Protein AF-0000000070280621 (afdb_homodimer)

Sequence (384 aa):
MPVSTISVKSNSPPAPSPESETLEFKWGQKRGKGGKKRDIQFYQSFTLRGVDYSLFDNVYVKNDFAEPRIGKIIKIWETPTLERKIKVQWFFRPIEVSKCLTWIKIYFNELFFACGDGDGLATIHPLESIAGKCNIVCISKDSRNPQLSDKVTWSAAFVFYRYFDVGQRKIVEEVDDKSIGIEVKNIFNKLGMPVSTISVKSNSPPAPSPESETLEFKWGQKRGKGGKKRDIQFYQSFTLRGVDYSLFDNVYVKNDFAEPRIGKIIKIWETPTLERKIKVQWFFRPIEVSKCLTWIKIYFNELFFACGDGDGLATIHPLESIAGKCNIVCISKDSRNPQLSDKVTWSAAFVFYRYFDVGQRKIVEEVDDKSIGIEVKNIFNKLG

Structure (mmCIF, N/CA/C/O backbone):
data_AF-0000000070280621-model_v1
#
loop_
_entity.id
_entity.type
_entity.pdbx_description
1 polymer 'Bromo-adjacent-like (BAH) domain protein'
#
loop_
_atom_site.group_PDB
_atom_site.id
_atom_site.type_symbol
_atom_site.label_atom_id
_atom_site.label_alt_id
_atom_site.label_comp_id
_atom_site.label_asym_id
_atom_site.label_entity_id
_atom_site.label_seq_id
_atom_site.pdbx_PDB_ins_code
_atom_site.Cartn_x
_atom_site.Cartn_y
_atom_site.Cartn_z
_atom_site.occupancy
_atom_site.B_iso_or_equiv
_atom_site.auth_seq_id
_atom_site.auth_comp_id
_atom_site.auth_asym_id
_atom_site.auth_atom_id
_atom_site.pdbx_PDB_model_num
ATOM 1 N N . MET A 1 1 ? -8.523 -4.27 -30.891 1 24.41 1 MET A N 1
ATOM 2 C CA . MET A 1 1 ? -8.945 -2.965 -30.391 1 24.41 1 MET A CA 1
ATOM 3 C C . MET A 1 1 ? -7.855 -2.34 -29.516 1 24.41 1 MET A C 1
ATOM 5 O O . MET A 1 1 ? -7.141 -3.047 -28.812 1 24.41 1 MET A O 1
ATOM 9 N N . PRO A 1 2 ? -7.391 -1.077 -29.719 1 22.45 2 PRO A N 1
ATOM 10 C CA . PRO A 1 2 ? -6.203 -0.463 -29.125 1 22.45 2 PRO A CA 1
ATOM 11 C C . PRO A 1 2 ? -6.32 -0.299 -27.609 1 22.45 2 PRO A C 1
ATOM 13 O O . PRO A 1 2 ? -7.418 -0.069 -27.094 1 22.45 2 PRO A O 1
ATOM 16 N N . VAL A 1 3 ? -5.496 -1.113 -26.891 1 27.09 3 VAL A N 1
ATOM 17 C CA . VAL A 1 3 ? -5.348 -1.028 -25.438 1 27.09 3 VAL A CA 1
ATOM 18 C C . VAL A 1 3 ? -5.145 0.427 -25.031 1 27.09 3 VAL A C 1
ATOM 20 O O . VAL A 1 3 ? -4.168 1.063 -25.438 1 27.09 3 VAL A O 1
ATOM 23 N N . SER A 1 4 ? -6.227 1.131 -24.875 1 28.16 4 SER A N 1
ATOM 24 C CA . SER A 1 4 ? -6.082 2.521 -24.469 1 28.16 4 SER A CA 1
ATOM 25 C C . SER A 1 4 ? -5.227 2.633 -23.203 1 28.16 4 SER A C 1
ATOM 27 O O . SER A 1 4 ? -5.344 1.813 -22.297 1 28.16 4 SER A O 1
ATOM 29 N N . THR A 1 5 ? -4.082 3.131 -23.266 1 27.41 5 THR A N 1
ATOM 30 C CA . THR A 1 5 ? -3.018 3.475 -22.328 1 27.41 5 THR A CA 1
ATOM 31 C C . THR A 1 5 ? -3.582 4.211 -21.109 1 27.41 5 THR A C 1
ATOM 33 O O . THR A 1 5 ? -4.098 5.324 -21.234 1 27.41 5 THR A O 1
ATOM 36 N N . ILE A 1 6 ? -4.152 3.398 -20.266 1 28.38 6 ILE A N 1
ATOM 37 C CA . ILE A 1 6 ? -4.68 4.062 -19.078 1 28.38 6 ILE A CA 1
ATOM 38 C C . ILE A 1 6 ? -3.58 4.898 -18.422 1 28.38 6 ILE A C 1
ATOM 40 O O . ILE A 1 6 ? -2.541 4.367 -18.031 1 28.38 6 ILE A O 1
ATOM 44 N N . SER A 1 7 ? -3.486 6.219 -18.656 1 26.66 7 SER A N 1
ATOM 45 C CA . SER A 1 7 ? -2.578 7.211 -18.078 1 26.66 7 SER A CA 1
ATOM 46 C C . SER A 1 7 ? -2.666 7.23 -16.562 1 26.66 7 SER A C 1
ATOM 48 O O . SER A 1 7 ? -3.715 7.547 -15.992 1 26.66 7 SER A O 1
ATOM 50 N N . VAL A 1 8 ? -2.072 6.277 -15.93 1 30.38 8 VAL A N 1
ATOM 51 C CA . VAL A 1 8 ? -1.943 6.43 -14.484 1 30.38 8 VAL A CA 1
ATOM 52 C C . VAL A 1 8 ? -1.477 7.848 -14.156 1 30.38 8 VAL A C 1
ATOM 54 O O . VAL A 1 8 ? -0.398 8.266 -14.586 1 30.38 8 VAL A O 1
ATOM 57 N N . LYS A 1 9 ? -2.418 8.68 -13.836 1 32.75 9 LYS A N 1
ATOM 58 C CA . LYS A 1 9 ? -2.035 10.039 -13.461 1 32.75 9 LYS A CA 1
ATOM 59 C C . LYS A 1 9 ? -1.014 10.023 -12.328 1 32.75 9 LYS A C 1
ATOM 61 O O . LYS A 1 9 ? -1.265 9.453 -11.266 1 32.75 9 LYS A O 1
ATOM 66 N N . SER A 1 10 ? 0.264 10 -12.656 1 33.94 10 SER A N 1
ATOM 67 C CA . SER A 1 10 ? 1.342 10.188 -11.695 1 33.94 10 SER A CA 1
ATOM 68 C C . SER A 1 10 ? 1.02 11.32 -10.727 1 33.94 10 SER A C 1
ATOM 70 O O . SER A 1 10 ? 0.656 12.422 -11.141 1 33.94 10 SER A O 1
ATOM 72 N N . ASN A 1 11 ? 0.437 10.914 -9.594 1 44.84 11 ASN A N 1
ATOM 73 C CA . ASN A 1 11 ? 0.261 11.945 -8.57 1 44.84 11 ASN A CA 1
ATOM 74 C C . ASN A 1 11 ? 1.559 12.711 -8.32 1 44.84 11 ASN A C 1
ATOM 76 O O . ASN A 1 11 ? 1.905 12.984 -7.168 1 44.84 11 ASN A O 1
ATOM 80 N N . SER A 1 12 ? 2.482 12.594 -9.297 1 40.5 12 SER A N 1
ATOM 81 C CA . SER A 1 12 ? 3.707 13.359 -9.109 1 40.5 12 SER A CA 1
ATOM 82 C C . SER A 1 12 ? 3.406 14.852 -8.977 1 40.5 12 SER A C 1
ATOM 84 O O . SER A 1 12 ? 2.527 15.375 -9.656 1 40.5 12 SER A O 1
ATOM 86 N N . PRO A 1 13 ? 3.932 15.398 -7.891 1 45.06 13 PRO A N 1
ATOM 87 C CA . PRO A 1 13 ? 3.773 16.844 -7.934 1 45.06 13 PRO A CA 1
ATOM 88 C C . PRO A 1 13 ? 4.145 17.438 -9.289 1 45.06 13 PRO A C 1
ATOM 90 O O . PRO A 1 13 ? 4.953 16.859 -10.023 1 45.06 13 PRO A O 1
ATOM 93 N N . PRO A 1 14 ? 3.375 18.219 -9.953 1 43.31 14 PRO A N 1
ATOM 94 C CA . PRO A 1 14 ? 3.789 18.844 -11.211 1 43.31 14 PRO A CA 1
ATOM 95 C C . PRO A 1 14 ? 5.234 19.328 -11.18 1 43.31 14 PRO A C 1
ATOM 97 O O . PRO A 1 14 ? 5.734 19.719 -10.125 1 43.31 14 PRO A O 1
ATOM 100 N N . ALA A 1 15 ? 6.039 18.938 -12.141 1 42.84 15 ALA A N 1
ATOM 101 C CA . ALA A 1 15 ? 7.414 19.391 -12.32 1 42.84 15 ALA A CA 1
ATOM 102 C C . ALA A 1 15 ? 7.523 20.891 -12.117 1 42.84 15 ALA A C 1
ATOM 104 O O . ALA A 1 15 ? 6.676 21.656 -12.586 1 42.84 15 ALA A O 1
ATOM 105 N N . PRO A 1 16 ? 8.516 21.297 -11.289 1 39.19 16 PRO A N 1
ATOM 106 C CA . PRO A 1 16 ? 8.703 22.734 -11.148 1 39.19 16 PRO A CA 1
ATOM 107 C C . PRO A 1 16 ? 9.141 23.406 -12.453 1 39.19 16 PRO A C 1
ATOM 109 O O . PRO A 1 16 ? 9.938 22.828 -13.203 1 39.19 16 PRO A O 1
ATOM 112 N N . SER A 1 17 ? 8.391 24.109 -13.102 1 38.16 17 SER A N 1
ATOM 113 C CA . SER A 1 17 ? 8.891 24.906 -14.211 1 38.16 17 SER A CA 1
ATOM 114 C C . SER A 1 17 ? 10.086 25.766 -13.789 1 38.16 17 SER A C 1
ATOM 116 O O . SER A 1 17 ? 10.07 26.375 -12.719 1 38.16 17 SER A O 1
ATOM 118 N N . PRO A 1 18 ? 11.328 25.641 -14.406 1 37.94 18 PRO A N 1
ATOM 119 C CA . PRO A 1 18 ? 12.523 26.422 -14.078 1 37.94 18 PRO A CA 1
ATOM 120 C C . PRO A 1 18 ? 12.273 27.922 -14.125 1 37.94 18 PRO A C 1
ATOM 122 O O . PRO A 1 18 ? 13.219 28.719 -14.195 1 37.94 18 PRO A O 1
ATOM 125 N N . GLU A 1 19 ? 11.18 28.516 -14.641 1 37.75 19 GLU A N 1
ATOM 126 C CA . GLU A 1 19 ? 11.352 29.953 -14.836 1 37.75 19 GLU A CA 1
ATOM 127 C C . GLU A 1 19 ? 11.938 30.625 -13.594 1 37.75 19 GLU A C 1
ATOM 129 O O . GLU A 1 19 ? 11.578 30.266 -12.469 1 37.75 19 GLU A O 1
ATOM 134 N N . SER A 1 20 ? 13.109 31.156 -13.672 1 39.16 20 SER A N 1
ATOM 135 C CA . SER A 1 20 ? 13.773 32.125 -12.781 1 39.16 20 SER A CA 1
ATOM 136 C C . SER A 1 20 ? 12.75 32.969 -12.047 1 39.16 20 SER A C 1
ATOM 138 O O . SER A 1 20 ? 13 34.156 -11.781 1 39.16 20 SER A O 1
ATOM 140 N N . GLU A 1 21 ? 11.422 32.781 -12.188 1 42.72 21 GLU A N 1
ATOM 141 C CA . GLU A 1 21 ? 10.375 33.656 -11.719 1 42.72 21 GLU A CA 1
ATOM 142 C C . GLU A 1 21 ? 10.562 34.031 -10.25 1 42.72 21 GLU A C 1
ATOM 144 O O . GLU A 1 21 ? 10.891 33.156 -9.43 1 42.72 21 GLU A O 1
ATOM 149 N N . THR A 1 22 ? 11.055 35.281 -9.922 1 47.56 22 THR A N 1
ATOM 150 C CA . THR A 1 22 ? 10.891 35.938 -8.617 1 47.56 22 THR A CA 1
ATOM 151 C C . THR A 1 22 ? 9.773 35.25 -7.824 1 47.56 22 THR A C 1
ATOM 153 O O . THR A 1 22 ? 8.648 35.125 -8.312 1 47.56 22 THR A O 1
ATOM 156 N N . LEU A 1 23 ? 10.188 34.406 -7.086 1 61.97 23 LEU A N 1
ATOM 157 C CA . LEU A 1 23 ? 9.188 33.812 -6.203 1 61.97 23 LEU A CA 1
ATOM 158 C C . LEU A 1 23 ? 8.133 34.844 -5.805 1 61.97 23 LEU A C 1
ATOM 160 O O . LEU A 1 23 ? 8.445 35.812 -5.105 1 61.97 23 LEU A O 1
ATOM 164 N N . GLU A 1 24 ? 7.156 35.188 -6.574 1 84.19 24 GLU A N 1
ATOM 165 C CA . GLU A 1 24 ? 6.043 36.062 -6.168 1 84.19 24 GLU A CA 1
ATOM 166 C C . GLU A 1 24 ? 5.48 35.625 -4.816 1 84.19 24 GLU A C 1
ATOM 168 O O . GLU A 1 24 ? 4.98 34.5 -4.676 1 84.19 24 GLU A O 1
ATOM 173 N N . PHE A 1 25 ? 6.039 36.281 -3.799 1 95.44 25 PHE A N 1
ATOM 174 C CA . PHE A 1 25 ? 5.617 36 -2.432 1 95.44 25 PHE A CA 1
ATOM 175 C C . PHE A 1 25 ? 4.914 37.219 -1.824 1 95.44 25 PHE A C 1
ATOM 177 O O . PHE A 1 25 ? 5.328 38.344 -2.039 1 95.44 25 PHE A O 1
ATOM 184 N N . LYS A 1 26 ? 3.787 36.969 -1.09 1 96.81 26 LYS A N 1
ATOM 185 C CA . LYS A 1 26 ? 3.072 38 -0.335 1 96.81 26 LYS A CA 1
ATOM 186 C C . LYS A 1 26 ? 2.502 37.438 0.961 1 96.81 26 LYS A C 1
ATOM 188 O O . LYS A 1 26 ? 1.878 36.375 0.958 1 96.81 26 LYS A O 1
ATOM 193 N N . TRP A 1 27 ? 2.842 38.125 2.025 1 97.56 27 TRP A N 1
ATOM 194 C CA . TRP A 1 27 ? 2.182 37.75 3.271 1 97.56 27 TRP A CA 1
ATOM 195 C C . TRP A 1 27 ? 0.677 37.969 3.182 1 97.56 27 TRP A C 1
ATOM 197 O O . TRP A 1 27 ? 0.224 38.875 2.484 1 97.56 27 TRP A O 1
ATOM 207 N N . GLY A 1 28 ? -0.018 37.125 3.92 1 97.56 28 GLY A N 1
ATOM 208 C CA . GLY A 1 28 ? -1.454 37.312 4.055 1 97.56 28 GLY A CA 1
ATOM 209 C C . GLY A 1 28 ? -1.852 37.938 5.367 1 97.56 28 GLY A C 1
ATOM 210 O O . GLY A 1 28 ? -1.208 38.906 5.816 1 97.56 28 GLY A O 1
ATOM 211 N N . GLN A 1 29 ? -2.959 37.469 5.926 1 97.56 29 GLN A N 1
ATOM 212 C CA . GLN A 1 29 ? -3.514 38.031 7.152 1 97.56 29 GLN A CA 1
ATOM 213 C C . GLN A 1 29 ? -2.547 37.875 8.32 1 97.56 29 GLN A C 1
ATOM 215 O O . GLN A 1 29 ? -2.084 36.781 8.594 1 97.56 29 GLN A O 1
ATOM 220 N N . LYS A 1 30 ? -2.305 38.938 9.039 1 96.75 30 LYS A N 1
ATOM 221 C CA . LYS A 1 30 ? -1.442 38.938 10.219 1 96.75 30 LYS A CA 1
ATOM 222 C C . LYS A 1 30 ? -2.184 38.375 11.438 1 96.75 30 LYS A C 1
ATOM 224 O O . LYS A 1 30 ? -3.383 38.625 11.594 1 96.75 30 LYS A O 1
ATOM 229 N N . ARG A 1 31 ? -1.396 37.656 12.195 1 96 31 ARG A N 1
ATOM 230 C CA . ARG A 1 31 ? -1.859 37.188 13.508 1 96 31 ARG A CA 1
ATOM 231 C C . ARG A 1 31 ? -1.06 37.844 14.625 1 96 31 ARG A C 1
ATOM 233 O O . ARG A 1 31 ? -0.363 38.844 14.398 1 96 31 ARG A O 1
ATOM 240 N N . GLY A 1 32 ? -1.187 37.375 15.82 1 91.19 32 GLY A N 1
ATOM 241 C CA . GLY A 1 32 ? -0.527 38 16.953 1 91.19 32 GLY A CA 1
ATOM 242 C C . GLY A 1 32 ? 0.979 37.812 16.938 1 91.19 32 GLY A C 1
ATOM 243 O O . GLY A 1 32 ? 1.513 37.062 16.141 1 91.19 32 GLY A O 1
ATOM 244 N N . LYS A 1 33 ? 1.584 38.625 17.719 1 90.88 33 LYS A N 1
ATOM 245 C CA . LYS A 1 33 ? 3.025 38.5 17.906 1 90.88 33 LYS A CA 1
ATOM 246 C C . LYS A 1 33 ? 3.352 37.531 19.016 1 90.88 33 LYS A C 1
ATOM 248 O O . LYS A 1 33 ? 2.512 37.25 19.875 1 90.88 33 LYS A O 1
ATOM 253 N N . GLY A 1 34 ? 4.488 36.844 18.719 1 88.44 34 GLY A N 1
ATOM 254 C CA . GLY A 1 34 ? 4.898 35.875 19.75 1 88.44 34 GLY A CA 1
ATOM 255 C C . GLY A 1 34 ? 6.383 35.938 20.047 1 88.44 34 GLY A C 1
ATOM 256 O O . GLY A 1 34 ? 7.066 36.906 19.656 1 88.44 34 GLY A O 1
ATOM 257 N N . GLY A 1 35 ? 6.781 35 20.906 1 83.62 35 GLY A N 1
ATOM 258 C CA . GLY A 1 35 ? 8.164 34.938 21.344 1 83.62 35 GLY A CA 1
ATOM 259 C C . GLY A 1 35 ? 8.406 35.656 22.672 1 83.62 35 GLY A C 1
ATOM 260 O O . GLY A 1 35 ? 7.59 36.469 23.094 1 83.62 35 GLY A O 1
ATOM 261 N N . LYS A 1 36 ? 9.508 35.312 23.297 1 85.19 36 LYS A N 1
ATOM 262 C CA . LYS A 1 36 ? 9.852 35.938 24.578 1 85.19 36 LYS A CA 1
ATOM 263 C C . LYS A 1 36 ? 9.867 37.438 24.484 1 85.19 36 LYS A C 1
ATOM 265 O O . LYS A 1 36 ? 9.336 38.125 25.359 1 85.19 36 LYS A O 1
ATOM 270 N N . LYS A 1 37 ? 10.43 38.031 23.453 1 88.25 37 LYS A N 1
ATOM 271 C CA . LYS A 1 37 ? 10.562 39.469 23.25 1 88.25 37 LYS A CA 1
ATOM 272 C C . LYS A 1 37 ? 9.445 40 22.359 1 88.25 37 LYS A C 1
ATOM 274 O O . LYS A 1 37 ? 9.477 41.156 21.938 1 88.25 37 LYS A O 1
ATOM 279 N N . ARG A 1 38 ? 8.477 39.125 21.922 1 89.38 38 ARG A N 1
ATOM 280 C CA . ARG A 1 38 ? 7.359 39.5 21.062 1 89.38 38 ARG A CA 1
ATOM 281 C C . ARG A 1 38 ? 7.848 40.031 19.719 1 89.38 38 ARG A C 1
ATOM 283 O O . ARG A 1 38 ? 7.297 41 19.188 1 89.38 38 ARG A O 1
ATOM 290 N N . ASP A 1 39 ? 8.953 39.469 19.25 1 90.81 39 ASP A N 1
ATOM 291 C CA . ASP A 1 39 ? 9.578 39.938 18.016 1 90.81 39 ASP A CA 1
ATOM 292 C C . ASP A 1 39 ? 9.297 38.969 16.859 1 90.81 39 ASP A C 1
ATOM 294 O O . ASP A 1 39 ? 9.922 39.094 15.797 1 90.81 39 ASP A O 1
ATOM 298 N N . ILE A 1 40 ? 8.398 38.156 17.125 1 93.38 40 ILE A N 1
ATOM 299 C CA . ILE A 1 40 ? 8 37.188 16.094 1 93.38 40 ILE A CA 1
ATOM 300 C C . ILE A 1 40 ? 6.59 37.531 15.602 1 93.38 40 ILE A C 1
ATOM 302 O O . ILE A 1 40 ? 5.664 37.656 16.406 1 93.38 40 ILE A O 1
ATOM 306 N N . GLN A 1 41 ? 6.445 37.75 14.281 1 96 41 GLN A N 1
ATOM 307 C CA . GLN A 1 41 ? 5.133 38 13.703 1 96 41 GLN A CA 1
ATOM 308 C C . GLN A 1 41 ? 4.527 36.719 13.117 1 96 41 GLN A C 1
ATOM 310 O O . GLN A 1 41 ? 5.121 36.094 12.242 1 96 41 GLN A O 1
ATOM 315 N N . PHE A 1 42 ? 3.379 36.375 13.609 1 97.81 42 PHE A N 1
ATOM 316 C CA . PHE A 1 42 ? 2.672 35.219 13.102 1 97.81 42 PHE A CA 1
ATOM 317 C C . PHE A 1 42 ? 1.65 35.625 12.039 1 97.81 42 PHE A C 1
ATOM 319 O O . PHE A 1 42 ? 1.177 36.75 12.031 1 97.81 42 PHE A O 1
ATOM 326 N N . TYR A 1 43 ? 1.362 34.719 11.148 1 98.25 43 TYR A N 1
ATOM 327 C CA . TYR A 1 43 ? 0.433 34.969 10.062 1 98.25 43 TYR A CA 1
ATOM 328 C C . TYR A 1 43 ? -0.59 33.844 9.93 1 98.25 43 TYR A C 1
ATOM 330 O O . TYR A 1 43 ? -0.347 32.719 10.375 1 98.25 43 TYR A O 1
ATOM 338 N N . GLN A 1 44 ? -1.718 34.219 9.328 1 98.19 44 GLN A N 1
ATOM 339 C CA . GLN A 1 44 ? -2.766 33.25 9 1 98.19 44 GLN A CA 1
ATOM 340 C C . GLN A 1 44 ? -2.543 32.656 7.621 1 98.19 44 GLN A C 1
ATOM 342 O O . GLN A 1 44 ? -2.949 31.516 7.363 1 98.19 44 GLN A O 1
ATOM 347 N N . SER A 1 45 ? -1.893 33.406 6.789 1 98.5 45 SER A N 1
ATOM 348 C CA . SER A 1 45 ? -1.844 33 5.391 1 98.5 45 SER A CA 1
ATOM 349 C C . SER A 1 45 ? -0.711 33.688 4.645 1 98.5 45 SER A C 1
ATOM 351 O O . SER A 1 45 ? -0.069 34.594 5.184 1 98.5 45 SER A O 1
ATOM 353 N N . PHE A 1 46 ? -0.469 33.219 3.486 1 98.38 46 PHE A N 1
ATOM 354 C CA . PHE A 1 46 ? 0.486 33.781 2.549 1 98.38 46 PHE A CA 1
ATOM 355 C C . PHE A 1 46 ? 0.204 33.312 1.128 1 98.38 46 PHE A C 1
ATOM 357 O O . PHE A 1 46 ? -0.598 32.406 0.921 1 98.38 46 PHE A O 1
ATOM 364 N N . THR A 1 47 ? 0.796 34.031 0.195 1 98.06 47 THR A N 1
ATOM 365 C CA . THR A 1 47 ? 0.771 33.625 -1.206 1 98.06 47 THR A CA 1
ATOM 366 C C . THR A 1 47 ? 2.178 33.312 -1.699 1 98.06 47 THR A C 1
ATOM 368 O O . THR A 1 47 ? 3.125 34.031 -1.431 1 98.06 47 THR A O 1
ATOM 371 N N . LEU A 1 48 ? 2.35 32.219 -2.305 1 97.12 48 LEU A N 1
ATOM 372 C CA . LEU A 1 48 ? 3.629 31.766 -2.844 1 97.12 48 LEU A CA 1
ATOM 373 C C . LEU A 1 48 ? 3.465 31.234 -4.266 1 97.12 48 LEU A C 1
ATOM 375 O O . LEU A 1 48 ? 2.662 30.328 -4.504 1 97.12 48 LEU A O 1
ATOM 379 N N . ARG A 1 49 ? 4.148 31.844 -5.215 1 95.06 49 ARG A N 1
ATOM 380 C CA . ARG A 1 49 ? 4.094 31.438 -6.613 1 95.06 49 ARG A CA 1
ATOM 381 C C . ARG A 1 49 ? 2.656 31.406 -7.121 1 95.06 49 ARG A C 1
ATOM 383 O O . ARG A 1 49 ? 2.238 30.438 -7.758 1 95.06 49 ARG A O 1
ATOM 390 N N . GLY A 1 50 ? 1.913 32.312 -6.668 1 94.94 50 GLY A N 1
ATOM 391 C CA . GLY A 1 50 ? 0.562 32.5 -7.172 1 94.94 50 GLY A CA 1
ATOM 392 C C . GLY A 1 50 ? -0.465 31.641 -6.457 1 94.94 50 GLY A C 1
ATOM 393 O O . GLY A 1 50 ? -1.653 31.688 -6.777 1 94.94 50 GLY A O 1
ATOM 394 N N . VAL A 1 51 ? -0.019 30.891 -5.527 1 97.25 51 VAL A N 1
ATOM 395 C CA . VAL A 1 51 ? -0.93 30.016 -4.797 1 97.25 51 VAL A CA 1
ATOM 396 C C . VAL A 1 51 ? -1.121 30.531 -3.375 1 97.25 51 VAL A C 1
ATOM 398 O O . VAL A 1 51 ? -0.15 30.875 -2.697 1 97.25 51 VAL A O 1
ATOM 401 N N . ASP A 1 52 ? -2.402 30.609 -2.926 1 97.81 52 ASP A N 1
ATOM 402 C CA . ASP A 1 52 ? -2.713 31.047 -1.566 1 97.81 52 ASP A CA 1
ATOM 403 C C . ASP A 1 52 ? -2.65 29.875 -0.588 1 97.81 52 ASP A C 1
ATOM 405 O O . ASP A 1 52 ? -3.266 28.828 -0.819 1 97.81 52 ASP A O 1
ATOM 409 N N . TYR A 1 53 ? -1.92 30.109 0.437 1 98.31 53 TYR A N 1
ATOM 410 C CA . TYR A 1 53 ? -1.817 29.125 1.516 1 98.31 53 TYR A CA 1
ATOM 411 C C . TYR A 1 53 ? -2.34 29.703 2.826 1 98.31 53 TYR A C 1
ATOM 413 O O . TYR A 1 53 ? -2.24 30.906 3.062 1 98.31 53 TYR A O 1
ATOM 421 N N . SER A 1 54 ? -2.918 28.844 3.664 1 98.12 54 SER A N 1
ATOM 422 C CA . SER A 1 54 ? -3.396 29.219 4.988 1 98.12 54 SER A CA 1
ATOM 423 C C . SER A 1 54 ? -3.002 28.172 6.035 1 98.12 54 SER A C 1
ATOM 425 O O . SER A 1 54 ? -2.6 27.062 5.688 1 98.12 54 SER A O 1
ATOM 427 N N . LEU A 1 55 ? -3.09 28.594 7.27 1 97.75 55 LEU A N 1
ATOM 428 C CA . LEU A 1 55 ? -3 27.641 8.359 1 97.75 55 LEU A CA 1
ATOM 429 C C . LEU A 1 55 ? -3.93 26.453 8.125 1 97.75 55 LEU A C 1
ATOM 431 O O . LEU A 1 55 ? -5.066 26.641 7.676 1 97.75 55 LEU A O 1
ATOM 435 N N . PHE A 1 56 ? -3.344 25.25 8.289 1 97.81 56 PHE A N 1
ATOM 436 C CA . PHE A 1 56 ? -4.027 23.969 8.305 1 97.81 56 PHE A CA 1
ATOM 437 C C . PHE A 1 56 ? -4.312 23.5 6.887 1 97.81 56 PHE A C 1
ATOM 439 O O . PHE A 1 56 ? -5.078 22.547 6.684 1 97.81 56 PHE A O 1
ATOM 446 N N . ASP A 1 57 ? -3.701 24.188 5.941 1 97.88 57 ASP A N 1
ATOM 447 C CA . ASP A 1 57 ? -3.648 23.594 4.613 1 97.88 57 ASP A CA 1
ATOM 448 C C . ASP A 1 57 ? -2.721 22.375 4.598 1 97.88 57 ASP A C 1
ATOM 450 O O . ASP A 1 57 ? -1.685 22.375 5.266 1 97.88 57 ASP A O 1
ATOM 454 N N . ASN A 1 58 ? -3.104 21.359 3.846 1 98.44 58 ASN A N 1
ATOM 455 C CA . ASN A 1 58 ? -2.225 20.234 3.562 1 98.44 58 ASN A CA 1
ATOM 456 C C . ASN A 1 58 ? -1.28 20.531 2.402 1 98.44 58 ASN A C 1
ATOM 458 O O . ASN A 1 58 ? -1.702 21.062 1.376 1 98.44 58 ASN A O 1
ATOM 462 N N . VAL A 1 59 ? 0.027 20.141 2.559 1 98.62 59 VAL A N 1
ATOM 463 C CA . VAL A 1 59 ? 0.999 20.562 1.556 1 98.62 59 VAL A CA 1
ATOM 464 C C . VAL A 1 59 ? 2.016 19.438 1.318 1 98.62 59 VAL A C 1
ATOM 466 O O . VAL A 1 59 ? 2.197 18.562 2.168 1 98.62 59 VAL A O 1
ATOM 469 N N . TYR A 1 60 ? 2.613 19.5 0.127 1 98.38 60 TYR A N 1
ATOM 470 C CA . TYR A 1 60 ? 3.848 18.797 -0.182 1 98.38 60 TYR A CA 1
ATOM 471 C C . TYR A 1 60 ? 5.066 19.641 0.168 1 98.38 60 TYR A C 1
ATOM 473 O O . TYR A 1 60 ? 5.16 20.797 -0.23 1 98.38 60 TYR A O 1
ATOM 481 N N . VAL A 1 61 ? 5.906 19.047 0.9 1 97.94 61 VAL A N 1
ATOM 482 C CA . VAL A 1 61 ? 7.129 19.75 1.268 1 97.94 61 VAL A CA 1
ATOM 483 C C . VAL A 1 61 ? 8.336 19.047 0.658 1 97.94 61 VAL A C 1
ATOM 485 O O . VAL A 1 61 ? 8.531 17.844 0.861 1 97.94 61 VAL A O 1
ATOM 488 N N . LYS A 1 62 ? 9.055 19.766 0.023 1 95.75 62 LYS A N 1
ATOM 489 C CA . LYS A 1 62 ? 10.242 19.203 -0.614 1 95.75 62 LYS A CA 1
ATOM 490 C C . LYS A 1 62 ? 11.281 18.781 0.424 1 95.75 62 LYS A C 1
ATOM 492 O O . LYS A 1 62 ? 11.453 19.469 1.439 1 95.75 62 LYS A O 1
ATOM 497 N N . ASN A 1 63 ? 11.82 17.672 0.116 1 88.19 63 ASN A N 1
ATOM 498 C CA . ASN A 1 63 ? 12.945 17.188 0.911 1 88.19 63 ASN A CA 1
ATOM 499 C C . ASN A 1 63 ? 14.023 16.578 0.033 1 88.19 63 ASN A C 1
ATOM 501 O O . ASN A 1 63 ? 14.031 16.781 -1.183 1 88.19 63 ASN A O 1
ATOM 505 N N . ASP A 1 64 ? 15.016 15.922 0.655 1 83 64 ASP A N 1
ATOM 506 C CA . ASP A 1 64 ? 16.156 15.367 -0.069 1 83 64 ASP A CA 1
ATOM 507 C C . ASP A 1 64 ? 15.805 14.023 -0.705 1 83 64 ASP A C 1
ATOM 509 O O . ASP A 1 64 ? 16.625 13.445 -1.432 1 83 64 ASP A O 1
ATOM 513 N N . PHE A 1 65 ? 14.656 13.734 -0.485 1 79.19 65 PHE A N 1
ATOM 514 C CA . PHE A 1 65 ? 14.25 12.414 -0.973 1 79.19 65 PHE A CA 1
ATOM 515 C C . PHE A 1 65 ? 13.461 12.539 -2.268 1 79.19 65 PHE A C 1
ATOM 517 O O . PHE A 1 65 ? 13.086 13.641 -2.672 1 79.19 65 PHE A O 1
ATOM 524 N N . ALA A 1 66 ? 13.219 11.383 -2.912 1 77.94 66 ALA A N 1
ATOM 525 C CA . ALA A 1 66 ? 12.523 11.32 -4.195 1 77.94 66 ALA A CA 1
ATOM 526 C C . ALA A 1 66 ? 11.086 11.797 -4.062 1 77.94 66 ALA A C 1
ATOM 528 O O . ALA A 1 66 ? 10.594 12.562 -4.895 1 77.94 66 ALA A O 1
ATOM 529 N N . GLU A 1 67 ? 10.414 11.414 -2.984 1 90.69 67 GLU A N 1
ATOM 530 C CA . GLU A 1 67 ? 9.023 11.812 -2.801 1 90.69 67 GLU A CA 1
ATOM 531 C C . GLU A 1 67 ? 8.898 12.898 -1.734 1 90.69 67 GLU A C 1
ATOM 533 O O . GLU A 1 67 ? 9.5 12.797 -0.663 1 90.69 67 GLU A O 1
ATOM 538 N N . PRO A 1 68 ? 8.141 13.922 -2.027 1 96.38 68 PRO A N 1
ATOM 539 C CA . PRO A 1 68 ? 7.93 14.969 -1.021 1 96.38 68 PRO A CA 1
ATOM 540 C C . PRO A 1 68 ? 7.199 14.453 0.217 1 96.38 68 PRO A C 1
ATOM 542 O O . PRO A 1 68 ? 6.438 13.484 0.132 1 96.38 68 PRO A O 1
ATOM 545 N N . ARG A 1 69 ? 7.496 15.078 1.278 1 97 69 ARG A N 1
ATOM 546 C CA . ARG A 1 69 ? 6.727 14.781 2.48 1 97 69 ARG A CA 1
ATOM 547 C C . ARG A 1 69 ? 5.387 15.516 2.465 1 97 69 ARG A C 1
ATOM 549 O O . ARG A 1 69 ? 5.234 16.531 1.777 1 97 69 ARG A O 1
ATOM 556 N N . ILE A 1 70 ? 4.488 14.953 3.174 1 98.44 70 ILE A N 1
ATOM 557 C CA . ILE A 1 70 ? 3.146 15.516 3.238 1 98.44 70 ILE A CA 1
ATOM 558 C C . ILE A 1 70 ? 2.848 15.977 4.66 1 98.44 70 ILE A C 1
ATOM 560 O O . ILE A 1 70 ? 3.127 15.266 5.625 1 98.44 70 ILE A O 1
ATOM 564 N N . GLY A 1 71 ? 2.344 17.125 4.766 1 98.38 71 GLY A N 1
ATOM 565 C CA . GLY A 1 71 ? 2.014 17.594 6.102 1 98.38 71 GLY A CA 1
ATOM 566 C C . GLY A 1 71 ? 0.984 18.703 6.105 1 98.38 71 GLY A C 1
ATOM 567 O O . GLY A 1 71 ? 0.51 19.125 5.047 1 98.38 71 GLY A O 1
ATOM 568 N N . LYS A 1 72 ? 0.602 19.094 7.305 1 98.56 72 LYS A N 1
ATOM 569 C CA . LYS A 1 72 ? -0.329 20.188 7.57 1 98.56 72 LYS A CA 1
ATOM 570 C C . LYS A 1 72 ? 0.394 21.391 8.164 1 98.56 72 LYS A C 1
ATOM 572 O O . LYS A 1 72 ? 1.15 21.25 9.133 1 98.56 72 LYS A O 1
ATOM 577 N N . ILE A 1 73 ? 0.132 22.562 7.578 1 98.56 73 ILE A N 1
ATOM 578 C CA . ILE A 1 73 ? 0.731 23.781 8.125 1 98.56 73 ILE A CA 1
ATOM 579 C C . ILE A 1 73 ? 0.074 24.125 9.461 1 98.56 73 ILE A C 1
ATOM 581 O O . ILE A 1 73 ? -1.129 24.391 9.516 1 98.56 73 ILE A O 1
ATOM 585 N N . ILE A 1 74 ? 0.922 24.219 10.531 1 97.94 74 ILE A N 1
ATOM 586 C CA . ILE A 1 74 ? 0.282 24.453 11.82 1 97.94 74 ILE A CA 1
ATOM 587 C C . ILE A 1 74 ? 0.776 25.781 12.398 1 97.94 74 ILE A C 1
ATOM 589 O O . ILE A 1 74 ? 0.185 26.312 13.336 1 97.94 74 ILE A O 1
ATOM 593 N N . LYS A 1 75 ? 1.852 26.328 11.836 1 97.62 75 LYS A N 1
ATOM 594 C CA . LYS A 1 75 ? 2.324 27.656 12.188 1 97.62 75 LYS A CA 1
ATOM 595 C C . LYS A 1 75 ? 2.945 28.359 10.977 1 97.62 75 LYS A C 1
ATOM 597 O O . LYS A 1 75 ? 3.568 27.703 10.133 1 97.62 75 LYS A O 1
ATOM 602 N N . ILE A 1 76 ? 2.789 29.656 10.914 1 98.38 76 ILE A N 1
ATOM 603 C CA . ILE A 1 76 ? 3.373 30.531 9.898 1 98.38 76 ILE A CA 1
ATOM 604 C C . ILE A 1 76 ? 3.943 31.781 10.57 1 98.38 76 ILE A C 1
ATOM 606 O O . ILE A 1 76 ? 3.227 32.5 11.266 1 98.38 76 ILE A O 1
ATOM 610 N N . TRP A 1 77 ? 5.219 31.984 10.336 1 98 77 TRP A N 1
ATOM 611 C CA . TRP A 1 77 ? 5.727 33.188 10.984 1 98 77 TRP A CA 1
ATOM 612 C C . TRP A 1 77 ? 6.973 33.719 10.273 1 98 77 TRP A C 1
ATOM 614 O O . TRP A 1 77 ? 7.555 33 9.438 1 98 77 TRP A O 1
ATOM 624 N N . GLU A 1 78 ? 7.215 34.906 10.57 1 97 78 GLU A N 1
ATOM 625 C CA . GLU A 1 78 ? 8.453 35.562 10.164 1 97 78 GLU A CA 1
ATOM 626 C C . GLU A 1 78 ? 9.383 35.781 11.359 1 97 78 GLU A C 1
ATOM 628 O O . GLU A 1 78 ? 8.961 36.281 12.406 1 97 78 GLU A O 1
ATOM 633 N N . THR A 1 79 ? 10.602 35.406 11.141 1 94.06 79 THR A N 1
ATOM 634 C CA . THR A 1 79 ? 11.578 35.562 12.211 1 94.06 79 THR A CA 1
ATOM 635 C C . THR A 1 79 ? 12.055 37 12.281 1 94.06 79 THR A C 1
ATOM 637 O O . THR A 1 79 ? 11.836 37.781 11.352 1 94.06 79 THR A O 1
ATOM 640 N N . PRO A 1 80 ? 12.766 37.281 13.359 1 91.5 80 PRO A N 1
ATOM 641 C CA . PRO A 1 80 ? 13.336 38.625 13.445 1 91.5 80 PRO A CA 1
ATOM 642 C C . PRO A 1 80 ? 14.359 38.906 12.352 1 91.5 80 PRO A C 1
ATOM 644 O O . PRO A 1 80 ? 14.562 40.062 11.969 1 91.5 80 PRO A O 1
ATOM 647 N N . THR A 1 81 ? 15 37.938 11.812 1 93.25 81 THR A N 1
ATOM 648 C CA . THR A 1 81 ? 15.961 38.094 10.719 1 93.25 81 THR A CA 1
ATOM 649 C C . THR A 1 81 ? 15.258 38.031 9.367 1 93.25 81 THR A C 1
ATOM 651 O O . THR A 1 81 ? 15.891 37.75 8.344 1 93.25 81 THR A O 1
ATOM 654 N N . LEU A 1 82 ? 13.938 38.125 9.328 1 92.38 82 LEU A N 1
ATOM 655 C CA . LEU A 1 82 ? 13.078 38.25 8.148 1 92.38 82 LEU A CA 1
ATOM 656 C C . LEU A 1 82 ? 13.031 36.938 7.367 1 92.38 82 LEU A C 1
ATOM 658 O O . LEU A 1 82 ? 12.844 36.938 6.148 1 92.38 82 LEU A O 1
ATOM 662 N N . GLU A 1 83 ? 13.32 35.875 8.102 1 95.81 83 GLU A N 1
ATOM 663 C CA . GLU A 1 83 ? 13.109 34.562 7.488 1 95.81 83 GLU A CA 1
ATOM 664 C C . GLU A 1 83 ? 11.641 34.156 7.578 1 95.81 83 GLU A C 1
ATOM 666 O O . GLU A 1 83 ? 10.977 34.406 8.586 1 95.81 83 GLU A O 1
ATOM 671 N N . ARG A 1 84 ? 11.18 33.562 6.508 1 97.56 84 ARG A N 1
ATOM 672 C CA . ARG A 1 84 ? 9.812 33.062 6.445 1 97.56 84 ARG A CA 1
ATOM 673 C C . ARG A 1 84 ? 9.766 31.562 6.801 1 97.56 84 ARG A C 1
ATOM 675 O O . ARG A 1 84 ? 10.383 30.734 6.133 1 97.56 84 ARG A O 1
ATOM 682 N N . LYS A 1 85 ? 9.039 31.297 7.852 1 97.94 85 LYS A N 1
ATOM 683 C CA . LYS A 1 85 ? 9.062 29.938 8.383 1 97.94 85 LYS A CA 1
ATOM 684 C C . LYS A 1 85 ? 7.652 29.375 8.508 1 97.94 85 LYS A C 1
ATOM 686 O O . LYS A 1 85 ? 6.691 30.109 8.711 1 97.94 85 LYS A O 1
ATOM 691 N N . ILE A 1 86 ? 7.602 28.125 8.328 1 98.38 86 ILE A N 1
ATOM 692 C CA . ILE A 1 86 ? 6.391 27.375 8.633 1 98.38 86 ILE A CA 1
ATOM 693 C C . ILE A 1 86 ? 6.734 26.188 9.547 1 98.38 86 ILE A C 1
ATOM 695 O O . ILE A 1 86 ? 7.863 25.688 9.523 1 98.38 86 ILE A O 1
ATOM 699 N N . LYS A 1 87 ? 5.777 25.828 10.336 1 97.88 87 LYS A N 1
ATOM 700 C CA . LYS A 1 87 ? 5.793 24.547 11.039 1 97.88 87 LYS A CA 1
ATOM 701 C C . LYS A 1 87 ? 4.77 23.578 10.445 1 97.88 87 LYS A C 1
ATOM 703 O O . LYS A 1 87 ? 3.611 23.953 10.234 1 97.88 87 LYS A O 1
ATOM 708 N N . VAL A 1 88 ? 5.305 22.391 10.188 1 98.25 88 VAL A N 1
ATOM 709 C CA . VAL A 1 88 ? 4.465 21.422 9.5 1 98.25 88 VAL A CA 1
ATOM 710 C C . VAL A 1 88 ? 4.344 20.156 10.344 1 98.25 88 VAL A C 1
ATOM 712 O O . VAL A 1 88 ? 5.352 19.594 10.773 1 98.25 88 VAL A O 1
ATOM 715 N N . GLN A 1 89 ? 3.08 19.766 10.609 1 98.06 89 GLN A N 1
ATOM 716 C CA . GLN A 1 89 ? 2.812 18.484 11.234 1 98.06 89 GLN A CA 1
ATOM 717 C C . GLN A 1 89 ? 2.58 17.391 10.188 1 98.06 89 GLN A C 1
ATOM 719 O O . GLN A 1 89 ? 1.799 17.578 9.258 1 98.06 89 GLN A O 1
ATOM 724 N N . TRP A 1 90 ? 3.127 16.281 10.406 1 98 90 TRP A N 1
ATOM 725 C CA . TRP A 1 90 ? 3.361 15.383 9.281 1 98 90 TRP A CA 1
ATOM 726 C C . TRP A 1 90 ? 2.252 14.336 9.18 1 98 90 TRP A C 1
ATOM 728 O O . TRP A 1 90 ? 1.694 13.914 10.195 1 98 90 TRP A O 1
ATOM 738 N N . PHE A 1 91 ? 2.025 13.977 7.93 1 98.44 91 PHE A N 1
ATOM 739 C CA . PHE A 1 91 ? 1.376 12.711 7.602 1 98.44 91 PHE A CA 1
ATOM 740 C C . PHE A 1 91 ? 2.408 11.641 7.281 1 98.44 91 PHE A C 1
ATOM 742 O O . PHE A 1 91 ? 3.447 11.93 6.68 1 98.44 91 PHE A O 1
ATOM 749 N N . PHE A 1 92 ? 2.053 10.438 7.613 1 97.94 92 PHE A N 1
ATOM 750 C CA . PHE A 1 92 ? 2.912 9.305 7.285 1 97.94 92 PHE A CA 1
ATOM 751 C C . PHE A 1 92 ? 2.254 8.406 6.246 1 97.94 92 PHE A C 1
ATOM 753 O O . PHE A 1 92 ? 1.076 8.062 6.367 1 97.94 92 PHE A O 1
ATOM 760 N N . ARG A 1 93 ? 3.076 8.094 5.293 1 97.31 93 ARG A N 1
ATOM 761 C CA . ARG A 1 93 ? 2.654 7.062 4.348 1 97.31 93 ARG A CA 1
ATOM 762 C C . ARG A 1 93 ? 2.766 5.672 4.965 1 97.31 93 ARG A C 1
ATOM 764 O O . ARG A 1 93 ? 3.559 5.457 5.883 1 97.31 93 ARG A O 1
ATOM 771 N N . PRO A 1 94 ? 2.01 4.777 4.383 1 97.06 94 PRO A N 1
ATOM 772 C CA . PRO A 1 94 ? 2.049 3.422 4.938 1 97.06 94 PRO A CA 1
ATOM 773 C C . PRO A 1 94 ? 3.457 2.83 4.949 1 97.06 94 PRO A C 1
ATOM 775 O O . PRO A 1 94 ? 3.85 2.182 5.922 1 97.06 94 PRO A O 1
ATOM 778 N N . ILE A 1 95 ? 4.234 3.082 3.939 1 94.31 95 ILE A N 1
ATOM 779 C CA . ILE A 1 95 ? 5.574 2.504 3.85 1 94.31 95 ILE A CA 1
ATOM 780 C C . ILE A 1 95 ? 6.438 3.025 4.992 1 94.31 95 ILE A C 1
ATOM 782 O O .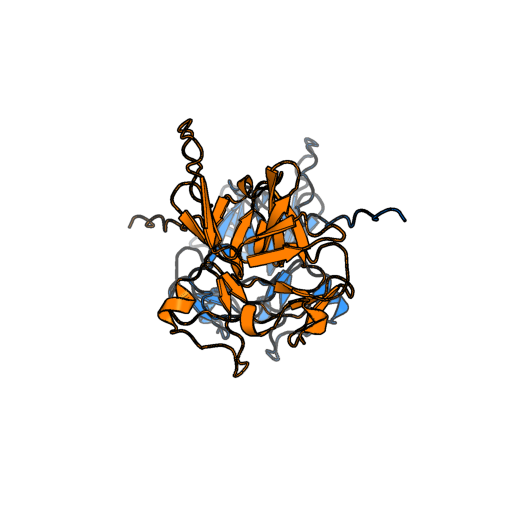 ILE A 1 95 ? 7.316 2.314 5.488 1 94.31 95 ILE A O 1
ATOM 786 N N . GLU A 1 96 ? 6.145 4.262 5.504 1 94.81 96 GLU A N 1
ATOM 787 C CA . GLU A 1 96 ? 6.934 4.891 6.559 1 94.81 96 GLU A CA 1
ATOM 788 C C . GLU A 1 96 ? 6.609 4.293 7.926 1 94.81 96 GLU A C 1
ATOM 790 O O . GLU A 1 96 ? 7.391 4.422 8.867 1 94.81 96 GLU A O 1
ATOM 795 N N . VAL A 1 97 ? 5.453 3.691 7.996 1 97 97 VAL A N 1
ATOM 796 C CA . VAL A 1 97 ? 5.02 3.162 9.281 1 97 97 VAL A CA 1
ATOM 797 C C . VAL A 1 97 ? 4.652 1.687 9.141 1 97 97 VAL A C 1
ATOM 799 O O . VAL A 1 97 ? 3.783 1.184 9.852 1 97 97 VAL A O 1
ATOM 802 N N . SER A 1 98 ? 5.25 1.009 8.25 1 94.69 98 SER A N 1
ATOM 803 C CA . SER A 1 98 ? 4.883 -0.346 7.852 1 94.69 98 SER A CA 1
ATOM 804 C C . SER A 1 98 ? 4.984 -1.316 9.023 1 94.69 98 SER A C 1
ATOM 806 O O . SER A 1 98 ? 4.172 -2.234 9.148 1 94.69 98 SER A O 1
ATOM 808 N N . LYS A 1 99 ? 5.914 -1.145 9.922 1 93.56 99 LYS A N 1
ATOM 809 C CA . LYS A 1 99 ? 6.113 -2.025 11.07 1 93.56 99 LYS A CA 1
ATOM 810 C C . LYS A 1 99 ? 4.914 -1.979 12.016 1 93.56 99 LYS A C 1
ATOM 812 O O . LYS A 1 99 ? 4.707 -2.898 12.812 1 93.56 99 LYS A O 1
ATOM 817 N N . CYS A 1 100 ? 4.148 -0.877 11.852 1 95.5 100 CYS A N 1
ATOM 818 C CA . CYS A 1 100 ? 3.016 -0.687 12.75 1 95.5 100 CYS A CA 1
ATOM 819 C C . CYS A 1 100 ? 1.705 -1.055 12.07 1 95.5 100 CYS A C 1
ATOM 821 O O . CYS A 1 100 ? 0.627 -0.837 12.625 1 95.5 100 CYS A O 1
ATOM 823 N N . LEU A 1 101 ? 1.806 -1.584 10.93 1 94.44 101 LEU A N 1
ATOM 824 C CA . LEU A 1 101 ? 0.591 -1.838 10.156 1 94.44 101 LEU A CA 1
ATOM 825 C C . LEU A 1 101 ? 0.311 -3.334 10.062 1 94.44 101 LEU A C 1
ATOM 827 O O . LEU A 1 101 ? -0.583 -3.756 9.328 1 94.44 101 LEU A O 1
ATOM 831 N N . THR A 1 102 ? 1.023 -4.129 10.836 1 88.31 102 THR A N 1
ATOM 832 C CA . THR A 1 102 ? 0.803 -5.57 10.82 1 88.31 102 THR A CA 1
ATOM 833 C C . THR A 1 102 ? -0.622 -5.906 11.25 1 88.31 102 THR A C 1
ATOM 835 O O . THR A 1 102 ? -1.095 -5.418 12.281 1 88.31 102 THR A O 1
ATOM 838 N N . TRP A 1 103 ? -1.396 -6.574 10.43 1 87.5 103 TRP A N 1
ATOM 839 C CA . TRP A 1 103 ? -2.742 -7.066 10.703 1 87.5 103 TRP A CA 1
ATOM 840 C C . TRP A 1 103 ? -3.762 -5.934 10.617 1 87.5 103 TRP A C 1
ATOM 842 O O . TRP A 1 103 ? -4.875 -6.055 11.133 1 87.5 103 TRP A O 1
ATOM 852 N N . ILE A 1 104 ? -3.371 -4.852 10.164 1 93 104 ILE A N 1
ATOM 853 C CA . ILE A 1 104 ? -4.281 -3.723 10 1 93 104 ILE A CA 1
ATOM 854 C C . ILE A 1 104 ? -4.582 -3.514 8.516 1 93 104 ILE A C 1
ATOM 856 O O . ILE A 1 104 ? -3.668 -3.496 7.688 1 93 104 ILE A O 1
ATOM 860 N N . LYS A 1 105 ? -5.816 -3.406 8.289 1 96.62 105 LYS A N 1
ATOM 861 C CA . LYS A 1 105 ? -6.199 -3.066 6.922 1 96.62 105 LYS A CA 1
ATOM 862 C C . LYS A 1 105 ? -6.219 -1.556 6.715 1 96.62 105 LYS A C 1
ATOM 864 O O . LYS A 1 105 ? -6.648 -0.809 7.598 1 96.62 105 LYS A O 1
ATOM 869 N N . ILE A 1 106 ? -5.801 -1.162 5.578 1 97.44 106 ILE A N 1
ATOM 870 C CA . ILE A 1 106 ? -5.742 0.261 5.266 1 97.44 106 ILE A CA 1
ATOM 871 C C . ILE A 1 106 ? -6.32 0.509 3.877 1 97.44 106 ILE A C 1
ATOM 873 O O . ILE A 1 106 ? -6.391 -0.407 3.053 1 97.44 106 ILE A O 1
ATOM 877 N N . TYR A 1 107 ? -6.766 1.757 3.67 1 96.44 107 TYR A N 1
ATOM 878 C CA . TYR A 1 107 ? -7.066 2.17 2.303 1 96.44 107 TYR A CA 1
ATOM 879 C C . TYR A 1 107 ? -5.789 2.371 1.5 1 96.44 107 TYR A C 1
ATOM 881 O O . TYR A 1 107 ? -4.758 2.768 2.051 1 96.44 107 TYR A O 1
ATOM 889 N N . PHE A 1 108 ? -5.871 2.102 0.227 1 93.88 108 PHE A N 1
ATOM 890 C CA . PHE A 1 108 ? -4.703 2.162 -0.642 1 93.88 108 PHE A CA 1
ATOM 891 C C . PHE A 1 108 ? -4.07 3.549 -0.6 1 93.88 108 PHE A C 1
ATOM 893 O O . PHE A 1 108 ? -2.846 3.68 -0.66 1 93.88 108 PHE A O 1
ATOM 900 N N . ASN A 1 109 ? -4.898 4.59 -0.515 1 95.38 109 ASN A N 1
ATOM 901 C CA . ASN A 1 109 ? -4.398 5.961 -0.489 1 95.38 109 ASN A CA 1
ATOM 902 C C . ASN A 1 109 ? -4.516 6.574 0.903 1 95.38 109 ASN A C 1
ATOM 904 O O . ASN A 1 109 ? -4.672 7.789 1.041 1 95.38 109 ASN A O 1
ATOM 908 N N . GLU A 1 110 ? -4.441 5.809 1.888 1 97.31 110 GLU A N 1
ATOM 909 C CA . GLU A 1 110 ? -4.559 6.289 3.26 1 97.31 110 GLU A CA 1
ATOM 910 C C . GLU A 1 110 ? -3.227 6.828 3.771 1 97.31 110 GLU A C 1
ATOM 912 O O . GLU A 1 110 ? -2.174 6.242 3.514 1 97.31 110 GLU A O 1
ATOM 917 N N . LEU A 1 111 ? -3.305 7.961 4.496 1 98.38 111 LEU A N 1
ATOM 918 C CA . LEU A 1 111 ? -2.205 8.492 5.297 1 98.38 111 LEU A CA 1
ATOM 919 C C . LEU A 1 111 ? -2.531 8.422 6.781 1 98.38 111 LEU A C 1
ATOM 921 O O . LEU A 1 111 ? -3.693 8.258 7.16 1 98.38 111 LEU A O 1
ATOM 925 N N . PHE A 1 112 ? -1.493 8.531 7.559 1 98.44 112 PHE A N 1
ATOM 926 C CA . PHE A 1 112 ? -1.636 8.547 9.008 1 98.44 112 PHE A CA 1
ATOM 927 C C . PHE A 1 112 ? -1.113 9.852 9.594 1 98.44 112 PHE A C 1
ATOM 929 O O . PHE A 1 112 ? 0.073 10.164 9.469 1 98.44 112 PHE A O 1
ATOM 936 N N . PHE A 1 113 ? -2.018 10.594 10.211 1 98.06 113 PHE A N 1
ATOM 937 C CA . PHE A 1 113 ? -1.62 11.891 10.75 1 98.06 113 PHE A CA 1
ATOM 938 C C . PHE A 1 113 ? -0.817 11.711 12.039 1 98.06 113 PHE A C 1
ATOM 940 O O . PHE A 1 113 ? -1.18 10.906 12.898 1 98.06 113 PHE A O 1
ATOM 947 N N . ALA A 1 114 ? 0.26 12.438 12.141 1 97.38 114 ALA A N 1
ATOM 948 C CA . ALA A 1 114 ? 1.152 12.312 13.289 1 97.38 114 ALA A CA 1
ATOM 949 C C . ALA A 1 114 ? 0.479 12.805 14.562 1 97.38 114 ALA A C 1
ATOM 951 O O . ALA A 1 114 ? -0.211 13.828 14.555 1 97.38 114 ALA A O 1
ATOM 952 N N . CYS A 1 115 ? 0.664 12.086 15.656 1 96.44 115 CYS A N 1
ATOM 953 C CA . CYS A 1 115 ? 0.233 12.5 16.984 1 96.44 115 CYS A CA 1
ATOM 954 C C . CYS A 1 115 ? 1.206 12.016 18.047 1 96.44 115 CYS A C 1
ATOM 956 O O . CYS A 1 115 ? 2.24 11.422 17.734 1 96.44 115 CYS A O 1
ATOM 958 N N . GLY A 1 116 ? 0.893 12.375 19.281 1 94.44 116 GLY A N 1
ATOM 959 C CA . GLY A 1 116 ? 1.746 11.969 20.391 1 94.44 116 GLY A CA 1
ATOM 960 C C . GLY A 1 116 ? 2.918 12.898 20.625 1 94.44 116 GLY A C 1
ATOM 961 O O . GLY A 1 116 ? 2.875 14.07 20.219 1 94.44 116 GLY A O 1
ATOM 962 N N . ASP A 1 117 ? 3.83 12.297 21.438 1 90.06 117 ASP A N 1
ATOM 963 C CA . ASP A 1 117 ? 5.004 13.086 21.797 1 90.06 117 ASP A CA 1
ATOM 964 C C . ASP A 1 117 ? 6.273 12.484 21.188 1 90.06 117 ASP A C 1
ATOM 966 O O . ASP A 1 117 ? 6.516 11.281 21.312 1 90.06 117 ASP A O 1
ATOM 970 N N . GLY A 1 118 ? 6.957 13.227 20.344 1 86.62 118 GLY A N 1
ATOM 971 C CA . GLY A 1 118 ? 8.203 12.719 19.797 1 86.62 118 GLY A CA 1
ATOM 972 C C . GLY A 1 118 ? 8.711 13.516 18.609 1 86.62 118 GLY A C 1
ATOM 973 O O . GLY A 1 118 ? 8 14.383 18.094 1 86.62 118 GLY A O 1
ATOM 974 N N . ASP A 1 119 ? 9.953 12.93 18.375 1 85 119 ASP A N 1
ATOM 975 C CA . ASP A 1 119 ? 10.57 13.531 17.203 1 85 119 ASP A CA 1
ATOM 976 C C . ASP A 1 119 ? 9.875 13.078 15.922 1 85 119 ASP A C 1
ATOM 978 O O . ASP A 1 119 ? 9.391 11.953 15.844 1 85 119 ASP A O 1
ATOM 982 N N . GLY A 1 120 ? 9.328 13.852 15.203 1 89 120 GLY A N 1
ATOM 983 C CA . GLY A 1 120 ? 8.734 13.461 13.93 1 89 120 GLY A CA 1
ATOM 984 C C . GLY A 1 120 ? 7.305 13.938 13.766 1 89 120 GLY A C 1
ATOM 985 O O . GLY A 1 120 ? 6.715 13.781 12.695 1 89 120 GLY A O 1
ATOM 986 N N . LEU A 1 121 ? 6.887 14.359 14.977 1 94.19 121 LEU A N 1
ATOM 987 C CA . LEU A 1 121 ? 5.531 14.891 14.93 1 94.19 121 LEU A CA 1
ATOM 988 C C . LEU A 1 121 ? 5.434 16.047 13.945 1 94.19 121 LEU A C 1
ATOM 990 O O . LEU A 1 121 ? 4.598 16.031 13.039 1 94.19 121 LEU A O 1
ATOM 994 N N . ALA A 1 122 ? 6.348 17.062 14.148 1 96.94 122 ALA A N 1
ATOM 995 C CA . ALA A 1 122 ? 6.324 18.281 13.359 1 96.94 122 ALA A CA 1
ATOM 996 C C . ALA A 1 122 ? 7.723 18.875 13.227 1 96.94 122 ALA A C 1
ATOM 998 O O . ALA A 1 122 ? 8.586 18.656 14.078 1 96.94 122 ALA A O 1
ATOM 999 N N . THR A 1 123 ? 7.961 19.531 12.156 1 96.81 123 THR A N 1
ATOM 1000 C CA . THR A 1 123 ? 9.242 20.203 11.961 1 96.81 123 THR A CA 1
ATOM 1001 C C . THR A 1 123 ? 9.039 21.578 11.344 1 96.81 123 THR A C 1
ATOM 1003 O O . THR A 1 123 ? 7.977 21.875 10.789 1 96.81 123 THR A O 1
ATOM 1006 N N . ILE A 1 124 ? 10.086 22.406 11.516 1 97.31 124 ILE A N 1
ATOM 1007 C CA . ILE A 1 124 ? 10.086 23.75 10.977 1 97.31 124 ILE A CA 1
ATOM 1008 C C . ILE A 1 124 ? 10.828 23.781 9.641 1 97.31 124 ILE A C 1
ATOM 1010 O O . ILE A 1 124 ? 11.883 23.141 9.5 1 97.31 124 ILE A O 1
ATOM 1014 N N . HIS A 1 125 ? 10.297 24.484 8.664 1 97.12 125 HIS A N 1
ATOM 1015 C CA . HIS A 1 125 ? 10.875 24.578 7.332 1 97.12 125 HIS A CA 1
ATOM 1016 C C . HIS A 1 125 ? 10.758 26 6.789 1 97.12 125 HIS A C 1
ATOM 1018 O O . HIS A 1 125 ? 9.867 26.75 7.195 1 97.12 125 HIS A O 1
ATOM 1024 N N . PRO A 1 126 ? 11.742 26.344 5.898 1 97.06 126 PRO A N 1
ATOM 1025 C CA . PRO A 1 126 ? 11.438 27.531 5.113 1 97.06 126 PRO A CA 1
ATOM 1026 C C . PRO A 1 126 ? 10.156 27.406 4.297 1 97.06 126 PRO A C 1
ATOM 1028 O O . PRO A 1 126 ? 9.875 26.328 3.76 1 97.06 126 PRO A O 1
ATOM 1031 N N . LEU A 1 127 ? 9.445 28.469 4.289 1 96.81 127 LEU A N 1
ATOM 1032 C CA . LEU A 1 127 ? 8.164 28.422 3.584 1 96.81 127 LEU A CA 1
ATOM 1033 C C . LEU A 1 127 ? 8.367 28.078 2.113 1 96.81 127 LEU A C 1
ATOM 1035 O O . LEU A 1 127 ? 7.504 27.453 1.494 1 96.81 127 LEU A O 1
ATOM 1039 N N . GLU A 1 128 ? 9.531 28.344 1.565 1 95.69 128 GLU A N 1
ATOM 1040 C CA . GLU A 1 128 ? 9.867 28.109 0.162 1 95.69 128 GLU A CA 1
ATOM 1041 C C . GLU A 1 128 ? 9.992 26.625 -0.142 1 95.69 128 GLU A C 1
ATOM 1043 O O . GLU A 1 128 ? 10.016 26.219 -1.308 1 95.69 128 GLU A O 1
ATOM 1048 N N . SER A 1 129 ? 10 25.875 0.85 1 96.75 129 SER A N 1
ATOM 1049 C CA . SER A 1 129 ? 10.141 24.438 0.661 1 96.75 129 SER A CA 1
ATOM 1050 C C . SER A 1 129 ? 8.82 23.797 0.234 1 96.75 129 SER A C 1
ATOM 1052 O O . SER A 1 129 ? 8.789 22.656 -0.207 1 96.75 129 SER A O 1
ATOM 1054 N N . ILE A 1 130 ? 7.797 24.547 0.279 1 97.88 130 ILE A N 1
ATOM 1055 C CA . ILE A 1 130 ? 6.496 24.031 -0.131 1 97.88 130 ILE A CA 1
ATOM 1056 C C . ILE A 1 130 ? 6.48 23.812 -1.643 1 97.88 130 ILE A C 1
ATOM 1058 O O . ILE A 1 130 ? 6.785 24.734 -2.41 1 97.88 130 ILE A O 1
ATOM 1062 N N . ALA A 1 131 ? 6.105 22.609 -2.008 1 97 131 ALA A N 1
ATOM 1063 C CA . ALA A 1 131 ? 6.012 22.281 -3.428 1 97 131 ALA A CA 1
ATOM 1064 C C . ALA A 1 131 ? 4.613 22.547 -3.965 1 97 131 ALA A C 1
ATOM 1066 O O . ALA A 1 131 ? 4.434 22.797 -5.164 1 97 131 ALA A O 1
ATOM 1067 N N . GLY A 1 132 ? 3.604 22.5 -3.115 1 97.56 132 GLY A N 1
ATOM 1068 C CA . GLY A 1 132 ? 2.219 22.719 -3.5 1 97.56 132 GLY A CA 1
ATOM 1069 C C . GLY A 1 132 ? 1.227 22.203 -2.471 1 97.56 132 GLY A C 1
ATOM 1070 O O . GLY A 1 132 ? 1.618 21.641 -1.448 1 97.56 132 GLY A O 1
ATOM 1071 N N . LYS A 1 133 ? -0.053 22.516 -2.771 1 98 133 LYS A N 1
ATOM 1072 C CA . LYS A 1 133 ? -1.121 22 -1.92 1 98 133 LYS A CA 1
ATOM 1073 C C . LYS A 1 133 ? -1.343 20.5 -2.156 1 98 133 LYS A C 1
ATOM 1075 O O . LYS A 1 133 ? -1.161 20.016 -3.273 1 98 133 LYS A O 1
ATOM 1080 N N . CYS A 1 134 ? -1.671 19.812 -1.18 1 98.06 134 CYS A N 1
ATOM 1081 C CA . CYS A 1 134 ? -2.021 18.406 -1.262 1 98.06 134 CYS A CA 1
ATOM 1082 C C . CYS A 1 134 ? -3.49 18.188 -0.92 1 98.06 134 CYS A C 1
ATOM 1084 O O . CYS A 1 134 ? -3.941 18.562 0.165 1 98.06 134 CYS A O 1
ATOM 1086 N N . ASN A 1 135 ? -4.234 17.531 -1.764 1 97.31 135 ASN A N 1
ATOM 1087 C CA . ASN A 1 135 ? -5.656 17.281 -1.539 1 97.31 135 ASN A CA 1
ATOM 1088 C C . ASN A 1 135 ? -5.875 16.047 -0.683 1 97.31 135 ASN A C 1
ATOM 1090 O O . ASN A 1 135 ? -5.84 14.922 -1.19 1 97.31 135 ASN A O 1
ATOM 1094 N N . ILE A 1 136 ? -6.117 16.234 0.582 1 97.88 136 ILE A N 1
ATOM 1095 C CA . ILE A 1 136 ? -6.359 15.164 1.544 1 97.88 136 ILE A CA 1
ATOM 1096 C C . ILE A 1 136 ? -7.758 15.312 2.139 1 97.88 136 ILE A C 1
ATOM 1098 O O . ILE A 1 136 ? -8.148 16.406 2.549 1 97.88 136 ILE A O 1
ATOM 1102 N N . VAL A 1 137 ? -8.492 14.25 2.18 1 97.19 137 VAL A N 1
ATOM 1103 C CA . VAL A 1 137 ? -9.828 14.281 2.766 1 97.19 137 VAL A CA 1
ATOM 1104 C C . VAL A 1 137 ? -9.844 13.453 4.051 1 97.19 137 VAL A C 1
ATOM 1106 O O . VAL A 1 137 ? -9.352 12.328 4.078 1 97.19 137 VAL A O 1
ATOM 1109 N N . CYS A 1 138 ? -10.32 14.039 5.098 1 97 138 CYS A N 1
ATOM 1110 C CA . CYS A 1 138 ? -10.555 13.305 6.34 1 97 138 CYS A CA 1
ATOM 1111 C C . CYS A 1 138 ? -11.859 12.523 6.27 1 97 138 CYS A C 1
ATOM 1113 O O . CYS A 1 138 ? -12.922 13.094 6.043 1 97 138 CYS A O 1
ATOM 1115 N N . ILE A 1 139 ? -11.797 11.227 6.527 1 96.38 139 ILE A N 1
ATOM 1116 C CA . ILE A 1 139 ? -13 10.406 6.422 1 96.38 139 ILE A CA 1
ATOM 1117 C C . ILE A 1 139 ? -13.406 9.906 7.805 1 96.38 139 ILE A C 1
ATOM 1119 O O . ILE A 1 139 ? -14.133 8.914 7.926 1 96.38 139 ILE A O 1
ATOM 1123 N N . SER A 1 140 ? -12.898 10.523 8.867 1 95.38 140 SER A N 1
ATOM 1124 C CA . SER A 1 140 ? -13.305 10.211 10.234 1 95.38 140 SER A CA 1
ATOM 1125 C C . SER A 1 140 ? -14.805 10.383 10.414 1 95.38 140 SER A C 1
ATOM 1127 O O . SER A 1 140 ? -15.398 11.328 9.906 1 95.38 140 SER A O 1
ATOM 1129 N N . LYS A 1 141 ? -15.375 9.508 11.219 1 93.19 141 LYS A N 1
ATOM 1130 C CA . LYS A 1 141 ? -16.812 9.562 11.492 1 93.19 141 LYS A CA 1
ATOM 1131 C C . LYS A 1 141 ? -17.109 10.445 12.695 1 93.19 141 LYS A C 1
ATOM 1133 O O . LYS A 1 141 ? -18.25 10.539 13.133 1 93.19 141 LYS A O 1
ATOM 1138 N N . ASP A 1 142 ? -16.094 11 13.203 1 90.69 142 ASP A N 1
ATOM 1139 C CA . ASP A 1 142 ? -16.297 11.984 14.266 1 90.69 142 ASP A CA 1
ATOM 1140 C C . ASP A 1 142 ? -17.344 13.031 13.859 1 90.69 142 ASP A C 1
ATOM 1142 O O . ASP A 1 142 ? -17.281 13.57 12.75 1 90.69 142 ASP A O 1
ATOM 1146 N N . SER A 1 143 ? -18.203 13.398 14.812 1 91.5 143 SER A N 1
ATOM 1147 C CA . SER A 1 143 ? -19.312 14.289 14.492 1 91.5 143 SER A CA 1
ATOM 1148 C C . SER A 1 143 ? -18.812 15.695 14.156 1 91.5 143 SER A C 1
ATOM 1150 O O . SER A 1 143 ? -19.5 16.453 13.484 1 91.5 143 SER A O 1
ATOM 1152 N N . ARG A 1 144 ? -17.688 16.078 14.531 1 90.88 144 ARG A N 1
ATOM 1153 C CA . ARG A 1 144 ? -17.141 17.391 14.281 1 90.88 144 ARG A CA 1
ATOM 1154 C C . ARG A 1 144 ? -16.562 17.484 12.867 1 90.88 144 ARG A C 1
ATOM 1156 O O . ARG A 1 144 ? -16.281 18.578 12.375 1 90.88 144 ARG A O 1
ATOM 1163 N N . ASN A 1 145 ? -16.328 16.297 12.234 1 94.19 145 ASN A N 1
ATOM 1164 C CA . ASN A 1 145 ? -15.758 16.25 10.891 1 94.19 145 ASN A CA 1
ATOM 1165 C C . ASN A 1 145 ? -16.844 16.344 9.82 1 94.19 145 ASN A C 1
ATOM 1167 O O . ASN A 1 145 ? -17.625 15.414 9.641 1 94.19 145 ASN A O 1
ATOM 1171 N N . PRO A 1 146 ? -16.875 17.438 9.125 1 94.44 146 PRO A N 1
ATOM 1172 C CA . PRO A 1 146 ? -17.828 17.484 8.016 1 94.44 146 PRO A CA 1
ATOM 1173 C C . PRO A 1 146 ? -17.594 16.359 6.992 1 94.44 146 PRO A C 1
ATOM 1175 O O . PRO A 1 146 ? -16.469 16.141 6.566 1 94.44 146 PRO A O 1
ATOM 1178 N N . GLN A 1 147 ? -18.703 15.688 6.691 1 93.94 147 GLN A N 1
ATOM 1179 C CA . GLN A 1 147 ? -18.594 14.609 5.707 1 93.94 147 GLN A CA 1
ATOM 1180 C C . GLN A 1 147 ? -18.734 15.148 4.289 1 93.94 147 GLN A C 1
ATOM 1182 O O . GLN A 1 147 ? -19.641 15.93 3.998 1 93.94 147 GLN A O 1
ATOM 1187 N N . LEU A 1 148 ? -17.812 14.781 3.518 1 94.38 148 LEU A N 1
ATOM 1188 C CA . LEU A 1 148 ? -17.875 15.188 2.117 1 94.38 148 LEU A CA 1
ATOM 1189 C C . LEU A 1 148 ? -18.5 14.094 1.255 1 94.38 148 LEU A C 1
ATOM 1191 O O . LEU A 1 148 ? -18.594 12.938 1.68 1 94.38 148 LEU A O 1
ATOM 1195 N N . SER A 1 149 ? -18.875 14.492 0.07 1 92.88 149 SER A N 1
ATOM 1196 C CA . SER A 1 149 ? -19.484 13.516 -0.828 1 92.88 149 SER A CA 1
ATOM 1197 C C . SER A 1 149 ? -18.469 12.461 -1.267 1 92.88 149 SER A C 1
ATOM 1199 O O . SER A 1 149 ? -17.266 12.695 -1.228 1 92.88 149 SER A O 1
ATOM 1201 N N . ASP A 1 150 ? -19 11.359 -1.695 1 90.88 150 ASP A N 1
ATOM 1202 C CA . ASP A 1 150 ? -18.156 10.281 -2.197 1 90.88 150 ASP A CA 1
ATOM 1203 C C . ASP A 1 150 ? -17.312 10.75 -3.383 1 90.88 150 ASP A C 1
ATOM 1205 O O . ASP A 1 150 ? -16.141 10.383 -3.502 1 90.88 150 ASP A O 1
ATOM 1209 N N . LYS A 1 151 ? -17.922 11.539 -4.164 1 91 151 LYS A N 1
ATOM 1210 C CA . LYS A 1 151 ? -17.219 12.047 -5.34 1 91 151 LYS A CA 1
ATOM 1211 C C . LYS A 1 151 ? -15.977 12.836 -4.938 1 91 151 LYS A C 1
ATOM 1213 O O . LYS A 1 151 ? -14.898 12.617 -5.484 1 91 151 LYS A O 1
ATOM 1218 N N . VAL A 1 152 ? -16.156 13.688 -3.951 1 90.81 152 VAL A N 1
ATOM 1219 C CA . VAL A 1 152 ? -15.047 14.508 -3.477 1 90.81 152 VAL A CA 1
ATOM 1220 C C . VAL A 1 152 ? -14 13.617 -2.812 1 90.81 152 VAL A C 1
ATOM 1222 O O . VAL A 1 152 ? -12.805 13.75 -3.072 1 90.81 152 VAL A O 1
ATOM 1225 N N . THR A 1 153 ? -14.469 12.758 -2.076 1 91.19 153 THR A N 1
ATOM 1226 C CA . THR A 1 153 ? -13.594 11.891 -1.296 1 91.19 153 THR A CA 1
ATOM 1227 C C . THR A 1 153 ? -12.719 11.039 -2.213 1 91.19 153 THR A C 1
ATOM 1229 O O . THR A 1 153 ? -11.508 10.945 -2.012 1 91.19 153 THR A O 1
ATOM 1232 N N . TRP A 1 154 ? -13.227 10.555 -3.234 1 84.69 154 TRP A N 1
ATOM 1233 C CA . TRP A 1 154 ? -12.477 9.57 -4.004 1 84.69 154 TRP A CA 1
ATOM 1234 C C . TRP A 1 154 ? -11.75 10.234 -5.172 1 84.69 154 TRP A C 1
ATOM 1236 O O . TRP A 1 154 ? -11.023 9.57 -5.914 1 84.69 154 TRP A O 1
ATOM 1246 N N . SER A 1 155 ? -11.922 11.578 -5.238 1 90.69 155 SER A N 1
ATOM 1247 C CA . SER A 1 155 ? -11.086 12.359 -6.141 1 90.69 155 SER A CA 1
ATOM 1248 C C . SER A 1 155 ? -9.859 12.914 -5.418 1 90.69 155 SER A C 1
ATOM 1250 O O . SER A 1 155 ? -8.953 13.461 -6.051 1 90.69 155 SER A O 1
ATOM 1252 N N . ALA A 1 156 ? -9.859 12.664 -4.172 1 94.94 156 ALA A N 1
ATOM 1253 C CA . ALA A 1 156 ? -8.742 13.141 -3.365 1 94.94 156 ALA A CA 1
ATOM 1254 C C . ALA A 1 156 ? -7.48 12.328 -3.645 1 94.94 156 ALA A C 1
ATOM 1256 O O . ALA A 1 156 ? -7.559 11.164 -4.043 1 94.94 156 ALA A O 1
ATOM 1257 N N . ALA A 1 157 ? -6.395 13.031 -3.42 1 95.88 157 ALA A N 1
ATOM 1258 C CA . ALA A 1 157 ? -5.129 12.312 -3.543 1 95.88 157 ALA A CA 1
ATOM 1259 C C . ALA A 1 157 ? -4.973 11.281 -2.424 1 95.88 157 ALA A C 1
ATOM 1261 O O . ALA A 1 157 ? -4.527 10.156 -2.664 1 95.88 157 ALA A O 1
ATOM 1262 N N . PHE A 1 158 ? -5.367 11.695 -1.248 1 97.38 158 PHE A N 1
ATOM 1263 C CA . PHE A 1 158 ? -5.25 10.836 -0.076 1 97.38 158 PHE A CA 1
ATOM 1264 C C . PHE A 1 158 ? -6.461 11.008 0.837 1 97.38 158 PHE A C 1
ATOM 1266 O O . PHE A 1 158 ? -7.156 12.023 0.777 1 97.38 158 PHE A O 1
ATOM 1273 N N . VAL A 1 159 ? -6.633 10.008 1.68 1 97.62 159 VAL A N 1
ATOM 1274 C CA . VAL A 1 159 ? -7.602 10.086 2.77 1 97.62 159 VAL A CA 1
ATOM 1275 C C . VAL A 1 159 ? -6.914 9.758 4.094 1 97.62 159 VAL A C 1
ATOM 1277 O O . VAL A 1 159 ? -5.812 9.203 4.109 1 97.62 159 VAL A O 1
ATOM 1280 N N . PHE A 1 160 ? -7.551 10.188 5.195 1 97.81 160 PHE A N 1
ATOM 1281 C CA . PHE A 1 160 ? -7.055 9.766 6.5 1 97.81 160 PHE A CA 1
ATOM 1282 C C . PHE A 1 160 ? -8.172 9.789 7.535 1 97.81 160 PHE A C 1
ATOM 1284 O O . PHE A 1 160 ? -9.156 10.516 7.383 1 97.81 160 PHE A O 1
ATOM 1291 N N . TYR A 1 161 ? -8.055 8.969 8.539 1 97.19 161 TYR A N 1
ATOM 1292 C CA . TYR A 1 161 ? -8.961 8.984 9.688 1 97.19 161 TYR A CA 1
ATOM 1293 C C . TYR A 1 161 ? -8.281 8.438 10.93 1 97.19 161 TYR A C 1
ATOM 1295 O O . TYR A 1 161 ? -8.844 8.469 12.023 1 97.19 161 TYR A O 1
ATOM 1303 N N . ARG A 1 162 ? -7.07 7.926 10.734 1 97.44 162 ARG A N 1
ATOM 1304 C CA . ARG A 1 162 ? -6.285 7.391 11.844 1 97.44 162 ARG A CA 1
ATOM 1305 C C . ARG A 1 162 ? -4.98 8.164 12.016 1 97.44 162 ARG A C 1
ATOM 1307 O O . ARG A 1 162 ? -4.637 9 11.172 1 97.44 162 ARG A O 1
ATOM 1314 N N . TYR A 1 163 ? -4.305 7.875 13.117 1 97.25 163 TYR A N 1
ATOM 1315 C CA . TYR A 1 163 ? -3.129 8.633 13.539 1 97.25 163 TYR A CA 1
ATOM 1316 C C . TYR A 1 163 ? -1.964 7.699 13.844 1 97.25 163 TYR A C 1
ATOM 1318 O O . TYR A 1 163 ? -2.168 6.523 14.156 1 97.25 163 TYR A O 1
ATOM 1326 N N . PHE A 1 164 ? -0.836 8.227 13.648 1 97.44 164 PHE A N 1
ATOM 1327 C CA . PHE A 1 164 ? 0.372 7.527 14.07 1 97.44 164 PHE A CA 1
ATOM 1328 C C . PHE A 1 164 ? 1.009 8.219 15.273 1 97.44 164 PHE A C 1
ATOM 1330 O O . PHE A 1 164 ? 1.48 9.352 15.164 1 97.44 164 PHE A O 1
ATOM 1337 N N . ASP A 1 165 ? 1 7.531 16.391 1 97.06 165 ASP A N 1
ATOM 1338 C CA . ASP A 1 165 ? 1.658 8.055 17.578 1 97.06 165 ASP A CA 1
ATOM 1339 C C . ASP A 1 165 ? 3.174 7.902 17.484 1 97.06 165 ASP A C 1
ATOM 1341 O O . ASP A 1 165 ? 3.703 6.797 17.625 1 97.06 165 ASP A O 1
ATOM 1345 N N . VAL A 1 166 ? 3.83 8.969 17.266 1 96.25 166 VAL A N 1
ATOM 1346 C CA . VAL A 1 166 ? 5.262 8.938 17 1 96.25 166 VAL A CA 1
ATOM 1347 C C . VAL A 1 166 ? 6.02 8.539 18.266 1 96.25 166 VAL A C 1
ATOM 1349 O O . VAL A 1 166 ? 7.137 8.016 18.188 1 96.25 166 VAL A O 1
ATOM 1352 N N . GLY A 1 167 ? 5.438 8.781 19.359 1 94.69 167 GLY A N 1
ATOM 1353 C CA . GLY A 1 167 ? 6.066 8.391 20.609 1 94.69 167 G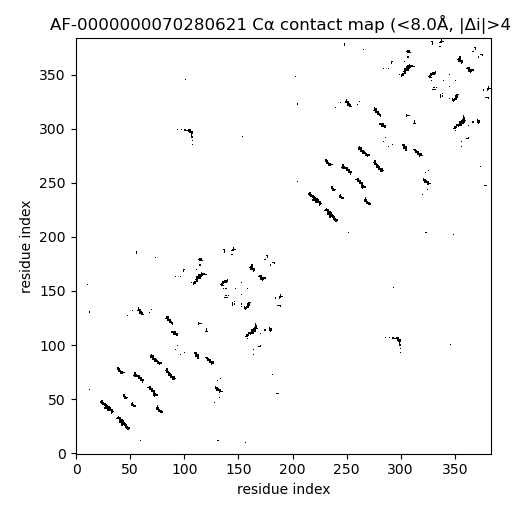LY A CA 1
ATOM 1354 C C . GLY A 1 167 ? 5.926 6.91 20.922 1 94.69 167 GLY A C 1
ATOM 1355 O O . GLY A 1 167 ? 6.922 6.223 21.141 1 94.69 167 GLY A O 1
ATOM 1356 N N . GLN A 1 168 ? 4.762 6.398 20.781 1 94.69 168 GLN A N 1
ATOM 1357 C CA . GLN A 1 168 ? 4.461 5.012 21.109 1 94.69 168 GLN A CA 1
ATOM 1358 C C . GLN A 1 168 ? 4.668 4.098 19.906 1 94.69 168 GLN A C 1
ATOM 1360 O O . GLN A 1 168 ? 4.691 2.873 20.062 1 94.69 168 GLN A O 1
ATOM 1365 N N . ARG A 1 169 ? 4.773 4.664 18.797 1 95.06 169 ARG A N 1
ATOM 1366 C CA . ARG A 1 169 ? 4.934 3.918 17.547 1 95.06 169 ARG A CA 1
ATOM 1367 C C . ARG A 1 169 ? 3.777 2.943 17.344 1 95.06 169 ARG A C 1
ATOM 1369 O O . ARG A 1 169 ? 3.994 1.742 17.172 1 95.06 169 ARG A O 1
ATOM 1376 N N . LYS A 1 170 ? 2.646 3.479 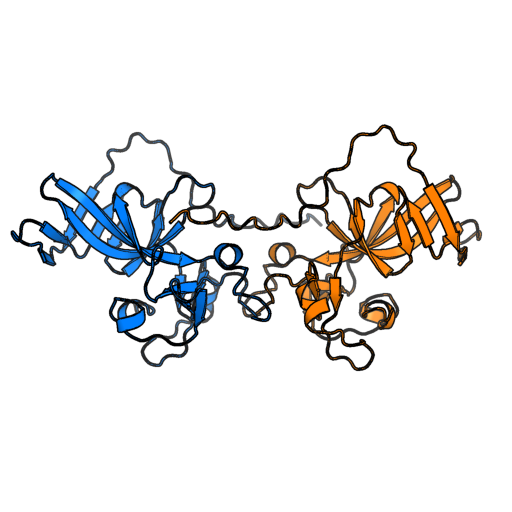17.297 1 95.94 170 LYS A N 1
ATOM 1377 C CA . LYS A 1 170 ? 1.444 2.684 17.062 1 95.94 170 LYS A CA 1
ATOM 1378 C C . LYS A 1 170 ? 0.381 3.492 16.328 1 95.94 170 LYS A C 1
ATOM 1380 O O . LYS A 1 170 ? 0.369 4.723 16.391 1 95.94 170 LYS A O 1
ATOM 1385 N N . ILE A 1 171 ? -0.483 2.807 15.664 1 97.19 171 ILE A N 1
ATOM 1386 C CA . ILE A 1 171 ? -1.623 3.43 15 1 97.19 171 ILE A CA 1
ATOM 1387 C C . ILE A 1 171 ? -2.771 3.594 15.992 1 97.19 171 ILE A C 1
ATOM 1389 O O . ILE A 1 171 ? -3.117 2.652 16.719 1 97.19 171 ILE A O 1
ATOM 1393 N N . VAL A 1 172 ? -3.314 4.785 16 1 95.62 172 VAL A N 1
ATOM 1394 C CA . VAL A 1 172 ? -4.43 5.059 16.906 1 95.62 172 VAL A CA 1
ATOM 1395 C C . VAL A 1 172 ? -5.594 5.66 16.125 1 95.62 172 VAL A C 1
ATOM 1397 O O . VAL A 1 172 ? -5.383 6.336 15.109 1 95.62 172 VAL A O 1
ATOM 1400 N N . GLU A 1 173 ? -6.801 5.379 16.578 1 92.94 173 GLU A N 1
ATOM 1401 C CA . GLU A 1 173 ? -7.984 5.836 15.867 1 92.94 173 GLU A CA 1
ATOM 1402 C C . GLU A 1 173 ? -8.602 7.059 16.531 1 92.94 173 GLU A C 1
ATOM 1404 O O . GLU A 1 173 ? -9.336 7.816 15.906 1 92.94 173 GLU A O 1
ATOM 1409 N N . GLU A 1 174 ? -8.312 7.242 17.766 1 88.31 174 GLU A N 1
ATOM 1410 C CA . GLU A 1 174 ? -8.867 8.367 18.5 1 88.31 174 GLU A CA 1
ATOM 1411 C C . GLU A 1 174 ? -7.762 9.234 19.109 1 88.31 174 GLU A C 1
ATOM 1413 O O . GLU A 1 174 ? -6.77 8.711 19.625 1 88.31 174 GLU A O 1
ATOM 1418 N N . VAL A 1 175 ? -8.031 10.461 18.875 1 85.5 175 VAL A N 1
ATOM 1419 C CA . VAL A 1 175 ? -7.055 11.398 19.422 1 85.5 175 VAL A CA 1
ATOM 1420 C C . VAL A 1 175 ? -7.773 12.562 20.094 1 85.5 175 VAL A C 1
ATOM 1422 O O . VAL A 1 175 ? -8.953 12.805 19.844 1 85.5 175 VAL A O 1
ATOM 1425 N N . ASP A 1 176 ? -7.066 13.031 21.094 1 85 176 ASP A N 1
ATOM 1426 C CA . ASP A 1 176 ? -7.523 14.266 21.719 1 85 176 ASP A CA 1
ATOM 1427 C C . ASP A 1 176 ? -6.594 15.43 21.375 1 85 176 ASP A C 1
ATOM 1429 O O . ASP A 1 176 ? -5.535 15.227 20.781 1 85 176 ASP A O 1
ATOM 1433 N N . ASP A 1 177 ? -7.016 16.625 21.797 1 84 177 ASP A N 1
ATOM 1434 C CA . ASP A 1 177 ? -6.273 17.844 21.484 1 84 177 ASP A CA 1
ATOM 1435 C C . ASP A 1 177 ? -4.84 17.75 22 1 84 177 ASP A C 1
ATOM 1437 O O . ASP A 1 177 ? -3.9 18.188 21.328 1 84 177 ASP A O 1
ATOM 1441 N N . LYS A 1 178 ? -4.707 17.234 23.078 1 83.81 178 LYS A N 1
ATOM 1442 C CA . LYS A 1 178 ? -3.391 17.156 23.703 1 83.81 178 LYS A CA 1
ATOM 1443 C C . LYS A 1 178 ? -2.457 16.25 22.906 1 83.81 178 LYS A C 1
ATOM 1445 O O . LYS A 1 178 ? -1.287 16.578 22.703 1 83.81 178 LYS A O 1
ATOM 1450 N N . SER A 1 179 ? -3 15.234 22.469 1 85.94 179 SER A N 1
ATOM 1451 C CA . SER A 1 179 ? -2.176 14.242 21.781 1 85.94 179 SER A CA 1
ATOM 1452 C C . SER A 1 179 ? -1.77 14.727 20.391 1 85.94 179 SER A C 1
ATOM 1454 O O . SER A 1 179 ? -0.724 14.328 19.875 1 85.94 179 SER A O 1
ATOM 1456 N N . ILE A 1 180 ? -2.543 15.578 19.797 1 87.44 180 ILE A N 1
ATOM 1457 C CA . ILE A 1 180 ? -2.254 16 18.438 1 87.44 180 ILE A CA 1
ATOM 1458 C C . ILE A 1 180 ? -1.467 17.312 18.453 1 87.44 180 ILE A C 1
ATOM 1460 O O . ILE A 1 180 ? -0.689 17.594 17.547 1 87.44 180 ILE A O 1
ATOM 1464 N N . GLY A 1 181 ? -1.669 18.141 19.469 1 85.44 181 GLY A N 1
ATOM 1465 C CA . GLY A 1 181 ? -0.923 19.375 19.609 1 85.44 181 GLY A CA 1
ATOM 1466 C C . GLY A 1 181 ? -1.605 20.562 18.938 1 85.44 181 GLY A C 1
ATOM 1467 O O . GLY A 1 181 ? -1.018 21.641 18.828 1 85.44 181 GLY A O 1
ATOM 1468 N N . ILE A 1 182 ? -2.707 20.344 18.359 1 89.31 182 ILE A N 1
ATOM 1469 C CA . ILE A 1 182 ? -3.535 21.406 17.797 1 89.31 182 ILE A CA 1
ATOM 1470 C C . ILE A 1 182 ? -5.008 21.125 18.094 1 89.31 182 ILE A C 1
ATOM 1472 O O . ILE A 1 182 ? -5.359 20.016 18.531 1 89.31 182 ILE A O 1
ATOM 1476 N N . GLU A 1 183 ? -5.754 22.172 17.922 1 89 183 GLU A N 1
ATOM 1477 C CA . GLU A 1 183 ? -7.184 21.922 18.062 1 89 183 GLU A CA 1
ATOM 1478 C C . GLU A 1 183 ? -7.676 20.891 17.047 1 89 183 GLU A C 1
ATOM 1480 O O . GLU A 1 183 ? -7.48 21.078 15.844 1 89 183 GLU A O 1
ATOM 1485 N N . VAL A 1 184 ? -8.383 19.891 17.516 1 87.06 184 VAL A N 1
ATOM 1486 C CA . VAL A 1 184 ? -8.797 18.734 16.719 1 87.06 184 VAL A CA 1
ATOM 1487 C C . VAL A 1 184 ? -9.664 19.219 15.547 1 87.06 184 VAL A C 1
ATOM 1489 O O . VAL A 1 184 ? -9.594 18.656 14.453 1 87.06 184 VAL A O 1
ATOM 1492 N N . LYS A 1 185 ? -10.414 20.281 15.719 1 87.94 185 LYS A N 1
ATOM 1493 C CA . LYS A 1 185 ? -11.312 20.766 14.68 1 87.94 185 LYS A CA 1
ATOM 1494 C C . LYS A 1 185 ? -10.531 21.234 13.453 1 87.94 185 LYS A C 1
ATOM 1496 O O . LYS A 1 185 ? -11.07 21.266 12.344 1 87.94 185 LYS A O 1
ATOM 1501 N N . ASN A 1 186 ? -9.273 21.562 13.68 1 92.81 186 ASN A N 1
ATOM 1502 C CA . ASN A 1 186 ? -8.453 22.094 12.594 1 92.81 186 ASN A CA 1
ATOM 1503 C C . ASN A 1 186 ? -7.879 20.984 11.727 1 92.81 186 ASN A C 1
ATOM 1505 O O . ASN A 1 186 ? -7.316 21.25 10.664 1 92.81 186 ASN A O 1
ATOM 1509 N N . ILE A 1 187 ? -8.086 19.734 12.125 1 93 187 ILE A N 1
ATOM 1510 C CA . ILE A 1 187 ? -7.566 18.609 11.352 1 93 187 ILE A CA 1
ATOM 1511 C C . ILE A 1 187 ? -8.641 18.094 10.398 1 93 187 ILE A C 1
ATOM 1513 O O . ILE A 1 187 ? -8.336 17.453 9.391 1 93 187 ILE A O 1
ATOM 1517 N N . PHE A 1 188 ? -9.859 18.453 10.695 1 94.19 188 PHE A N 1
ATOM 1518 C CA . PHE A 1 188 ? -11.008 17.953 9.953 1 94.19 188 PHE A CA 1
ATOM 1519 C C . PHE A 1 188 ? -11.195 18.719 8.656 1 94.19 188 PHE A C 1
ATOM 1521 O O . PHE A 1 188 ? -10.461 19.672 8.383 1 94.19 188 PHE A O 1
ATOM 1528 N N . ASN A 1 189 ? -12.117 18.172 7.879 1 95.88 189 ASN A N 1
ATOM 1529 C CA . ASN A 1 189 ? -12.398 18.812 6.59 1 95.88 189 ASN A CA 1
ATOM 1530 C C . ASN A 1 189 ? -12.898 20.234 6.766 1 95.88 189 ASN A C 1
ATOM 1532 O O . ASN A 1 189 ? -13.594 20.547 7.738 1 95.88 189 ASN A O 1
ATOM 1536 N N . LYS A 1 190 ? -12.484 21.062 5.762 1 86.44 190 LYS A N 1
ATOM 1537 C CA . LYS A 1 190 ? -13.016 22.422 5.742 1 86.44 190 LYS A CA 1
ATOM 1538 C C . LYS A 1 190 ? -14.219 22.531 4.812 1 86.44 190 LYS A C 1
ATOM 1540 O O . LYS A 1 190 ? -14.211 21.984 3.709 1 86.44 190 LYS A O 1
ATOM 1545 N N . LEU A 1 191 ? -15.359 22.953 5.328 1 74.88 191 LEU A N 1
ATOM 1546 C CA . LEU A 1 191 ? -16.531 23.172 4.492 1 74.88 191 LEU A CA 1
ATOM 1547 C C . LEU A 1 191 ? -16.359 24.438 3.645 1 74.88 191 LEU A C 1
ATOM 1549 O O . LEU A 1 191 ? -15.773 25.422 4.098 1 74.88 191 LEU A O 1
ATOM 1553 N N . GLY A 1 192 ? -16.172 24.312 2.32 1 57.78 192 GLY A N 1
ATOM 1554 C CA . GLY A 1 192 ? -16.156 25.516 1.504 1 57.78 192 GLY A CA 1
ATOM 1555 C C . GLY A 1 192 ? -17.078 26.594 2.035 1 57.78 192 GLY A C 1
ATOM 1556 O O . GLY A 1 192 ? -17.969 26.328 2.832 1 57.78 192 GLY A O 1
ATOM 1557 N N . MET B 1 1 ? 20.625 10.18 21.125 1 25.7 1 MET B N 1
ATOM 1558 C CA . MET B 1 1 ? 20.75 8.734 20.969 1 25.7 1 MET B CA 1
ATOM 1559 C C . MET B 1 1 ? 20.531 8.32 19.516 1 25.7 1 MET B C 1
ATOM 1561 O O . MET B 1 1 ? 19.703 8.922 18.812 1 25.7 1 MET B O 1
ATOM 1565 N N . PRO B 1 2 ? 21.453 7.605 18.859 1 25.92 2 PRO B N 1
ATOM 1566 C CA . PRO B 1 2 ? 21.484 7.398 17.406 1 25.92 2 PRO B CA 1
ATOM 1567 C C . PRO B 1 2 ? 20.25 6.66 16.875 1 25.92 2 PRO B C 1
ATOM 1569 O O . PRO B 1 2 ? 19.719 5.789 17.578 1 25.92 2 PRO B O 1
ATOM 1572 N N . VAL B 1 3 ? 19.406 7.375 16.125 1 27.66 3 VAL B N 1
ATOM 1573 C CA . VAL B 1 3 ? 18.234 6.785 15.453 1 27.66 3 VAL B CA 1
ATOM 1574 C C . VAL B 1 3 ? 18.656 5.492 14.758 1 27.66 3 VAL B C 1
ATOM 1576 O O . VAL B 1 3 ? 19.531 5.5 13.891 1 27.66 3 VAL B O 1
ATOM 1579 N N . SER B 1 4 ? 18.609 4.395 15.469 1 27.75 4 SER B N 1
ATOM 1580 C CA . SER B 1 4 ? 19 3.111 14.906 1 27.75 4 SER B CA 1
ATOM 1581 C C . SER B 1 4 ? 18.281 2.844 13.586 1 27.75 4 SER B C 1
ATOM 1583 O O . SER B 1 4 ? 17.094 3.119 13.453 1 27.75 4 SER B O 1
ATOM 1585 N N . THR B 1 5 ? 18.969 2.834 12.539 1 28.58 5 THR B N 1
ATOM 1586 C CA . THR B 1 5 ? 18.672 2.586 11.133 1 28.58 5 THR B CA 1
ATOM 1587 C C . THR B 1 5 ? 17.859 1.31 10.961 1 28.58 5 THR B C 1
ATOM 1589 O O . THR B 1 5 ? 18.344 0.212 11.234 1 28.58 5 THR B O 1
ATOM 1592 N N . ILE B 1 6 ? 16.609 1.429 11.297 1 30.14 6 ILE B N 1
ATOM 1593 C CA . ILE B 1 6 ? 15.781 0.242 11.117 1 30.14 6 ILE B CA 1
ATOM 1594 C C . ILE B 1 6 ? 15.938 -0.285 9.695 1 30.14 6 ILE B C 1
ATOM 1596 O O . ILE B 1 6 ? 15.656 0.428 8.727 1 30.14 6 ILE B O 1
ATOM 1600 N N . SER B 1 7 ? 16.75 -1.274 9.438 1 25.86 7 SER B N 1
ATOM 1601 C CA . SER B 1 7 ? 17 -1.977 8.18 1 25.86 7 SER B CA 1
ATOM 1602 C C . SER B 1 7 ? 15.719 -2.568 7.605 1 25.86 7 SER B C 1
ATOM 1604 O O . SER B 1 7 ? 15.109 -3.455 8.211 1 25.86 7 SER B O 1
ATOM 1606 N N . VAL B 1 8 ? 14.883 -1.785 7.043 1 29.97 8 VAL B N 1
ATOM 1607 C CA . VAL B 1 8 ? 13.781 -2.371 6.293 1 29.97 8 VAL B CA 1
ATOM 1608 C C . VAL B 1 8 ? 14.305 -3.486 5.391 1 29.97 8 VAL B C 1
ATOM 1610 O O . VAL B 1 8 ? 15.172 -3.256 4.547 1 29.97 8 VAL B O 1
ATOM 1613 N N . LYS B 1 9 ? 14.125 -4.734 5.82 1 33.94 9 LYS B N 1
ATOM 1614 C CA . LYS B 1 9 ? 14.523 -5.863 4.984 1 33.94 9 LYS B CA 1
ATOM 1615 C C . LYS B 1 9 ? 13.898 -5.762 3.592 1 33.94 9 LYS B C 1
ATOM 1617 O O . LYS B 1 9 ? 12.68 -5.633 3.459 1 33.94 9 LYS B O 1
ATOM 1622 N N . SER B 1 10 ? 14.609 -5.105 2.721 1 34.38 10 SER B N 1
ATOM 1623 C CA . SER B 1 10 ? 14.25 -5.117 1.309 1 34.38 10 SER B CA 1
ATOM 1624 C C . SER B 1 10 ? 13.789 -6.504 0.87 1 34.38 10 SER B C 1
ATOM 1626 O O . SER B 1 10 ? 14.477 -7.496 1.111 1 34.38 10 SER B O 1
ATOM 1628 N N . ASN B 1 11 ? 12.508 -6.707 0.945 1 44.44 11 ASN B N 1
ATOM 1629 C CA . ASN B 1 11 ? 12.023 -7.961 0.375 1 44.44 11 ASN B CA 1
ATOM 1630 C C . ASN B 1 11 ? 12.562 -8.18 -1.037 1 44.44 11 ASN B C 1
ATOM 1632 O O . ASN B 1 11 ? 11.797 -8.492 -1.953 1 44.44 11 ASN B O 1
ATOM 1636 N N . SER B 1 12 ? 13.664 -7.438 -1.343 1 41.22 12 SER B N 1
ATOM 1637 C CA . SER B 1 12 ? 14.242 -7.637 -2.668 1 41.22 12 SER B CA 1
ATOM 1638 C C . SER B 1 12 ? 14.648 -9.094 -2.881 1 41.22 12 SER B C 1
ATOM 1640 O O . SER B 1 12 ? 15.148 -9.742 -1.964 1 41.22 12 SER B O 1
ATOM 1642 N N . PRO B 1 13 ? 14.164 -9.688 -3.967 1 45.47 13 PRO B N 1
ATOM 1643 C CA . PRO B 1 13 ? 14.75 -11.008 -4.219 1 45.47 13 PRO B CA 1
ATOM 1644 C C . PRO B 1 13 ? 16.266 -11.016 -4.051 1 45.47 13 PRO B C 1
ATOM 1646 O O . PRO B 1 13 ? 16.922 -9.984 -4.227 1 45.47 13 PRO B O 1
ATOM 1649 N N . PRO B 1 14 ? 16.859 -11.898 -3.291 1 41.44 14 PRO B N 1
ATOM 1650 C CA . PRO B 1 14 ? 18.312 -11.969 -3.236 1 41.44 14 PRO B CA 1
ATOM 1651 C C . PRO B 1 14 ? 18.969 -11.852 -4.613 1 41.44 14 PRO B C 1
ATOM 1653 O O . PRO B 1 14 ? 18.375 -12.258 -5.617 1 41.44 14 PRO B O 1
ATOM 1656 N N . ALA B 1 15 ? 19.922 -10.898 -4.816 1 44.5 15 ALA B N 1
ATOM 1657 C CA . ALA B 1 15 ? 20.719 -10.664 -6.016 1 44.5 15 ALA B CA 1
ATOM 1658 C C . ALA B 1 15 ? 21.188 -11.977 -6.621 1 44.5 15 ALA B C 1
ATOM 1660 O O . ALA B 1 15 ? 21.609 -12.891 -5.898 1 44.5 15 ALA B O 1
ATOM 1661 N N . PRO B 1 16 ? 21.016 -12.148 -7.926 1 41.28 16 PRO B N 1
ATOM 1662 C CA . PRO B 1 16 ? 21.594 -13.359 -8.523 1 41.28 16 PRO B CA 1
ATOM 1663 C C . PRO B 1 16 ? 23.109 -13.398 -8.43 1 41.28 16 PRO B C 1
ATOM 1665 O O . PRO B 1 16 ? 23.766 -12.367 -8.586 1 41.28 16 PRO B O 1
ATOM 1668 N N . SER B 1 17 ? 23.719 -14.125 -7.652 1 39.25 17 SER B N 1
ATOM 1669 C CA . SER B 1 17 ? 25.156 -14.312 -7.754 1 39.25 17 SER B CA 1
ATOM 1670 C C . SER B 1 17 ? 25.562 -14.68 -9.18 1 39.25 17 SER B C 1
ATOM 1672 O O . SER B 1 17 ? 24.922 -15.508 -9.82 1 39.25 17 SER B O 1
ATOM 1674 N N . PRO B 1 18 ? 26.438 -13.898 -9.914 1 38.44 18 PRO B N 1
ATOM 1675 C CA . PRO B 1 18 ? 26.891 -14.18 -11.273 1 38.44 18 PRO B CA 1
ATOM 1676 C C . PRO B 1 18 ? 27.469 -15.578 -11.43 1 38.44 18 PRO B C 1
ATOM 1678 O O . PRO B 1 18 ? 28.188 -15.852 -12.398 1 38.44 18 PRO B O 1
ATOM 1681 N N . GLU B 1 19 ? 27.781 -16.406 -10.422 1 38.75 19 GLU B N 1
ATOM 1682 C CA . GLU B 1 19 ? 28.594 -17.531 -10.844 1 38.75 19 GLU B CA 1
ATOM 1683 C C . GLU B 1 19 ? 28.016 -18.203 -12.094 1 38.75 19 GLU B C 1
ATOM 1685 O O . GLU B 1 19 ? 26.797 -18.312 -12.234 1 38.75 19 GLU B O 1
ATOM 1690 N N . SER B 1 20 ? 28.719 -18.156 -13.195 1 39.62 20 SER B N 1
ATOM 1691 C CA . SER B 1 20 ? 28.562 -18.953 -14.406 1 39.62 20 SER B CA 1
ATOM 1692 C C . SER B 1 20 ? 27.938 -20.312 -14.102 1 39.62 20 SER B C 1
ATOM 1694 O O . SER B 1 20 ? 28.234 -21.312 -14.773 1 39.62 20 SER B O 1
ATOM 1696 N N . GLU B 1 21 ? 27.578 -20.625 -12.836 1 42.97 21 GLU B N 1
ATOM 1697 C CA . GLU B 1 21 ? 27.188 -21.953 -12.398 1 42.97 21 GLU B CA 1
ATOM 1698 C C . GLU B 1 21 ? 26.156 -22.578 -13.336 1 42.97 21 GLU B C 1
ATOM 1700 O O . GLU B 1 21 ? 25.219 -21.906 -13.766 1 42.97 21 GLU B O 1
ATOM 1705 N N . THR B 1 22 ? 26.562 -23.547 -14.258 1 47.91 22 THR B N 1
ATOM 1706 C CA . THR B 1 22 ? 25.656 -24.5 -14.883 1 47.91 22 THR B CA 1
ATOM 1707 C C . THR B 1 22 ? 24.344 -24.578 -14.117 1 47.91 22 THR B C 1
ATOM 1709 O O . THR B 1 22 ? 24.328 -24.828 -12.906 1 47.91 22 THR B O 1
ATOM 1712 N N . LEU B 1 23 ? 23.516 -23.859 -14.562 1 62.34 23 LEU B N 1
ATOM 1713 C CA . LEU B 1 23 ? 22.203 -24 -13.961 1 62.34 23 LEU B CA 1
ATOM 1714 C C . LEU B 1 23 ? 21.938 -25.438 -13.531 1 62.34 23 LEU B C 1
ATOM 1716 O O . LEU B 1 23 ? 21.828 -26.328 -14.375 1 62.34 23 LEU B O 1
ATOM 1720 N N . GLU B 1 24 ? 22.438 -25.953 -12.453 1 84.25 24 GLU B N 1
ATOM 1721 C CA . GLU B 1 24 ? 22.094 -27.281 -11.938 1 84.25 24 GLU B CA 1
ATOM 1722 C C . GLU B 1 24 ? 20.578 -27.5 -11.977 1 84.25 24 GLU B C 1
ATOM 1724 O O . GLU B 1 24 ? 19.828 -26.766 -11.328 1 84.25 24 GLU B O 1
ATOM 1729 N N . PHE B 1 25 ? 20.156 -28.078 -13.133 1 95.44 25 PHE B N 1
ATOM 1730 C CA . PHE B 1 25 ? 18.75 -28.359 -13.336 1 95.44 25 PHE B CA 1
ATOM 1731 C C . PHE B 1 25 ? 18.5 -29.875 -13.336 1 95.44 25 PHE B C 1
ATOM 1733 O O . PHE B 1 25 ? 19.297 -30.641 -13.891 1 95.44 25 PHE B O 1
ATOM 1740 N N . LYS B 1 26 ? 17.406 -30.312 -12.656 1 96.75 26 LYS B N 1
ATOM 1741 C CA . LYS B 1 26 ? 16.953 -31.703 -12.672 1 96.75 26 LYS B CA 1
ATOM 1742 C C . LYS B 1 26 ? 15.43 -31.781 -12.625 1 96.75 26 LYS B C 1
ATOM 1744 O O . LYS B 1 26 ? 14.789 -31.109 -11.812 1 96.75 26 LYS B O 1
ATOM 1749 N N . TRP B 1 27 ? 14.922 -32.531 -13.586 1 97.5 27 TRP B N 1
ATOM 1750 C CA . TRP B 1 27 ? 13.492 -32.812 -13.492 1 97.5 27 TRP B CA 1
ATOM 1751 C C . TRP B 1 27 ? 13.172 -33.625 -12.234 1 97.5 27 TRP B C 1
ATOM 1753 O O . TRP B 1 27 ? 14 -34.406 -11.773 1 97.5 27 TRP B O 1
ATOM 1763 N N . GLY B 1 28 ? 11.977 -33.375 -11.758 1 97.56 28 GLY B N 1
ATOM 1764 C CA . GLY B 1 28 ? 11.469 -34.156 -10.648 1 97.56 28 GLY B CA 1
ATOM 1765 C C . GLY B 1 28 ? 10.492 -35.25 -11.078 1 97.56 28 GLY B C 1
ATOM 1766 O O . GLY B 1 28 ? 10.719 -35.906 -12.078 1 97.56 28 GLY B O 1
ATOM 1767 N N . GLN B 1 29 ? 9.461 -35.406 -10.266 1 97.5 29 GLN B N 1
ATOM 1768 C CA . GLN B 1 29 ? 8.469 -36.469 -10.5 1 97.5 29 GLN B CA 1
ATOM 1769 C C . GLN B 1 29 ? 7.723 -36.219 -11.812 1 97.5 29 GLN B C 1
ATOM 1771 O O . GLN B 1 29 ? 7.18 -35.156 -12.031 1 97.5 29 GLN B O 1
ATOM 1776 N N . LYS B 1 30 ? 7.625 -37.25 -12.633 1 96.75 30 LYS B N 1
ATOM 1777 C CA . LYS B 1 30 ? 6.898 -37.188 -13.898 1 96.75 30 LYS B CA 1
ATOM 1778 C C . LYS B 1 30 ? 5.395 -37.344 -13.672 1 96.75 30 LYS B C 1
ATOM 1780 O O . LYS B 1 30 ? 4.965 -38.094 -12.789 1 96.75 30 LYS B O 1
ATOM 1785 N N . ARG B 1 31 ? 4.711 -36.594 -14.5 1 95.88 31 ARG B N 1
ATOM 1786 C CA . ARG B 1 31 ? 3.26 -36.719 -14.578 1 95.88 31 ARG B CA 1
ATOM 1787 C C . ARG B 1 31 ? 2.842 -37.25 -15.945 1 95.88 31 ARG B C 1
ATOM 1789 O O . ARG B 1 31 ? 3.674 -37.781 -16.703 1 95.88 31 ARG B O 1
ATOM 1796 N N . GLY B 1 32 ? 1.576 -37.219 -16.25 1 90.94 32 GLY B N 1
ATOM 1797 C CA . GLY B 1 32 ? 1.081 -37.781 -17.5 1 90.94 32 GLY B CA 1
ATOM 1798 C C . GLY B 1 32 ? 1.516 -37 -18.719 1 90.94 32 GLY B C 1
ATOM 1799 O O . GLY B 1 32 ? 2.051 -35.906 -18.609 1 90.94 32 GLY B O 1
ATOM 1800 N N . LYS B 1 33 ? 1.417 -37.656 -19.797 1 90.62 33 LYS B N 1
ATOM 1801 C CA . LYS B 1 33 ? 1.678 -37.031 -21.078 1 90.62 33 LYS B CA 1
ATOM 1802 C C . LYS B 1 33 ? 0.429 -36.312 -21.609 1 90.62 33 LYS B C 1
ATOM 1804 O O . LYS B 1 33 ? -0.691 -36.656 -21.219 1 90.62 33 LYS B O 1
ATOM 1809 N N . GLY B 1 34 ? 0.763 -35.156 -22.25 1 88.25 34 GLY B N 1
ATOM 1810 C CA . GLY B 1 34 ? -0.364 -34.438 -22.812 1 88.25 34 GLY B CA 1
ATOM 1811 C C . GLY B 1 34 ? -0.112 -33.969 -24.234 1 88.25 34 GLY B C 1
ATOM 1812 O O . GLY B 1 34 ? 0.839 -34.406 -24.875 1 88.25 34 GLY B O 1
ATOM 1813 N N . GLY B 1 35 ? -1.09 -33.188 -24.703 1 83.12 35 GLY B N 1
ATOM 1814 C CA . GLY B 1 35 ? -1.038 -32.688 -26.062 1 83.12 35 GLY B CA 1
ATOM 1815 C C . GLY B 1 35 ? -1.783 -33.562 -27.062 1 83.12 35 GLY B C 1
ATOM 1816 O O . GLY B 1 35 ? -2.07 -34.719 -26.766 1 83.12 35 GLY B O 1
ATOM 1817 N N . LYS B 1 36 ? -2.092 -33.031 -28.203 1 85 36 LYS B N 1
ATOM 1818 C CA . LYS B 1 36 ? -2.822 -33.75 -29.234 1 85 36 LYS B CA 1
ATOM 1819 C C . LYS B 1 36 ? -2.094 -35.031 -29.609 1 85 36 LYS B C 1
ATOM 1821 O O . LYS B 1 36 ? -2.715 -36.094 -29.75 1 85 36 LYS B O 1
ATOM 1826 N N . LYS B 1 37 ? -0.787 -35.031 -29.766 1 88.06 37 LYS B N 1
ATOM 1827 C CA . LYS B 1 37 ? 0.035 -36.156 -30.172 1 88.06 37 LYS B CA 1
ATOM 1828 C C . LYS B 1 37 ? 0.656 -36.844 -28.969 1 88.06 37 LYS B C 1
ATOM 1830 O O . LYS B 1 37 ? 1.503 -37.75 -29.109 1 88.06 37 LYS B O 1
ATOM 1835 N N . ARG B 1 38 ? 0.323 -36.375 -27.719 1 89.12 38 ARG B N 1
ATOM 1836 C CA . ARG B 1 38 ? 0.842 -36.938 -26.469 1 89.12 38 ARG B CA 1
ATOM 1837 C C . ARG B 1 38 ? 2.361 -36.844 -26.422 1 89.12 38 ARG B C 1
ATOM 1839 O O . ARG B 1 38 ? 3.039 -37.781 -25.969 1 89.12 38 ARG B O 1
ATOM 1846 N N . ASP B 1 39 ? 2.883 -35.75 -26.969 1 90.75 39 ASP B N 1
ATOM 1847 C CA . ASP B 1 39 ? 4.328 -35.562 -27.078 1 90.75 39 ASP B CA 1
ATOM 1848 C C . ASP B 1 39 ? 4.82 -34.531 -26.062 1 90.75 39 ASP B C 1
ATOM 1850 O O . ASP B 1 39 ? 5.961 -34.062 -26.125 1 90.75 39 ASP B O 1
ATOM 1854 N N . ILE B 1 40 ? 3.938 -34.281 -25.188 1 93.19 40 ILE B N 1
ATOM 1855 C CA . ILE B 1 40 ? 4.289 -33.344 -24.125 1 93.19 40 ILE B CA 1
ATOM 1856 C C . ILE B 1 40 ? 4.379 -34.062 -22.797 1 93.19 40 ILE B C 1
ATOM 1858 O O . ILE B 1 40 ? 3.443 -34.781 -22.406 1 93.19 40 ILE B O 1
ATOM 1862 N N . GLN B 1 41 ? 5.543 -33.969 -22.125 1 95.94 41 GLN B N 1
ATOM 1863 C CA . GLN B 1 41 ? 5.719 -34.594 -20.812 1 95.94 41 GLN B CA 1
ATOM 1864 C C . GLN B 1 41 ? 5.484 -33.562 -19.703 1 95.94 41 GLN B C 1
ATOM 1866 O O . GLN B 1 41 ? 6.16 -32.531 -19.641 1 95.94 41 GLN B O 1
ATOM 1871 N N . PHE B 1 42 ? 4.547 -33.875 -18.859 1 97.81 42 PHE B N 1
ATOM 1872 C CA . PHE B 1 42 ? 4.262 -33 -17.703 1 97.81 42 PHE B CA 1
ATOM 1873 C C . PHE B 1 42 ? 4.992 -33.5 -16.469 1 97.81 42 PHE B C 1
ATOM 1875 O O . PHE B 1 42 ? 5.316 -34.688 -16.359 1 97.81 42 PHE B O 1
ATOM 1882 N N . TYR B 1 43 ? 5.285 -32.594 -15.57 1 98.25 43 TYR B N 1
ATOM 1883 C CA . TYR B 1 43 ? 6.016 -32.906 -14.352 1 98.25 43 TYR B CA 1
ATOM 1884 C C . TYR B 1 43 ? 5.324 -32.312 -13.125 1 98.25 43 TYR B C 1
ATOM 1886 O O . TYR B 1 43 ? 4.562 -31.359 -13.242 1 98.25 43 TYR B O 1
ATOM 1894 N N . GLN B 1 44 ? 5.621 -32.969 -11.992 1 98.19 44 GLN B N 1
ATOM 1895 C CA . GLN B 1 44 ? 5.156 -32.469 -10.695 1 98.19 44 GLN B CA 1
ATOM 1896 C C . GLN B 1 44 ? 6.156 -31.5 -10.094 1 98.19 44 GLN B C 1
ATOM 1898 O O . GLN B 1 44 ? 5.773 -30.609 -9.328 1 98.19 44 GLN B O 1
ATOM 1903 N N . SER B 1 45 ? 7.395 -31.656 -10.477 1 98.5 45 SER B N 1
ATOM 1904 C CA . SER B 1 45 ? 8.43 -30.906 -9.773 1 98.5 45 SER B CA 1
ATOM 1905 C C . SER B 1 45 ? 9.719 -30.859 -10.578 1 98.5 45 SER B C 1
ATOM 1907 O O . SER B 1 45 ? 9.844 -31.516 -11.609 1 98.5 45 SER B O 1
ATOM 1909 N N . PHE B 1 46 ? 10.578 -30.016 -10.133 1 98.31 46 PHE B N 1
ATOM 1910 C CA . PHE B 1 46 ? 11.922 -29.875 -10.664 1 98.31 46 PHE B CA 1
ATOM 1911 C C . PHE B 1 46 ? 12.844 -29.203 -9.656 1 98.31 46 PHE B C 1
ATOM 1913 O O . PHE B 1 46 ? 12.383 -28.672 -8.641 1 98.31 46 PHE B O 1
ATOM 1920 N N . THR B 1 47 ? 14.125 -29.344 -9.93 1 98.06 47 THR B N 1
ATOM 1921 C CA . THR B 1 47 ? 15.141 -28.625 -9.164 1 98.06 47 THR B CA 1
ATOM 1922 C C . THR B 1 47 ? 15.883 -27.625 -10.039 1 98.06 47 THR B C 1
ATOM 1924 O O . THR B 1 47 ? 16.281 -27.953 -11.164 1 98.06 47 THR B O 1
ATOM 1927 N N . LEU B 1 48 ? 16 -26.453 -9.625 1 97 48 LEU B N 1
ATOM 1928 C CA . LEU B 1 48 ? 16.688 -25.391 -10.344 1 97 48 LEU B CA 1
ATOM 1929 C C . LEU B 1 48 ? 17.625 -24.625 -9.414 1 97 48 LEU B C 1
ATOM 1931 O O . LEU B 1 48 ? 17.188 -24.109 -8.383 1 97 48 LEU B O 1
ATOM 1935 N N . ARG B 1 49 ? 18.906 -24.609 -9.719 1 94.94 49 ARG B N 1
ATOM 1936 C CA . ARG B 1 49 ? 19.922 -23.906 -8.93 1 94.94 49 ARG B CA 1
ATOM 1937 C C . ARG B 1 49 ? 19.859 -24.344 -7.465 1 94.94 49 ARG B C 1
ATOM 1939 O O . ARG B 1 49 ? 19.859 -23.5 -6.562 1 94.94 49 ARG B O 1
ATOM 1946 N N . GLY B 1 50 ? 19.625 -25.562 -7.273 1 94.81 50 GLY B N 1
ATOM 1947 C CA . GLY B 1 50 ? 19.688 -26.156 -5.945 1 94.81 50 GLY B CA 1
ATOM 1948 C C . GLY B 1 50 ? 18.375 -26.016 -5.172 1 94.81 50 GLY B C 1
ATOM 1949 O O . GLY B 1 50 ? 18.281 -26.469 -4.027 1 94.81 50 GLY B O 1
ATOM 1950 N N . VAL B 1 51 ? 17.406 -25.422 -5.785 1 97.19 51 VAL B N 1
ATOM 1951 C CA . VAL B 1 51 ? 16.141 -25.234 -5.113 1 97.19 51 VAL B CA 1
ATOM 1952 C C . VAL B 1 51 ? 15.078 -26.156 -5.738 1 97.19 51 VAL B C 1
ATOM 1954 O O . VAL B 1 51 ? 14.969 -26.234 -6.965 1 97.19 51 VAL B O 1
ATOM 1957 N N . ASP B 1 52 ? 14.312 -26.859 -4.871 1 97.81 52 ASP B N 1
ATOM 1958 C CA . ASP B 1 52 ? 13.234 -27.719 -5.344 1 97.81 52 ASP B CA 1
ATOM 1959 C C . ASP B 1 52 ? 11.938 -26.938 -5.531 1 97.81 52 ASP B C 1
ATOM 1961 O O . ASP B 1 52 ? 11.5 -26.234 -4.625 1 97.81 52 ASP B O 1
ATOM 1965 N N . TYR B 1 53 ? 11.414 -27.109 -6.684 1 98.31 53 TYR B N 1
ATOM 1966 C CA . TYR B 1 53 ? 10.125 -26.5 -7 1 98.31 53 TYR B CA 1
ATOM 1967 C C . TYR B 1 53 ? 9.078 -27.562 -7.309 1 98.31 53 TYR B C 1
ATOM 1969 O O . TYR B 1 53 ? 9.406 -28.641 -7.828 1 98.31 53 TYR B O 1
ATOM 1977 N N . SER B 1 54 ? 7.816 -27.266 -6.957 1 98.12 54 SER B N 1
ATOM 1978 C CA . SER B 1 54 ? 6.684 -28.141 -7.254 1 98.12 54 SER B CA 1
ATOM 1979 C C . SER B 1 54 ? 5.496 -27.344 -7.789 1 98.12 54 SER B C 1
ATOM 1981 O O . SER B 1 54 ? 5.465 -26.109 -7.68 1 98.12 54 SER B O 1
ATOM 1983 N N . LEU B 1 55 ? 4.598 -28.078 -8.398 1 97.75 55 LEU B N 1
ATOM 1984 C CA . LEU B 1 55 ? 3.299 -27.5 -8.719 1 97.75 55 LEU B CA 1
ATOM 1985 C C . LEU B 1 55 ? 2.709 -26.781 -7.504 1 97.75 55 LEU B C 1
ATOM 1987 O O . LEU B 1 55 ? 2.783 -27.297 -6.383 1 97.75 55 LEU B O 1
ATOM 1991 N N . PHE B 1 56 ? 2.252 -25.531 -7.762 1 97.69 56 PHE B N 1
ATOM 1992 C CA . PHE B 1 56 ? 1.484 -24.703 -6.844 1 97.69 56 PHE B CA 1
ATOM 1993 C C . PHE B 1 56 ? 2.4 -24.031 -5.828 1 97.69 56 PHE B C 1
ATOM 1995 O O . PHE B 1 56 ? 1.932 -23.484 -4.832 1 97.69 56 PHE B O 1
ATOM 2002 N N . ASP B 1 57 ? 3.697 -24.125 -6.113 1 97.81 57 ASP B N 1
ATOM 2003 C CA . ASP B 1 57 ? 4.594 -23.234 -5.391 1 97.81 57 ASP B CA 1
ATOM 2004 C C . ASP B 1 57 ? 4.406 -21.781 -5.848 1 97.81 57 ASP B C 1
ATOM 2006 O O . ASP B 1 57 ? 4.176 -21.531 -7.031 1 97.81 57 ASP B O 1
ATOM 2010 N N . ASN B 1 58 ? 4.488 -20.859 -4.91 1 98.44 58 ASN B N 1
ATOM 2011 C CA . ASN B 1 58 ? 4.547 -19.438 -5.223 1 98.44 58 ASN B CA 1
ATOM 2012 C C . ASN B 1 58 ? 5.965 -19 -5.574 1 98.44 58 ASN B C 1
ATOM 2014 O O . ASN B 1 58 ? 6.922 -19.359 -4.883 1 98.44 58 ASN B O 1
ATOM 2018 N N . VAL B 1 59 ? 6.113 -18.156 -6.645 1 98.56 59 VAL B N 1
ATOM 2019 C CA . VAL B 1 59 ? 7.457 -17.859 -7.125 1 98.56 59 VAL B CA 1
ATOM 2020 C C . VAL B 1 59 ? 7.531 -16.406 -7.586 1 98.56 59 VAL B C 1
ATOM 2022 O O . VAL B 1 59 ? 6.504 -15.789 -7.891 1 98.56 59 VAL B O 1
ATOM 2025 N N . TYR B 1 60 ? 8.758 -15.906 -7.566 1 98.38 60 TYR B N 1
ATOM 2026 C CA . TYR B 1 60 ? 9.133 -14.688 -8.281 1 98.38 60 TYR B CA 1
ATOM 2027 C C . TYR B 1 60 ? 9.578 -15.008 -9.703 1 98.38 60 TYR B C 1
ATOM 2029 O O . TYR B 1 60 ? 10.438 -15.875 -9.914 1 98.38 60 TYR B O 1
ATOM 2037 N N . VAL B 1 61 ? 8.992 -14.336 -10.594 1 97.88 61 VAL B N 1
ATOM 2038 C CA . VAL B 1 61 ? 9.367 -14.539 -11.992 1 97.88 61 VAL B CA 1
ATOM 2039 C C . VAL B 1 61 ? 9.984 -13.258 -12.547 1 97.88 61 VAL B C 1
ATOM 2041 O O . VAL B 1 61 ? 9.375 -12.188 -12.477 1 97.88 61 VAL B O 1
ATOM 2044 N N . LYS B 1 62 ? 11.062 -13.414 -13.047 1 95.62 62 LYS B N 1
ATOM 2045 C CA . LYS B 1 62 ? 11.758 -12.266 -13.617 1 95.62 62 LYS B CA 1
ATOM 2046 C C . LYS B 1 62 ? 11.047 -11.75 -14.859 1 95.62 62 LYS B C 1
ATOM 2048 O O . LYS B 1 62 ? 10.531 -12.531 -15.656 1 95.62 62 LYS B O 1
ATOM 2053 N N . ASN B 1 63 ? 11.023 -10.469 -14.883 1 87.75 63 ASN B N 1
ATOM 2054 C CA . ASN B 1 63 ? 10.508 -9.789 -16.078 1 87.75 63 ASN B CA 1
ATOM 2055 C C . ASN B 1 63 ? 11.344 -8.562 -16.422 1 87.75 63 ASN B C 1
ATOM 2057 O O . ASN B 1 63 ? 12.453 -8.391 -15.906 1 87.75 63 ASN B O 1
ATOM 2061 N N . ASP B 1 64 ? 10.875 -7.762 -17.375 1 82.25 64 ASP B N 1
ATOM 2062 C CA . ASP B 1 64 ? 11.625 -6.609 -17.859 1 82.25 64 ASP B CA 1
ATOM 2063 C C . ASP B 1 64 ? 11.484 -5.418 -16.906 1 82.25 64 ASP B C 1
ATOM 2065 O O . ASP B 1 64 ? 12.133 -4.387 -17.109 1 82.25 64 ASP B O 1
ATOM 2069 N N . PHE B 1 65 ? 10.805 -5.707 -15.953 1 78.62 65 PHE B N 1
ATOM 2070 C CA . PHE B 1 65 ? 10.531 -4.605 -15.039 1 78.62 65 PHE B CA 1
ATOM 2071 C C . PHE B 1 65 ? 11.43 -4.691 -13.805 1 78.62 65 PHE B C 1
ATOM 2073 O O . PHE B 1 65 ? 12.117 -5.691 -13.602 1 78.62 65 PHE B O 1
ATOM 2080 N N . ALA B 1 66 ? 11.422 -3.598 -13.008 1 77.44 66 ALA B N 1
ATOM 2081 C CA . ALA B 1 66 ? 12.258 -3.482 -11.82 1 77.44 66 ALA B CA 1
ATOM 2082 C C . ALA B 1 66 ? 11.875 -4.527 -10.773 1 77.44 66 ALA B C 1
ATOM 2084 O O . ALA B 1 66 ? 12.742 -5.168 -10.18 1 77.44 66 ALA B O 1
ATOM 2085 N N . GLU B 1 67 ? 10.578 -4.77 -10.609 1 90.44 67 GLU B N 1
ATOM 2086 C CA . GLU B 1 67 ? 10.133 -5.746 -9.617 1 90.44 67 GLU B CA 1
ATOM 2087 C C . GLU B 1 67 ? 9.641 -7.027 -10.289 1 90.44 67 GLU B C 1
ATOM 2089 O O . GLU B 1 67 ? 8.891 -6.973 -11.258 1 90.44 67 GLU B O 1
ATOM 2094 N N . PRO B 1 68 ? 10.062 -8.156 -9.781 1 96.12 68 PRO B N 1
ATOM 2095 C CA . PRO B 1 68 ? 9.578 -9.422 -10.336 1 96.12 68 PRO B CA 1
ATOM 2096 C C . PRO B 1 68 ? 8.078 -9.609 -10.148 1 96.12 68 PRO B C 1
ATOM 2098 O O . PRO B 1 68 ? 7.496 -9.062 -9.211 1 96.12 68 PRO B O 1
ATOM 2101 N N . ARG B 1 69 ? 7.535 -10.312 -11.055 1 96.94 69 ARG B N 1
ATOM 2102 C CA . ARG B 1 69 ? 6.141 -10.703 -10.875 1 96.94 69 ARG B CA 1
ATOM 2103 C C . ARG B 1 69 ? 6.02 -11.891 -9.93 1 96.94 69 ARG B C 1
ATOM 2105 O O . ARG B 1 69 ? 6.973 -12.648 -9.758 1 96.94 69 ARG B O 1
ATOM 2112 N N . ILE B 1 70 ? 4.883 -11.953 -9.344 1 98.44 70 ILE B N 1
ATOM 2113 C CA . ILE B 1 70 ? 4.625 -13.016 -8.383 1 98.44 70 ILE B CA 1
ATOM 2114 C C . ILE B 1 70 ? 3.51 -13.922 -8.906 1 98.44 70 ILE B C 1
ATOM 2116 O O . ILE B 1 70 ? 2.484 -13.438 -9.391 1 98.44 70 ILE B O 1
ATOM 2120 N N . GLY B 1 71 ? 3.742 -15.172 -8.82 1 98.31 71 GLY B N 1
ATOM 2121 C CA . GLY B 1 71 ? 2.695 -16.078 -9.273 1 98.31 71 GLY B CA 1
ATOM 2122 C C . GLY B 1 71 ? 2.818 -17.469 -8.695 1 98.31 71 GLY B C 1
ATOM 2123 O O . GLY B 1 71 ? 3.738 -17.75 -7.926 1 98.31 71 GLY B O 1
ATOM 2124 N N . LYS B 1 72 ? 1.828 -18.266 -9.031 1 98.5 72 LYS B N 1
ATOM 2125 C CA . LYS B 1 72 ? 1.754 -19.688 -8.648 1 98.5 72 LYS B CA 1
ATOM 2126 C C . LYS B 1 72 ? 1.981 -20.594 -9.859 1 98.5 72 LYS B C 1
ATOM 2128 O O . LYS B 1 72 ? 1.352 -20.406 -10.906 1 98.5 72 LYS B O 1
ATOM 2133 N N . ILE B 1 73 ? 2.88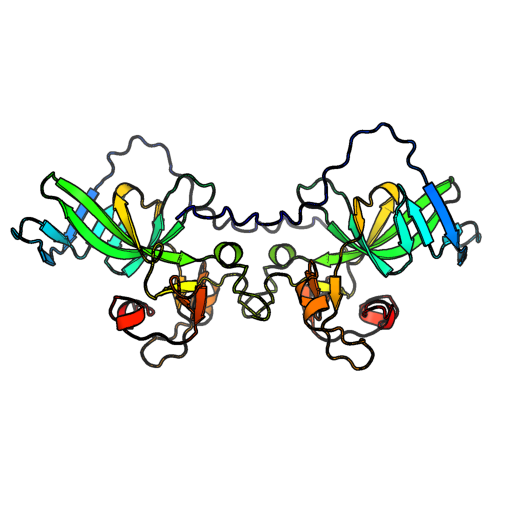5 -21.578 -9.672 1 98.56 73 ILE B N 1
ATOM 2134 C CA . ILE B 1 73 ? 3.119 -22.531 -10.75 1 98.56 73 ILE B CA 1
ATOM 2135 C C . ILE B 1 73 ? 1.911 -23.453 -10.898 1 98.56 73 ILE B C 1
ATOM 2137 O O . ILE B 1 73 ? 1.577 -24.188 -9.977 1 98.56 73 ILE B O 1
ATOM 2141 N N . ILE B 1 74 ? 1.321 -23.453 -12.133 1 97.81 74 ILE B N 1
ATOM 2142 C CA . ILE B 1 74 ? 0.12 -24.266 -12.242 1 97.81 74 ILE B CA 1
ATOM 2143 C C . ILE B 1 74 ? 0.341 -25.375 -13.281 1 97.81 74 ILE B C 1
ATOM 2145 O O . ILE B 1 74 ? -0.431 -26.328 -13.352 1 97.81 74 ILE B O 1
ATOM 2149 N N . LYS B 1 75 ? 1.399 -25.25 -14.094 1 97.56 75 LYS B N 1
ATOM 2150 C CA . LYS B 1 75 ? 1.816 -26.312 -15.008 1 97.56 75 LYS B CA 1
ATOM 2151 C C . LYS B 1 75 ? 3.334 -26.344 -15.164 1 97.56 75 LYS B C 1
ATOM 2153 O O . LYS B 1 75 ? 3.984 -25.297 -15.133 1 97.56 75 LYS B O 1
ATOM 2158 N N . ILE B 1 76 ? 3.871 -27.516 -15.344 1 98.31 76 ILE B N 1
ATOM 2159 C CA . ILE B 1 76 ? 5.281 -27.766 -15.609 1 98.31 76 ILE B CA 1
ATOM 2160 C C . ILE B 1 76 ? 5.418 -28.797 -16.734 1 98.31 76 ILE B C 1
ATOM 2162 O O . ILE B 1 76 ? 4.891 -29.906 -16.625 1 98.31 76 ILE B O 1
ATOM 2166 N N . TRP B 1 77 ? 6.121 -28.391 -17.766 1 98 77 TRP B N 1
ATOM 2167 C CA . TRP B 1 77 ? 6.234 -29.406 -18.812 1 98 77 TRP B CA 1
ATOM 2168 C C . TRP B 1 77 ? 7.461 -29.156 -19.688 1 98 77 TRP B C 1
ATOM 2170 O O . TRP B 1 77 ? 8.062 -28.078 -19.609 1 98 77 TRP B O 1
ATOM 2180 N N . GLU B 1 78 ? 7.777 -30.172 -20.344 1 96.88 78 GLU B N 1
ATOM 2181 C CA . GLU B 1 78 ? 8.797 -30.125 -21.391 1 96.88 78 GLU B CA 1
ATOM 2182 C C . GLU B 1 78 ? 8.172 -30.234 -22.781 1 96.88 78 GLU B C 1
ATOM 2184 O O . GLU B 1 78 ? 7.344 -31.109 -23.031 1 96.88 78 GLU B O 1
ATOM 2189 N N . THR B 1 79 ? 8.586 -29.344 -23.609 1 94.06 79 THR B N 1
ATOM 2190 C CA . THR B 1 79 ? 8.07 -29.359 -24.969 1 94.06 79 THR B CA 1
ATOM 2191 C C . THR B 1 79 ? 8.766 -30.453 -25.781 1 94.06 79 THR B C 1
ATOM 2193 O O . THR B 1 79 ? 9.805 -30.969 -25.391 1 94.06 79 THR B O 1
ATOM 2196 N N . PRO B 1 80 ? 8.203 -30.688 -26.953 1 91.31 80 PRO B N 1
ATOM 2197 C CA . PRO B 1 80 ? 8.867 -31.656 -27.828 1 91.31 80 PRO B CA 1
ATOM 2198 C C . PRO B 1 80 ? 10.25 -31.188 -28.281 1 91.31 80 PRO B C 1
ATOM 2200 O O . PRO B 1 80 ? 11.117 -32 -28.578 1 91.31 80 PRO B O 1
ATOM 2203 N N . THR B 1 81 ? 10.523 -29.922 -28.328 1 93.19 81 THR B N 1
ATOM 2204 C CA . THR B 1 81 ? 11.82 -29.375 -28.688 1 93.19 81 THR B CA 1
ATOM 2205 C C . THR B 1 81 ? 12.719 -29.25 -27.453 1 93.19 81 THR B C 1
ATOM 2207 O O . THR B 1 81 ? 13.688 -28.484 -27.453 1 93.19 81 THR B O 1
ATOM 2210 N N . LEU B 1 82 ? 12.367 -29.859 -26.344 1 92.19 82 LEU B N 1
ATOM 2211 C CA . LEU B 1 82 ? 13.133 -30 -25.109 1 92.19 82 LEU B CA 1
ATOM 2212 C C . LEU B 1 82 ? 13.242 -28.688 -24.359 1 92.19 82 LEU B C 1
ATOM 2214 O O . LEU B 1 82 ? 14.211 -28.438 -23.641 1 92.19 82 LEU B O 1
ATOM 2218 N N . GLU B 1 83 ? 12.266 -27.828 -24.656 1 95.75 83 GLU B N 1
ATOM 2219 C CA . GLU B 1 83 ? 12.172 -26.609 -23.844 1 95.75 83 GLU B CA 1
ATOM 2220 C C . GLU B 1 83 ? 11.445 -26.875 -22.531 1 95.75 83 GLU B C 1
ATOM 2222 O O . GLU B 1 83 ? 10.477 -27.641 -22.5 1 95.75 83 GLU B O 1
ATOM 2227 N N . ARG B 1 84 ? 11.969 -26.266 -21.484 1 97.44 84 ARG B N 1
ATOM 2228 C CA . ARG B 1 84 ? 11.367 -26.375 -20.172 1 97.44 84 ARG B CA 1
ATOM 2229 C C . ARG B 1 84 ? 10.43 -25.203 -19.891 1 97.44 84 ARG B C 1
ATOM 2231 O O . ARG B 1 84 ? 10.859 -24.047 -19.891 1 97.44 84 ARG B O 1
ATOM 2238 N N . LYS B 1 85 ? 9.188 -25.547 -19.688 1 97.94 85 LYS B N 1
ATOM 2239 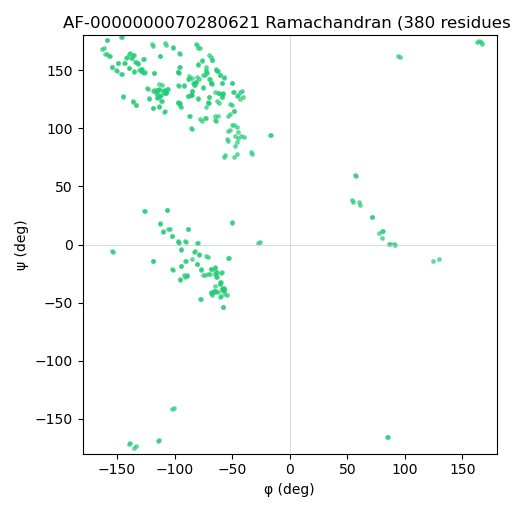C CA . LYS B 1 85 ? 8.18 -24.5 -19.578 1 97.94 85 LYS B CA 1
ATOM 2240 C C . LYS B 1 85 ? 7.379 -24.625 -18.281 1 97.94 85 LYS B C 1
ATOM 2242 O O . LYS B 1 85 ? 7.203 -25.719 -17.766 1 97.94 85 LYS B O 1
ATOM 2247 N N . ILE B 1 86 ? 6.988 -23.5 -17.844 1 98.38 86 ILE B N 1
ATOM 2248 C CA . ILE B 1 86 ? 6.02 -23.422 -16.75 1 98.38 86 ILE B CA 1
ATOM 2249 C C . ILE B 1 86 ? 4.871 -22.5 -17.141 1 98.38 86 ILE B C 1
ATOM 2251 O O . ILE B 1 86 ? 5.051 -21.594 -17.953 1 98.38 86 ILE B O 1
ATOM 2255 N N . LYS B 1 87 ? 3.738 -22.797 -16.594 1 97.88 87 LYS B N 1
ATOM 2256 C CA . LYS B 1 87 ? 2.615 -21.859 -16.594 1 97.88 87 LYS B CA 1
ATOM 2257 C C . LYS B 1 87 ? 2.385 -21.281 -15.195 1 97.88 87 LYS B C 1
ATOM 2259 O O . LYS B 1 87 ? 2.332 -22.031 -14.211 1 97.88 87 LYS B O 1
ATOM 2264 N N . VAL B 1 88 ? 2.285 -19.969 -15.211 1 98.19 88 VAL B N 1
ATOM 2265 C CA . VAL B 1 88 ? 2.193 -19.281 -13.922 1 98.19 88 VAL B CA 1
ATOM 2266 C C . VAL B 1 88 ? 0.912 -18.453 -13.867 1 98.19 88 VAL B C 1
ATOM 2268 O O . VAL B 1 88 ? 0.637 -17.656 -14.773 1 98.19 88 VAL B O 1
ATOM 2271 N N . GLN B 1 89 ? 0.107 -18.703 -12.82 1 98 89 GLN B N 1
ATOM 2272 C CA . GLN B 1 89 ? -1.051 -17.859 -12.531 1 98 89 GLN B CA 1
ATOM 2273 C C . GLN B 1 89 ? -0.688 -16.734 -11.57 1 98 89 GLN B C 1
ATOM 2275 O O . GLN B 1 89 ? -0.072 -16.984 -10.531 1 98 89 GLN B O 1
ATOM 2280 N N . TRP B 1 90 ? -1.142 -15.594 -11.844 1 98 90 TRP B N 1
ATOM 2281 C CA . TRP B 1 90 ? -0.486 -14.414 -11.289 1 98 90 TRP B CA 1
ATOM 2282 C C . TRP B 1 90 ? -1.197 -13.938 -10.023 1 98 90 TRP B C 1
ATOM 2284 O O . TRP B 1 90 ? -2.418 -14.07 -9.906 1 98 90 TRP B O 1
ATOM 2294 N N . PHE B 1 91 ? -0.353 -13.383 -9.172 1 98.44 91 PHE B N 1
ATOM 2295 C CA . PHE B 1 91 ? -0.811 -12.469 -8.133 1 98.44 91 PHE B CA 1
ATOM 2296 C C . PHE B 1 91 ? -0.648 -11.016 -8.578 1 98.44 91 PHE B C 1
ATOM 2298 O O . PHE B 1 91 ? 0.318 -10.68 -9.266 1 98.44 91 PHE B O 1
ATOM 2305 N N . PHE B 1 92 ? -1.544 -10.203 -8.094 1 97.94 92 PHE B N 1
ATOM 2306 C CA . PHE B 1 92 ? -1.455 -8.781 -8.375 1 97.94 92 PHE B CA 1
ATOM 2307 C C . PHE B 1 92 ? -1.163 -7.992 -7.102 1 97.94 92 PHE B C 1
ATOM 2309 O O . PHE B 1 92 ? -1.795 -8.219 -6.066 1 97.94 92 PHE B O 1
ATOM 2316 N N . ARG B 1 93 ? -0.222 -7.113 -7.277 1 97.25 93 ARG B N 1
ATOM 2317 C CA . ARG B 1 93 ? 0.014 -6.145 -6.215 1 97.25 93 ARG B CA 1
ATOM 2318 C C . ARG B 1 93 ? -1.051 -5.055 -6.219 1 97.25 93 ARG B C 1
ATOM 2320 O O . ARG B 1 93 ? -1.667 -4.785 -7.254 1 97.25 93 ARG B O 1
ATOM 2327 N N . PRO B 1 94 ? -1.176 -4.434 -5.086 1 97.06 94 PRO B N 1
ATOM 2328 C CA . PRO B 1 94 ? -2.195 -3.385 -5.012 1 97.06 94 PRO B CA 1
ATOM 2329 C C . PRO B 1 94 ? -1.99 -2.289 -6.055 1 97.06 94 PRO B C 1
ATOM 2331 O O . PRO B 1 94 ? -2.957 -1.815 -6.656 1 97.06 94 PRO B O 1
ATOM 2334 N N . ILE B 1 95 ? -0.784 -1.912 -6.312 1 94.31 95 ILE B N 1
ATOM 2335 C CA . ILE B 1 95 ? -0.509 -0.829 -7.254 1 94.31 95 ILE B CA 1
ATOM 2336 C C . ILE B 1 95 ? -0.983 -1.226 -8.648 1 94.31 95 ILE B C 1
ATOM 2338 O O . ILE B 1 95 ? -1.404 -0.372 -9.438 1 94.31 95 ILE B O 1
ATOM 2342 N N . GLU B 1 96 ? -0.999 -2.561 -8.969 1 94.75 96 GLU B N 1
ATOM 2343 C CA . GLU B 1 96 ? -1.374 -3.061 -10.289 1 94.75 96 GLU B CA 1
ATOM 2344 C C . GLU B 1 96 ? -2.889 -3.039 -10.477 1 94.75 96 GLU B C 1
ATOM 2346 O O . GLU B 1 96 ? -3.381 -3.068 -11.602 1 94.75 96 GLU B O 1
ATOM 2351 N N . VAL B 1 97 ? -3.574 -3.023 -9.375 1 97 97 VAL B N 1
ATOM 2352 C CA . VAL B 1 97 ? -5.031 -3.088 -9.453 1 97 97 VAL B CA 1
ATOM 2353 C C . VAL B 1 97 ? -5.641 -1.919 -8.688 1 97 97 VAL B C 1
ATOM 2355 O O . VAL B 1 97 ? -6.742 -2.033 -8.141 1 97 97 VAL B O 1
ATOM 2358 N N . SER B 1 98 ? -4.969 -0.844 -8.602 1 94.69 98 SER B N 1
ATOM 2359 C CA . SER B 1 98 ? -5.309 0.287 -7.742 1 94.69 98 SER B CA 1
ATOM 2360 C C . SER B 1 98 ? -6.676 0.861 -8.102 1 94.69 98 SER B C 1
ATOM 2362 O O . SER B 1 98 ? -7.426 1.284 -7.223 1 94.69 98 SER B O 1
ATOM 2364 N N . LYS B 1 99 ? -7.066 0.857 -9.352 1 93.56 99 LYS B N 1
ATOM 2365 C CA . LYS B 1 99 ? -8.344 1.399 -9.805 1 93.56 99 LYS B CA 1
ATOM 2366 C C . LYS B 1 99 ? -9.516 0.607 -9.234 1 93.56 99 LYS B C 1
ATOM 2368 O O . LYS B 1 99 ? -10.641 1.106 -9.172 1 93.56 99 LYS B O 1
ATOM 2373 N N . CYS B 1 100 ? -9.164 -0.618 -8.805 1 95.5 100 CYS B N 1
ATOM 2374 C CA . CYS B 1 100 ? -10.219 -1.496 -8.305 1 95.5 100 CYS B CA 1
ATOM 2375 C C . CYS B 1 100 ? -10.219 -1.54 -6.785 1 95.5 100 CYS B C 1
ATOM 2377 O O . CYS B 1 100 ? -10.953 -2.322 -6.184 1 95.5 100 CYS B O 1
ATOM 2379 N N . LEU B 1 101 ? -9.438 -0.726 -6.199 1 94.62 101 LEU B N 1
ATOM 2380 C CA . LEU B 1 101 ? -9.289 -0.809 -4.75 1 94.62 101 LEU B CA 1
ATOM 2381 C C . LEU B 1 101 ? -9.938 0.392 -4.07 1 94.62 101 LEU B C 1
ATOM 2383 O O . LEU B 1 101 ? -9.797 0.573 -2.857 1 94.62 101 LEU B O 1
ATOM 2387 N N . THR B 1 102 ? -10.703 1.157 -4.828 1 88.62 102 THR B N 1
ATOM 2388 C CA . THR B 1 102 ? -11.375 2.314 -4.25 1 88.62 102 THR B CA 1
ATOM 2389 C C . THR B 1 102 ? -12.367 1.88 -3.174 1 88.62 102 THR B C 1
ATOM 2391 O O . THR B 1 102 ? -13.164 0.965 -3.391 1 88.62 102 THR B O 1
ATOM 2394 N N . TRP B 1 103 ? -12.273 2.355 -1.975 1 87.69 103 TRP B N 1
ATOM 2395 C CA . TRP B 1 103 ? -13.188 2.121 -0.864 1 87.69 103 TRP B CA 1
ATOM 2396 C C . TRP B 1 103 ? -12.906 0.774 -0.203 1 87.69 103 TRP B C 1
ATOM 2398 O O . TRP B 1 103 ? -13.727 0.281 0.582 1 87.69 103 TRP B O 1
ATOM 2408 N N . ILE B 1 104 ? -11.891 0.137 -0.621 1 93.12 104 ILE B N 1
ATOM 2409 C CA . ILE B 1 104 ? -11.562 -1.168 -0.061 1 93.12 104 ILE B CA 1
ATOM 2410 C C . ILE B 1 104 ? -10.312 -1.051 0.812 1 93.12 104 ILE B C 1
ATOM 2412 O O . ILE B 1 104 ? -9.32 -0.437 0.41 1 93.12 104 ILE B O 1
ATOM 2416 N N . LYS B 1 105 ? -10.445 -1.615 1.95 1 96.81 105 LYS B N 1
ATOM 2417 C CA . LYS B 1 105 ? -9.266 -1.698 2.803 1 96.81 105 LYS B CA 1
ATOM 2418 C C . LYS B 1 105 ? -8.469 -2.967 2.514 1 96.81 105 LYS B C 1
ATOM 2420 O O . LYS B 1 105 ? -9.039 -4.031 2.291 1 96.81 105 LYS B O 1
ATOM 2425 N N . ILE B 1 106 ? -7.203 -2.824 2.562 1 97.44 106 ILE B N 1
ATOM 2426 C CA . ILE B 1 106 ? -6.328 -3.955 2.277 1 97.44 106 ILE B CA 1
ATOM 2427 C C . ILE B 1 106 ? -5.23 -4.039 3.336 1 97.44 106 ILE B C 1
ATOM 2429 O O . ILE B 1 106 ? -4.938 -3.053 4.012 1 97.44 106 ILE B O 1
ATOM 2433 N N . TYR B 1 107 ? -4.691 -5.25 3.477 1 96.19 107 TYR B N 1
ATOM 2434 C CA . TYR B 1 107 ? -3.455 -5.375 4.242 1 96.19 107 TYR B CA 1
ATOM 2435 C C . TYR B 1 107 ? -2.275 -4.797 3.473 1 96.19 107 TYR B C 1
ATOM 2437 O O . TYR B 1 107 ? -2.238 -4.863 2.24 1 96.19 107 TYR B O 1
ATOM 2445 N N . PHE B 1 108 ? -1.334 -4.254 4.195 1 93.88 108 PHE B N 1
ATOM 2446 C CA . PHE B 1 108 ? -0.187 -3.594 3.582 1 93.88 108 PHE B CA 1
ATOM 2447 C C . PHE B 1 108 ? 0.559 -4.551 2.66 1 93.88 108 PHE B C 1
ATOM 2449 O O . PHE B 1 108 ? 1.069 -4.141 1.615 1 93.88 108 PHE B O 1
ATOM 2456 N N . ASN B 1 109 ? 0.649 -5.828 3.055 1 95.44 109 ASN B N 1
ATOM 2457 C CA . ASN B 1 109 ? 1.36 -6.82 2.258 1 95.44 109 ASN B CA 1
ATOM 2458 C C . ASN B 1 109 ? 0.395 -7.77 1.555 1 95.44 109 ASN B C 1
ATOM 2460 O O . ASN B 1 109 ? 0.734 -8.93 1.297 1 95.44 109 ASN B O 1
ATOM 2464 N N . GLU B 1 110 ? -0.736 -7.344 1.235 1 97.12 110 GLU B N 1
ATOM 2465 C CA . GLU B 1 110 ? -1.739 -8.18 0.583 1 97.12 110 GLU B CA 1
ATOM 2466 C C . GLU B 1 110 ? -1.515 -8.234 -0.924 1 97.12 110 GLU B C 1
ATOM 2468 O O . GLU B 1 110 ? -1.195 -7.227 -1.55 1 97.12 110 GLU B O 1
ATOM 2473 N N . LEU B 1 111 ? -1.683 -9.453 -1.479 1 98.31 111 LEU B N 1
ATOM 2474 C CA . LEU B 1 111 ? -1.78 -9.672 -2.918 1 98.31 111 LEU B CA 1
ATOM 2475 C C . LEU B 1 111 ? -3.18 -10.141 -3.301 1 98.31 111 LEU B C 1
ATOM 2477 O O . LEU B 1 111 ? -3.945 -10.586 -2.445 1 98.31 111 LEU B O 1
ATOM 2481 N N . PHE B 1 112 ? -3.455 -10 -4.562 1 98.44 112 PHE B N 1
ATOM 2482 C CA . PHE B 1 112 ? -4.723 -10.461 -5.109 1 98.44 112 PHE B CA 1
ATOM 2483 C C . PHE B 1 112 ? -4.5 -11.539 -6.168 1 98.44 112 PHE B C 1
ATOM 2485 O O . PHE B 1 112 ? -3.877 -11.281 -7.199 1 98.44 112 PHE B O 1
ATOM 2492 N N . PHE B 1 113 ? -5.02 -12.727 -5.871 1 98 113 PHE B N 1
ATOM 2493 C CA . PHE B 1 113 ? -4.812 -13.836 -6.801 1 98 113 PHE B CA 1
ATOM 2494 C C . PHE B 1 113 ? -5.711 -13.688 -8.023 1 98 113 PHE B C 1
ATOM 2496 O O . PHE B 1 113 ? -6.895 -13.367 -7.891 1 98 113 PHE B O 1
ATOM 2503 N N . ALA B 1 114 ? -5.148 -13.906 -9.172 1 97.31 114 ALA B N 1
ATOM 2504 C CA . ALA B 1 114 ? -5.887 -13.727 -10.414 1 97.31 114 ALA B CA 1
ATOM 2505 C C . ALA B 1 114 ? -6.984 -14.773 -10.562 1 97.31 114 ALA B C 1
ATOM 2507 O O . ALA B 1 114 ? -6.773 -15.953 -10.242 1 97.31 114 ALA B O 1
ATOM 2508 N N . CYS B 1 115 ? -8.148 -14.367 -11.039 1 96.31 115 CYS B N 1
ATOM 2509 C CA . CYS B 1 115 ? -9.242 -15.266 -11.398 1 96.31 115 CYS B CA 1
ATOM 2510 C C . CYS B 1 115 ? -10.031 -14.719 -12.578 1 96.31 115 CYS B C 1
ATOM 2512 O O . CYS B 1 115 ? -9.672 -13.695 -13.156 1 96.31 115 CYS B O 1
ATOM 2514 N N . GLY B 1 116 ? -11.016 -15.5 -12.969 1 94.25 116 GLY B N 1
ATOM 2515 C CA . GLY B 1 116 ? -11.852 -15.086 -14.086 1 94.25 116 GLY B CA 1
ATOM 2516 C C . GLY B 1 116 ? -11.273 -15.461 -15.438 1 94.25 116 GLY B C 1
ATOM 2517 O O . GLY B 1 116 ? -10.469 -16.391 -15.531 1 94.25 116 GLY B O 1
ATOM 2518 N N . ASP B 1 117 ? -11.93 -14.766 -16.422 1 89.81 117 ASP B N 1
ATOM 2519 C CA . ASP B 1 117 ? -11.523 -15.055 -17.797 1 89.81 117 ASP B CA 1
ATOM 2520 C C . ASP B 1 117 ? -10.852 -13.844 -18.438 1 89.81 117 ASP B C 1
ATOM 2522 O O . ASP B 1 117 ? -11.375 -12.734 -18.375 1 89.81 117 ASP B O 1
ATOM 2526 N N . GLY B 1 118 ? -9.602 -13.977 -18.812 1 86.12 118 GLY B N 1
ATOM 2527 C CA . GLY B 1 118 ? -8.945 -12.867 -19.484 1 86.12 118 GLY B CA 1
ATOM 2528 C C . GLY B 1 118 ? -7.445 -13.039 -19.578 1 86.12 118 GLY B C 1
ATOM 2529 O O . GLY B 1 118 ? -6.875 -13.945 -18.984 1 86.12 118 GLY B O 1
ATOM 2530 N N . ASP B 1 119 ? -7.078 -11.961 -20.391 1 85 119 ASP B N 1
ATOM 2531 C CA . ASP B 1 119 ? -5.625 -11.898 -20.516 1 85 119 ASP B CA 1
ATOM 2532 C C . ASP B 1 119 ? -4.969 -11.461 -19.203 1 85 119 ASP B C 1
ATOM 2534 O O . ASP B 1 119 ? -5.551 -10.688 -18.453 1 85 119 ASP B O 1
ATOM 2538 N N . GLY B 1 120 ? -4.156 -12.164 -18.672 1 88.81 120 GLY B N 1
ATOM 2539 C CA . GLY B 1 120 ? -3.445 -11.727 -17.469 1 88.81 120 GLY B CA 1
ATOM 2540 C C . GLY B 1 120 ? -3.582 -12.695 -16.312 1 88.81 120 GLY B C 1
ATOM 2541 O O . GLY B 1 120 ? -2.936 -12.523 -15.281 1 88.81 120 GLY B O 1
ATOM 2542 N N . LEU B 1 121 ? -4.582 -13.562 -16.609 1 93.94 121 LEU B N 1
ATOM 2543 C CA . LEU B 1 121 ? -4.766 -14.57 -15.578 1 93.94 121 LEU B CA 1
ATOM 2544 C C . LEU B 1 121 ? -3.479 -15.359 -15.352 1 93.94 121 LEU B C 1
ATOM 2546 O O . LEU B 1 121 ? -2.986 -15.445 -14.227 1 93.94 121 LEU B O 1
ATOM 2550 N N . ALA B 1 122 ? -2.941 -15.93 -16.5 1 96.81 122 ALA B N 1
ATOM 2551 C CA . ALA B 1 122 ? -1.772 -16.797 -16.438 1 96.81 122 ALA B CA 1
ATOM 2552 C C . ALA B 1 122 ? -0.957 -16.703 -17.734 1 96.81 122 ALA B C 1
ATOM 2554 O O . ALA B 1 122 ? -1.495 -16.375 -18.797 1 96.81 122 ALA B O 1
ATOM 2555 N N . THR B 1 123 ? 0.305 -16.875 -17.609 1 96.75 123 THR B N 1
ATOM 2556 C CA . THR B 1 123 ? 1.166 -16.875 -18.797 1 96.75 123 THR B CA 1
ATOM 2557 C C . THR B 1 123 ? 2.199 -18 -18.703 1 96.75 123 THR B C 1
ATOM 2559 O O . THR B 1 123 ? 2.438 -18.547 -17.625 1 96.75 123 THR B O 1
ATOM 2562 N N . ILE B 1 124 ? 2.725 -18.328 -19.891 1 97.19 124 ILE B N 1
ATOM 2563 C CA . ILE B 1 124 ? 3.748 -19.359 -20.016 1 97.19 124 ILE B CA 1
ATOM 2564 C C . ILE B 1 124 ? 5.133 -18.719 -20.031 1 97.19 124 ILE B C 1
ATOM 2566 O O . ILE B 1 124 ? 5.336 -17.703 -20.688 1 97.19 124 ILE B O 1
ATOM 2570 N N . HIS B 1 125 ? 6.07 -19.297 -19.312 1 97 125 HIS B N 1
ATOM 2571 C CA . HIS B 1 125 ? 7.438 -18.797 -19.219 1 97 125 HIS B CA 1
ATOM 2572 C C . HIS B 1 125 ? 8.445 -19.938 -19.25 1 97 125 HIS B C 1
ATOM 2574 O O . HIS B 1 125 ? 8.125 -21.078 -18.891 1 97 125 HIS B O 1
ATOM 2580 N N . PRO B 1 126 ? 9.672 -19.594 -19.766 1 97 126 PRO B N 1
ATOM 2581 C CA . PRO B 1 126 ? 10.734 -20.547 -19.469 1 97 126 PRO B CA 1
ATOM 2582 C C . PRO B 1 126 ? 10.953 -20.75 -17.969 1 97 126 PRO B C 1
ATOM 2584 O O . PRO B 1 126 ? 10.867 -19.781 -17.203 1 97 126 PRO B O 1
ATOM 2587 N N . LEU B 1 127 ? 11.164 -21.969 -17.641 1 96.81 127 LEU B N 1
ATOM 2588 C CA . LEU B 1 127 ? 11.328 -22.281 -16.234 1 96.81 127 LEU B CA 1
ATOM 2589 C C . LEU B 1 127 ? 12.5 -21.516 -15.633 1 96.81 127 LEU B C 1
ATOM 2591 O O . LEU B 1 127 ? 12.484 -21.156 -14.453 1 96.81 127 LEU B O 1
ATOM 2595 N N . GLU B 1 128 ? 13.461 -21.094 -16.453 1 95.56 128 GLU B N 1
ATOM 2596 C CA . GLU B 1 128 ? 14.664 -20.391 -16.031 1 95.56 128 GLU B CA 1
ATOM 2597 C C . GLU B 1 128 ? 14.344 -18.953 -15.602 1 95.56 128 GLU B C 1
ATOM 2599 O O . GLU B 1 128 ? 15.18 -18.281 -14.984 1 95.56 128 GLU B O 1
ATOM 2604 N N . SER B 1 129 ? 13.195 -18.578 -15.867 1 96.62 129 SER B N 1
ATOM 2605 C CA . SER B 1 129 ? 12.805 -17.203 -15.516 1 96.62 129 SER B CA 1
ATOM 2606 C C . SER B 1 129 ? 12.477 -17.094 -14.031 1 96.62 129 SER B C 1
ATOM 2608 O O . SER B 1 129 ? 12.367 -15.992 -13.492 1 96.62 129 SER B O 1
ATOM 2610 N N . ILE B 1 130 ? 12.422 -18.188 -13.375 1 97.81 130 ILE B N 1
ATOM 2611 C CA . ILE B 1 130 ? 12.133 -18.172 -11.945 1 97.81 130 ILE B CA 1
ATOM 2612 C C . ILE B 1 130 ? 13.32 -17.594 -11.18 1 97.81 130 ILE B C 1
ATOM 2614 O O . ILE B 1 130 ? 14.453 -18.047 -11.336 1 97.81 130 ILE B O 1
ATOM 2618 N N . ALA B 1 131 ? 13 -16.594 -10.375 1 96.88 131 ALA B N 1
ATOM 2619 C CA . ALA B 1 131 ? 14.039 -15.969 -9.555 1 96.88 131 ALA B CA 1
ATOM 2620 C C . ALA B 1 131 ? 14.148 -16.656 -8.195 1 96.88 131 ALA B C 1
ATOM 2622 O O . ALA B 1 131 ? 15.211 -16.625 -7.562 1 96.88 131 ALA B O 1
ATOM 2623 N N . GLY B 1 132 ? 13.078 -17.234 -7.715 1 97.44 132 GLY B N 1
ATOM 2624 C CA . GLY B 1 132 ? 13.047 -17.906 -6.426 1 97.44 132 GLY B CA 1
ATOM 2625 C C . GLY B 1 132 ? 11.633 -18.156 -5.918 1 97.44 132 GLY B C 1
ATOM 2626 O O . GLY B 1 132 ? 10.656 -17.766 -6.562 1 97.44 132 GLY B O 1
ATOM 2627 N N . LYS B 1 133 ? 11.602 -18.859 -4.777 1 97.94 133 LYS B N 1
ATOM 2628 C CA . LYS B 1 133 ? 10.312 -19.078 -4.125 1 97.94 133 LYS B CA 1
ATOM 2629 C C . LYS B 1 133 ? 9.828 -17.812 -3.432 1 97.94 133 LYS B C 1
ATOM 2631 O O . LYS B 1 133 ? 10.633 -17.016 -2.943 1 97.94 133 LYS B O 1
ATOM 2636 N N . CYS B 1 134 ? 8.594 -17.609 -3.42 1 98.06 134 CYS B N 1
ATOM 2637 C CA . CYS B 1 134 ? 7.965 -16.5 -2.705 1 98.06 134 CYS B CA 1
ATOM 2638 C C . CYS B 1 134 ? 7.105 -17.016 -1.556 1 98.06 134 CYS B C 1
ATOM 2640 O O . CYS B 1 134 ? 6.195 -17.828 -1.768 1 98.06 134 CYS B O 1
ATOM 2642 N N . ASN B 1 135 ? 7.309 -16.516 -0.364 1 97.31 135 ASN B N 1
ATOM 2643 C CA . ASN B 1 135 ? 6.551 -16.953 0.805 1 97.31 135 ASN B CA 1
ATOM 2644 C C . ASN B 1 135 ? 5.238 -16.188 0.938 1 97.31 135 ASN B C 1
ATOM 2646 O O . ASN B 1 135 ? 5.215 -15.07 1.444 1 97.31 135 ASN B O 1
ATOM 2650 N N . ILE B 1 136 ? 4.164 -16.797 0.513 1 97.94 136 ILE B N 1
ATOM 2651 C CA . ILE B 1 136 ? 2.824 -16.219 0.568 1 97.94 136 ILE B CA 1
ATOM 2652 C C . ILE B 1 136 ? 1.927 -17.078 1.448 1 97.94 136 ILE B C 1
ATOM 2654 O O . ILE B 1 136 ? 1.907 -18.312 1.31 1 97.94 136 ILE B O 1
ATOM 2658 N N . VAL B 1 137 ? 1.206 -16.469 2.328 1 97.19 137 VAL B N 1
ATOM 2659 C CA . VAL B 1 137 ? 0.285 -17.203 3.189 1 97.19 137 VAL B CA 1
ATOM 2660 C C . VAL B 1 137 ? -1.155 -16.828 2.838 1 97.19 137 VAL B C 1
ATOM 2662 O O . VAL B 1 137 ? -1.486 -15.648 2.701 1 97.19 137 VAL B O 1
ATOM 2665 N N . CYS B 1 138 ? -1.942 -17.828 2.609 1 97 138 CYS B N 1
ATOM 2666 C CA . CYS B 1 138 ? -3.377 -17.625 2.436 1 97 138 CYS B CA 1
ATOM 2667 C C . CYS B 1 138 ? -4.074 -17.469 3.781 1 97 138 CYS B C 1
ATOM 2669 O O . CYS B 1 138 ? -3.992 -18.344 4.633 1 97 138 CYS B O 1
ATOM 2671 N N . ILE B 1 139 ? -4.805 -16.375 3.961 1 96.31 139 ILE B N 1
ATOM 2672 C CA . ILE B 1 139 ? -5.449 -16.141 5.246 1 96.31 139 ILE B CA 1
ATOM 2673 C C . ILE B 1 139 ? -6.965 -16.234 5.094 1 96.31 139 ILE B C 1
ATOM 2675 O O . ILE B 1 139 ? -7.715 -15.719 5.918 1 96.31 139 ILE B O 1
ATOM 2679 N N . SER B 1 140 ? -7.445 -16.859 4.023 1 95.25 140 SER B N 1
ATOM 2680 C CA . SER B 1 140 ? -8.867 -17.125 3.824 1 95.25 140 SER B CA 1
ATOM 2681 C C . SER B 1 140 ? -9.445 -17.938 4.973 1 95.25 140 SER B C 1
ATOM 2683 O O . SER B 1 140 ? -8.805 -18.875 5.453 1 95.25 140 SER B O 1
ATOM 2685 N N . LYS B 1 141 ? -10.672 -17.641 5.316 1 92.94 141 LYS B N 1
ATOM 2686 C CA . LYS B 1 141 ? -11.344 -18.359 6.395 1 92.94 141 LYS B CA 1
ATOM 2687 C C . LYS B 1 141 ? -12.102 -19.562 5.859 1 92.94 141 LYS B C 1
ATOM 2689 O O . LYS B 1 141 ? -12.812 -20.25 6.605 1 92.94 141 LYS B O 1
ATOM 2694 N N . ASP B 1 142 ? -11.969 -19.766 4.633 1 90.31 142 ASP B N 1
ATOM 2695 C CA . ASP B 1 142 ? -12.523 -20.984 4.051 1 90.31 142 ASP B CA 1
ATOM 2696 C C . ASP B 1 142 ? -12.086 -22.219 4.836 1 90.31 142 ASP B C 1
ATOM 2698 O O . ASP B 1 142 ? -10.898 -22.359 5.145 1 90.31 142 ASP B O 1
ATOM 2702 N N . SER B 1 143 ? -13.031 -23.156 5.027 1 91.25 143 SER B N 1
ATOM 2703 C CA . SER B 1 143 ? -12.75 -24.312 5.867 1 91.25 143 SER B CA 1
ATOM 2704 C C . SER B 1 143 ? -11.719 -25.234 5.215 1 91.25 143 SER B C 1
ATOM 2706 O O . SER B 1 143 ? -11.047 -26.016 5.898 1 91.25 143 SER B O 1
ATOM 2708 N N . ARG B 1 144 ? -11.523 -25.188 4 1 90.44 144 ARG B N 1
ATOM 2709 C CA . ARG B 1 144 ? -10.578 -26.031 3.281 1 90.44 144 ARG B CA 1
ATOM 2710 C C . ARG B 1 144 ? -9.156 -25.5 3.41 1 90.44 144 ARG B C 1
ATOM 2712 O O . ARG B 1 144 ? -8.195 -26.203 3.107 1 90.44 144 ARG B O 1
ATOM 2719 N N . ASN B 1 145 ? -9.031 -24.188 3.832 1 94 145 ASN B N 1
ATOM 2720 C CA . ASN B 1 145 ? -7.723 -23.562 3.977 1 94 145 ASN B CA 1
ATOM 2721 C C . ASN B 1 145 ? -7.125 -23.812 5.359 1 94 145 ASN B C 1
ATOM 2723 O O . ASN B 1 145 ? -7.609 -23.266 6.355 1 94 145 ASN B O 1
ATOM 2727 N N . PRO B 1 146 ? -6.105 -24.594 5.414 1 94.31 146 PRO B N 1
ATOM 2728 C CA . PRO B 1 146 ? -5.449 -24.734 6.715 1 94.31 146 PRO B CA 1
ATOM 2729 C C . PRO B 1 146 ? -4.957 -23.406 7.285 1 94.31 146 PRO B C 1
ATOM 2731 O O . PRO B 1 146 ? -4.312 -22.625 6.574 1 94.31 146 PRO B O 1
ATOM 2734 N N . GLN B 1 147 ? -5.336 -23.188 8.539 1 93.75 147 GLN B N 1
ATOM 2735 C CA . GLN B 1 147 ? -4.898 -21.953 9.195 1 93.75 147 GLN B CA 1
ATOM 2736 C C . GLN B 1 147 ? -3.508 -22.125 9.797 1 93.75 147 GLN B C 1
ATOM 2738 O O . GLN B 1 147 ? -3.236 -23.109 10.484 1 93.75 147 GLN B O 1
ATOM 2743 N N . LEU B 1 148 ? -2.697 -21.219 9.461 1 94.19 148 LEU B N 1
ATOM 2744 C CA . LEU B 1 148 ? -1.35 -21.234 10.023 1 94.19 148 LEU B CA 1
ATOM 2745 C C . LEU B 1 148 ? -1.258 -20.344 11.25 1 94.19 148 LEU B C 1
ATOM 2747 O O . LEU B 1 148 ? -2.123 -19.484 11.469 1 94.19 148 LEU B O 1
ATOM 2751 N N . SER B 1 149 ? -0.202 -20.547 11.992 1 92.62 149 SER B N 1
ATOM 2752 C CA . SER B 1 149 ? -0.027 -19.734 13.195 1 92.62 149 SER B CA 1
ATOM 2753 C C . SER B 1 149 ? 0.24 -18.266 12.844 1 92.62 149 SER B C 1
ATOM 2755 O O . SER B 1 149 ? 0.687 -17.969 11.734 1 92.62 149 SER B O 1
ATOM 2757 N N . ASP B 1 150 ? -0.018 -17.469 13.789 1 90.5 150 ASP B N 1
ATOM 2758 C CA . ASP B 1 150 ? 0.24 -16.031 13.617 1 90.5 150 ASP B CA 1
ATOM 2759 C C . ASP B 1 150 ? 1.715 -15.781 13.312 1 90.5 150 ASP B C 1
ATOM 2761 O O . ASP B 1 150 ? 2.045 -14.922 12.492 1 90.5 150 ASP B O 1
ATOM 2765 N N . LYS B 1 151 ? 2.51 -16.531 13.961 1 90.94 151 LYS B N 1
ATOM 2766 C CA . LYS B 1 151 ? 3.947 -16.375 13.766 1 90.94 151 LYS B CA 1
ATOM 2767 C C . LYS B 1 151 ? 4.328 -16.609 12.305 1 90.94 151 LYS B C 1
ATOM 2769 O O . LYS B 1 151 ? 5.066 -15.828 11.711 1 90.94 151 LYS B O 1
ATOM 2774 N N . VAL B 1 152 ? 3.752 -17.672 11.742 1 90.69 152 VAL B N 1
ATOM 2775 C CA . VAL B 1 152 ? 4.031 -18.016 10.352 1 90.69 152 VAL B CA 1
ATOM 2776 C C . VAL B 1 152 ? 3.451 -16.938 9.438 1 90.69 152 VAL B C 1
ATOM 2778 O O . VAL B 1 152 ? 4.125 -16.484 8.508 1 90.69 152 VAL B O 1
ATOM 2781 N N . THR B 1 153 ? 2.332 -16.547 9.766 1 91.19 153 THR B N 1
ATOM 2782 C CA . THR B 1 153 ? 1.628 -15.578 8.938 1 91.19 153 THR B CA 1
ATOM 2783 C C . THR B 1 153 ? 2.365 -14.242 8.922 1 91.19 153 THR B C 1
ATOM 2785 O O . THR B 1 153 ? 2.521 -13.625 7.871 1 91.19 153 THR B O 1
ATOM 2788 N N . TRP B 1 154 ? 2.953 -13.875 10.016 1 84.44 154 TRP B N 1
ATOM 2789 C CA . TRP B 1 154 ? 3.574 -12.555 10.133 1 84.44 154 TRP B CA 1
ATOM 2790 C C . TRP B 1 154 ? 4.992 -12.57 9.57 1 84.44 154 TRP B C 1
ATOM 2792 O O . TRP B 1 154 ? 5.57 -11.516 9.305 1 84.44 154 TRP B O 1
ATOM 2802 N N . SER B 1 155 ? 5.453 -13.766 9.352 1 90.94 155 SER B N 1
ATOM 2803 C CA . SER B 1 155 ? 6.789 -13.875 8.766 1 90.94 155 SER B CA 1
ATOM 2804 C C . SER B 1 155 ? 6.719 -14 7.25 1 90.94 155 SER B C 1
ATOM 2806 O O . SER B 1 155 ? 7.746 -13.969 6.57 1 90.94 155 SER B O 1
ATOM 2808 N N . ALA B 1 156 ? 5.516 -14.055 6.805 1 94.94 156 ALA B N 1
ATOM 2809 C CA . ALA B 1 156 ? 5.336 -14.195 5.363 1 94.94 156 ALA B CA 1
ATOM 2810 C C . ALA B 1 156 ? 5.664 -12.891 4.641 1 94.94 156 ALA B C 1
ATOM 2812 O O . ALA B 1 156 ? 5.508 -11.805 5.207 1 94.94 156 ALA B O 1
ATOM 2813 N N . ALA B 1 157 ? 6.121 -13.07 3.432 1 95.81 157 ALA B N 1
ATOM 2814 C CA . ALA B 1 157 ? 6.348 -11.883 2.611 1 95.81 157 ALA B CA 1
ATOM 2815 C C . ALA B 1 157 ? 5.027 -11.219 2.238 1 95.81 157 ALA B C 1
ATOM 2817 O O . ALA B 1 157 ? 4.914 -9.992 2.283 1 95.81 157 ALA B O 1
ATOM 2818 N N . PHE B 1 158 ? 4.086 -12.039 1.913 1 97.38 158 PHE B N 1
ATOM 2819 C CA . PHE B 1 158 ? 2.77 -11.555 1.511 1 97.38 158 PHE B CA 1
ATOM 2820 C C . PHE B 1 158 ? 1.668 -12.445 2.072 1 97.38 158 PHE B C 1
ATOM 2822 O O . PHE B 1 158 ? 1.913 -13.602 2.42 1 97.38 158 PHE B O 1
ATOM 2829 N N . VAL B 1 159 ? 0.479 -11.859 2.086 1 97.5 159 VAL B N 1
ATOM 2830 C CA . VAL B 1 159 ? -0.73 -12.617 2.391 1 97.5 159 VAL B CA 1
ATOM 2831 C C . VAL B 1 159 ? -1.766 -12.406 1.287 1 97.5 159 VAL B C 1
ATOM 2833 O O . VAL B 1 159 ? -1.655 -11.461 0.498 1 97.5 159 VAL B O 1
ATOM 2836 N N . PHE B 1 160 ? -2.723 -13.344 1.224 1 97.69 160 PHE B N 1
ATOM 2837 C CA . PHE B 1 160 ? -3.848 -13.125 0.324 1 97.69 160 PHE B CA 1
ATOM 2838 C C . PHE B 1 160 ? -5.078 -13.883 0.8 1 97.69 160 PHE B C 1
ATOM 2840 O O . PHE B 1 160 ? -4.961 -14.883 1.513 1 97.69 160 PHE B O 1
ATOM 2847 N N . TYR B 1 161 ? -6.238 -13.391 0.457 1 97.06 161 TYR B N 1
ATOM 2848 C CA . TYR B 1 161 ? -7.496 -14.094 0.699 1 97.06 161 TYR B CA 1
ATOM 2849 C C . TYR B 1 161 ? -8.562 -13.664 -0.3 1 97.06 161 TYR B C 1
ATOM 2851 O O . TYR B 1 161 ? -9.656 -14.227 -0.326 1 97.06 161 TYR B O 1
ATOM 2859 N N . ARG B 1 162 ? -8.219 -12.688 -1.11 1 97.31 162 ARG B N 1
ATOM 2860 C CA . ARG B 1 162 ? -9.125 -12.195 -2.141 1 97.31 162 ARG B CA 1
ATOM 2861 C C . ARG B 1 162 ? -8.523 -12.375 -3.531 1 97.31 162 ARG B C 1
ATOM 2863 O O . ARG B 1 162 ? -7.355 -12.742 -3.666 1 97.31 162 ARG B O 1
ATOM 2870 N N . TYR B 1 163 ? -9.367 -12.094 -4.543 1 97.19 163 TYR B N 1
ATOM 2871 C CA . TYR B 1 163 ? -9.031 -12.375 -5.934 1 97.19 163 TYR B CA 1
ATOM 2872 C C . TYR B 1 163 ? -9.297 -11.156 -6.816 1 97.19 163 TYR B C 1
ATOM 2874 O O . TYR B 1 163 ? -10.133 -10.312 -6.48 1 97.19 163 TYR B O 1
ATOM 2882 N N . PHE B 1 164 ? -8.539 -11.102 -7.805 1 97.44 164 PHE B N 1
ATOM 2883 C CA . PHE B 1 164 ? -8.789 -10.102 -8.836 1 97.44 164 PHE B CA 1
ATOM 2884 C C . PHE B 1 164 ? -9.312 -10.758 -10.109 1 97.44 164 PHE B C 1
ATOM 2886 O O . PHE B 1 164 ? -8.594 -11.516 -10.766 1 97.44 164 PHE B O 1
ATOM 2893 N N . ASP B 1 165 ? -10.523 -10.445 -10.43 1 96.94 165 ASP B N 1
ATOM 2894 C CA . ASP B 1 165 ? -11.102 -10.945 -11.672 1 96.94 165 ASP B CA 1
ATOM 2895 C C . ASP B 1 165 ? -10.594 -10.156 -12.875 1 96.94 165 ASP B C 1
ATOM 2897 O O . ASP B 1 165 ? -11.008 -9.016 -13.102 1 96.94 165 ASP B O 1
ATOM 2901 N N . VAL B 1 166 ? -9.773 -10.766 -13.633 1 96.12 166 VAL B N 1
ATOM 2902 C CA . VAL B 1 166 ? -9.086 -10.062 -14.719 1 96.12 166 VAL B CA 1
ATOM 2903 C C . VAL B 1 166 ? -10.078 -9.742 -15.828 1 96.12 166 VAL B C 1
ATOM 2905 O O . VAL B 1 166 ? -9.875 -8.797 -16.594 1 96.12 166 VAL B O 1
ATOM 2908 N N . GLY B 1 167 ? -11.094 -10.492 -15.906 1 94.5 167 GLY B N 1
ATOM 2909 C CA . GLY B 1 167 ? -12.117 -10.227 -16.906 1 94.5 167 GLY B CA 1
ATOM 2910 C C . GLY B 1 167 ? -13.031 -9.078 -16.531 1 94.5 167 GLY B C 1
ATOM 291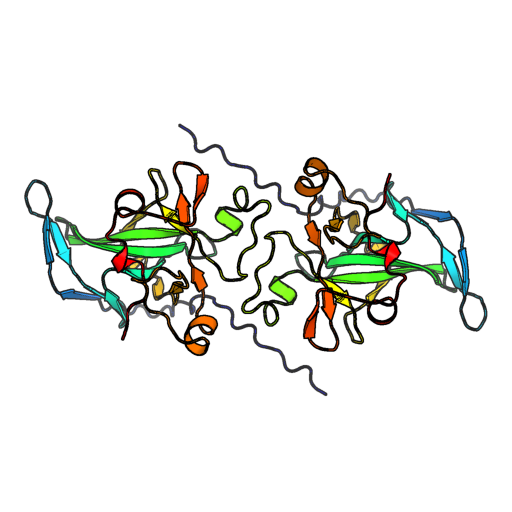1 O O . GLY B 1 167 ? -13.195 -8.133 -17.312 1 94.5 167 GLY B O 1
ATOM 2912 N N . GLN B 1 168 ? -13.5 -9.078 -15.336 1 94.62 168 GLN B N 1
ATOM 2913 C CA . GLN B 1 168 ? -14.461 -8.086 -14.867 1 94.62 168 GLN B CA 1
ATOM 2914 C C . GLN B 1 168 ? -13.75 -6.879 -14.25 1 94.62 168 GLN B C 1
ATOM 2916 O O . GLN B 1 168 ? -14.375 -5.844 -14.016 1 94.62 168 GLN B O 1
ATOM 2921 N N . ARG B 1 169 ? -12.523 -7.031 -13.984 1 94.94 169 ARG B N 1
ATOM 2922 C CA . ARG B 1 169 ? -11.727 -5.984 -13.344 1 94.94 169 ARG B CA 1
ATOM 2923 C C . ARG B 1 169 ? -12.344 -5.566 -12.016 1 94.94 169 ARG B C 1
ATOM 2925 O O . ARG B 1 169 ? -12.625 -4.387 -11.797 1 94.94 169 ARG B O 1
ATOM 2932 N N . LYS B 1 170 ? -12.453 -6.496 -11.164 1 95.88 170 LYS B N 1
ATOM 2933 C CA . LYS B 1 170 ? -12.984 -6.242 -9.828 1 95.88 170 LYS B CA 1
ATOM 2934 C C . LYS B 1 170 ? -12.367 -7.191 -8.805 1 95.88 170 LYS B C 1
ATOM 2936 O O . LYS B 1 170 ? -11.93 -8.289 -9.156 1 95.88 170 LYS B O 1
ATOM 2941 N N . ILE B 1 171 ? -12.375 -6.773 -7.594 1 97.19 171 ILE B N 1
ATOM 2942 C CA . ILE B 1 171 ? -11.93 -7.613 -6.488 1 97.19 171 ILE B CA 1
ATOM 2943 C C . ILE B 1 171 ? -13.078 -8.5 -6.012 1 97.19 171 ILE B C 1
ATOM 2945 O O . ILE B 1 171 ? -14.188 -8.016 -5.797 1 97.19 171 ILE B O 1
ATOM 2949 N N . VAL B 1 172 ? -12.758 -9.758 -5.867 1 95.56 172 VAL B N 1
ATOM 2950 C CA . VAL B 1 172 ? -13.773 -10.703 -5.406 1 95.56 172 VAL B CA 1
ATOM 2951 C C . VAL B 1 172 ? -13.242 -11.5 -4.223 1 95.56 172 VAL B C 1
ATOM 2953 O O . VAL B 1 172 ? -12.031 -11.734 -4.113 1 95.56 172 VAL B O 1
ATOM 2956 N N . GLU B 1 173 ? -14.141 -11.898 -3.334 1 92.88 173 GLU B N 1
ATOM 2957 C CA . GLU B 1 173 ? -13.734 -12.594 -2.117 1 92.88 173 GLU B CA 1
ATOM 2958 C C . GLU B 1 173 ? -13.992 -14.094 -2.227 1 92.88 173 GLU B C 1
ATOM 2960 O O . GLU B 1 173 ? -13.375 -14.883 -1.507 1 92.88 173 GLU B O 1
ATOM 2965 N N . GLU B 1 174 ? -14.852 -14.445 -3.092 1 88.06 174 GLU B N 1
ATOM 2966 C CA . GLU B 1 174 ? -15.195 -15.852 -3.26 1 88.06 174 GLU B CA 1
ATOM 2967 C C . GLU B 1 174 ? -14.984 -16.297 -4.703 1 88.06 174 GLU B C 1
ATOM 2969 O O . GLU B 1 174 ? -15.312 -15.57 -5.641 1 88.06 174 GLU B O 1
ATOM 2974 N N . VAL B 1 175 ? -14.359 -17.438 -4.703 1 85 175 VAL B N 1
ATOM 2975 C CA . VAL B 1 175 ? -14.125 -17.984 -6.035 1 85 175 VAL B CA 1
ATOM 2976 C C . VAL B 1 175 ? -14.461 -19.469 -6.047 1 85 175 VAL B C 1
ATOM 2978 O O . VAL B 1 175 ? -14.523 -20.109 -4.992 1 85 175 VAL B O 1
ATOM 2981 N N . ASP B 1 176 ? -14.898 -19.844 -7.215 1 84.5 176 ASP B N 1
ATOM 2982 C CA . ASP B 1 176 ? -15.078 -21.266 -7.449 1 84.5 176 ASP B CA 1
ATOM 2983 C C . ASP B 1 176 ? -14 -21.812 -8.391 1 84.5 176 ASP B C 1
ATOM 2985 O O . ASP B 1 176 ? -13.227 -21.031 -8.969 1 84.5 176 ASP B O 1
ATOM 2989 N N . ASP B 1 177 ? -13.984 -23.141 -8.516 1 83.19 177 ASP B N 1
ATOM 2990 C CA . ASP B 1 177 ? -12.969 -23.797 -9.328 1 83.19 177 ASP B CA 1
ATOM 2991 C C . ASP B 1 177 ? -12.977 -23.281 -10.766 1 83.19 177 ASP B C 1
ATOM 2993 O O . ASP B 1 177 ? -11.922 -23.078 -11.367 1 83.19 177 ASP B O 1
ATOM 2997 N N . LYS B 1 178 ? -14.078 -23.062 -11.234 1 83.12 178 LYS B N 1
ATOM 2998 C CA . LYS B 1 178 ? -14.219 -22.609 -12.617 1 83.12 178 LYS B CA 1
ATOM 2999 C C . LYS B 1 178 ? -13.609 -21.219 -12.805 1 83.12 178 LYS B C 1
ATOM 3001 O O . LYS B 1 178 ? -12.922 -20.969 -13.797 1 83.12 178 LYS B O 1
ATOM 3006 N N . SER B 1 179 ? -13.82 -20.453 -11.867 1 85 179 SER B N 1
ATOM 3007 C CA . SER B 1 179 ? -13.391 -19.078 -12 1 85 179 SER B CA 1
ATOM 3008 C C . SER B 1 179 ? -11.875 -18.953 -11.836 1 85 179 SER B C 1
ATOM 3010 O O . SER B 1 179 ? -11.258 -18.031 -12.391 1 85 179 SER B O 1
ATOM 3012 N N . ILE B 1 180 ? -11.273 -19.844 -11.133 1 86.75 180 ILE B N 1
ATOM 3013 C CA . ILE B 1 180 ? -9.844 -19.734 -10.867 1 86.75 180 ILE B CA 1
ATOM 3014 C C . ILE B 1 180 ? -9.062 -20.547 -11.891 1 86.75 180 ILE B C 1
ATOM 3016 O O . ILE B 1 180 ? -7.91 -20.234 -12.203 1 86.75 180 ILE B O 1
ATOM 3020 N N . GLY B 1 181 ? -9.648 -21.625 -12.391 1 84.81 181 GLY B N 1
ATOM 3021 C CA . GLY B 1 181 ? -9.008 -22.438 -13.422 1 84.81 181 GLY B CA 1
ATOM 3022 C C . GLY B 1 181 ? -8.18 -23.562 -12.852 1 84.81 181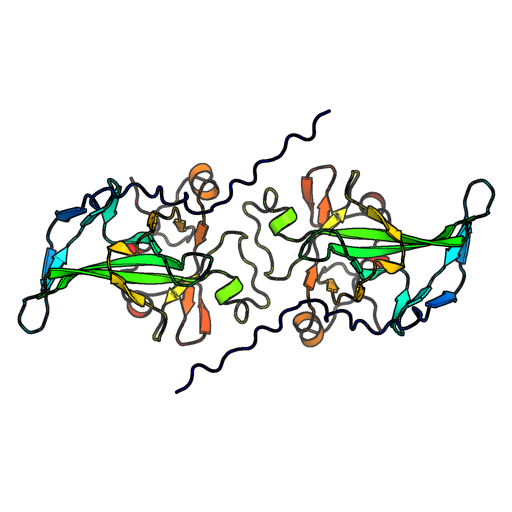 GLY B C 1
ATOM 3023 O O . GLY B 1 181 ? -7.441 -24.234 -13.586 1 84.81 181 GLY B O 1
ATOM 3024 N N . ILE B 1 182 ? -8.125 -23.672 -11.594 1 88.69 182 ILE B N 1
ATOM 3025 C CA . ILE B 1 182 ? -7.48 -24.797 -10.93 1 88.69 182 ILE B CA 1
ATOM 3026 C C . ILE B 1 182 ? -8.328 -25.234 -9.734 1 88.6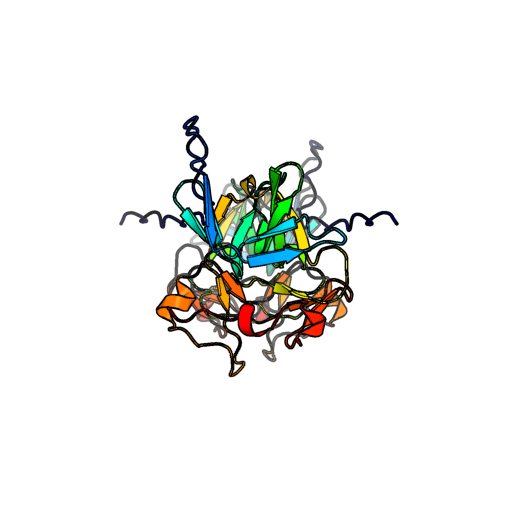9 182 ILE B C 1
ATOM 3028 O O . ILE B 1 182 ? -9.273 -24.547 -9.344 1 88.69 182 ILE B O 1
ATOM 3032 N N . GLU B 1 183 ? -7.973 -26.422 -9.297 1 88.56 183 GLU B N 1
ATOM 3033 C CA . GLU B 1 183 ? -8.672 -26.828 -8.086 1 88.56 183 GLU B CA 1
ATOM 3034 C C . GLU B 1 183 ? -8.383 -25.875 -6.93 1 88.56 183 GLU B C 1
ATOM 3036 O O . GLU B 1 183 ? -7.223 -25.625 -6.59 1 88.56 183 GLU B O 1
ATOM 3041 N N . VAL B 1 184 ? -9.43 -25.422 -6.277 1 86.94 184 VAL B N 1
ATOM 3042 C CA . VAL B 1 184 ? -9.359 -24.375 -5.258 1 86.94 184 VAL B CA 1
ATOM 3043 C C . VAL B 1 184 ? -8.461 -24.828 -4.113 1 86.94 184 VAL B C 1
ATOM 3045 O O . VAL B 1 184 ? -7.742 -24.031 -3.518 1 86.94 184 VAL B O 1
ATOM 3048 N N . LYS B 1 185 ? -8.43 -26.109 -3.826 1 87.75 185 LYS B N 1
ATOM 3049 C CA . LYS B 1 185 ? -7.641 -26.641 -2.717 1 87.75 185 LYS B CA 1
ATOM 3050 C C . LYS B 1 185 ? -6.148 -26.391 -2.939 1 87.75 185 LYS B C 1
ATOM 3052 O O . LYS B 1 185 ? -5.371 -26.344 -1.983 1 87.75 185 LYS B O 1
ATOM 3057 N N . ASN B 1 186 ? -5.781 -26.219 -4.188 1 92.5 186 ASN B N 1
ATOM 3058 C CA . ASN B 1 186 ? -4.371 -26.062 -4.535 1 92.5 186 ASN B CA 1
ATOM 3059 C C . ASN B 1 186 ? -3.906 -24.625 -4.34 1 92.5 186 ASN B C 1
ATOM 3061 O O . ASN B 1 186 ? -2.709 -24.328 -4.406 1 92.5 186 ASN B O 1
ATOM 3065 N N . ILE B 1 187 ? -4.84 -23.734 -4.027 1 92.62 187 ILE B N 1
ATOM 3066 C CA . ILE B 1 187 ? -4.48 -22.344 -3.824 1 92.62 187 ILE B CA 1
ATOM 3067 C C . ILE B 1 187 ? -4.23 -22.078 -2.34 1 92.62 187 ILE B C 1
ATOM 3069 O O . ILE B 1 187 ? -3.549 -21.125 -1.975 1 92.62 187 ILE B O 1
ATOM 3073 N N . PHE B 1 188 ? -4.73 -22.969 -1.532 1 94 188 PHE B N 1
ATOM 3074 C CA . PHE B 1 188 ? -4.68 -22.797 -0.084 1 94 188 PHE B CA 1
ATOM 3075 C C . PHE B 1 188 ? -3.316 -23.219 0.461 1 94 188 PHE B C 1
ATOM 3077 O O . PHE B 1 188 ? -2.449 -23.656 -0.293 1 94 188 PHE B O 1
ATOM 3084 N N . ASN B 1 189 ? -3.191 -22.922 1.73 1 95.81 189 ASN B N 1
ATOM 3085 C CA . ASN B 1 189 ? -1.928 -23.25 2.385 1 95.81 189 ASN B CA 1
ATOM 3086 C C . ASN B 1 189 ? -1.647 -24.75 2.354 1 95.81 189 ASN B C 1
ATOM 3088 O O . ASN B 1 189 ? -2.572 -25.547 2.418 1 95.81 189 ASN B O 1
ATOM 3092 N N . LYS B 1 190 ? -0.31 -25.016 2.24 1 86.25 190 LYS B N 1
ATOM 3093 C CA . LYS B 1 190 ? 0.101 -26.406 2.332 1 86.25 190 LYS B CA 1
ATOM 3094 C C . LYS B 1 190 ? 0.532 -26.766 3.754 1 86.25 190 LYS B C 1
ATOM 3096 O O . LYS B 1 190 ? 1.247 -26 4.402 1 86.25 190 LYS B O 1
ATOM 3101 N N . LEU B 1 191 ? -0.115 -27.75 4.375 1 74.94 191 LEU B N 1
ATOM 3102 C CA . LEU B 1 191 ? 0.306 -28.219 5.691 1 74.94 191 LEU B CA 1
ATOM 3103 C C . LEU B 1 191 ? 1.599 -29.031 5.598 1 74.94 191 LEU B C 1
ATOM 3105 O O . LEU B 1 191 ? 1.798 -29.781 4.641 1 74.94 191 LEU B O 1
ATOM 3109 N N . GLY B 1 192 ? 2.74 -28.5 6.078 1 57.69 192 GLY B N 1
ATOM 3110 C CA . GLY B 1 192 ? 3.932 -29.328 6.117 1 57.69 192 GLY B CA 1
ATOM 3111 C C . GLY B 1 192 ? 3.627 -30.797 6.371 1 57.69 192 GLY B C 1
ATOM 3112 O O . GLY B 1 192 ? 2.543 -31.125 6.852 1 57.69 192 GLY B O 1
#

Solvent-accessible surface area (backbone atoms only — not comparable to full-atom values): 21861 Å² total; per-residue (Å²): 130,85,78,73,76,76,75,72,74,69,84,56,74,77,77,80,72,78,70,85,63,71,73,51,65,43,82,48,52,76,50,63,64,36,68,96,83,51,60,28,46,28,37,46,29,31,31,52,70,86,40,81,46,43,68,51,38,39,28,29,32,61,59,97,51,94,64,59,45,42,27,29,30,74,43,38,36,35,42,78,86,70,43,52,36,28,29,32,37,26,44,38,47,56,83,79,45,45,90,52,36,74,95,38,66,38,46,84,48,38,38,25,38,40,20,52,59,51,84,70,26,57,50,76,41,55,55,81,40,53,74,43,78,42,56,66,37,45,70,43,83,52,87,84,30,55,81,72,53,68,70,59,50,73,68,34,72,26,35,32,56,39,27,31,24,51,51,77,62,40,70,39,71,75,80,52,42,78,38,52,71,46,65,62,74,62,70,34,47,78,79,129,129,82,80,73,76,75,74,72,75,66,85,58,75,79,77,80,73,77,69,83,62,70,70,50,67,42,82,48,53,76,50,64,64,35,68,99,82,52,58,26,46,28,36,47,28,32,31,50,69,85,39,82,45,42,68,50,38,39,27,29,31,61,59,98,52,97,64,59,45,41,28,29,30,73,42,37,33,34,42,80,86,71,44,54,35,28,29,32,36,27,44,38,48,57,84,78,45,46,90,52,37,73,95,38,66,38,47,84,48,39,36,25,39,39,20,51,60,51,82,71,26,58,51,77,41,55,54,81,39,52,72,42,79,43,57,66,38,45,70,44,83,50,87,84,30,54,81,74,52,67,71,58,54,71,66,32,71,27,35,31,56,38,27,30,23,51,51,78,59,39,71,39,72,74,81,51,43,79,38,53,72,45,64,61,73,61,70,36,46,78,79,129

Radius of gyration: 26.22 Å; Cα contacts (8 Å, |Δi|>4): 751; chains: 2; bounding box: 48×78×55 Å

Secondary structure (DSSP, 8-state):
------------------------EEE-SEEEEESTTS-EEEESEEEETTEEEETT-EEEE--SSSS-EEEEEEEEEE-TT--EEEEEEEEE-GGGGGGG-TT-EEETTEEEEEESSSTTSEEEEEGGGEEEE--EEE----TTSPPPPHHHHHHSSEEEEEEEETTTTEEES---HHHHTS-GGGTSPP--/------------------------EEE-SEEEEESTTS-EEEESEEEETTEEEETT-EEEE--SSSS-EEEEEEEEEE-TT--EEEEEEEEE-GGGGGGG-TT-EEETTEEEEEESSSTTSEEEEEGGGEEEE--EEE----TTSPPPPHHHHHHSSEEEEEEEETTTTEEES---HHHHTS-GGGTSPP--

Nearest PDB structures (foldseek):
  7xpk-assembly2_C  TM=9.146E-01  e=2.570E-20  Oryza sativa Japonica Group
  7ubu-assembly1_A  TM=7.656E-01  e=6.783E-10  Zea mays
  4ft4-assembly1_B  TM=7.022E-01  e=2.086E-10  Zea mays
  4ft2-assembly1_A  TM=7.580E-01  e=1.548E-09  Zea mays
  4fsx-assembly2_B  TM=7.506E-01  e=5.665E-09  Zea mays

pLDDT: mean 87.04, std 19.43, range [22.45, 98.62]

Foldseek 3Di:
DDPPPPPPPPPPLPPPDPDPPPFPKFADAWDAFDDPVSLKTWGQWMDTNRRIDGFQFWFFFDDPDPGTWIFGWHTWIAHNVRFTKTKTFGKADCVRLVVQCVPHDDDPQEIATEWADDDRRMDMDGPVRTSGTAFEAECAPPPLADDDDPVSHVPHNHYYQWHAYPVVSHIGRDDACRGNVHHPSSNHDDDD/DDPPPPPPPPPAQPDPDPDPPPFPKFADAWDAFDDPVSLKTWGQWMDTNRRIDGFQFWFFFDDPDPGTWIFGWHTWIAHNVRFTKTKTFGKADCVRLVVQCVPHDDDPQEIATEWADDDRRMDMDGPVRTSGTAFEAECAPPPLADDDDPVSHVPHNHYYQWHAYPVVSHIGRDDACRGNVHHPSSNHDDDD

Organism: Medicago truncatula (NCBI:txid3880)

InterPro domains:
  IPR001025 Bromo adjacent homology (BAH) domain [PF01426] (53-137)
  IPR001025 Bromo adjacent homology (BAH) domain [PS51038] (51-175)
  IPR001025 Bromo adjacent homology (BAH) domain [SM00439] (51-164)
  IPR043151 Bromo adjacent homology (BAH) domain superfamily [G3DSA:2.30.30.490] (18-176)

=== Feature glossary ===
Legend for the data blocks above and below:

— What the protein is —

Sequence gives the chain of amino acids in standard one-letter code (A=alanine, C=cysteine, …, Y=tyrosine), read N→C. It is the only feature that is directly encoded by the gene; all structural features are derived from the folded form of this sequence.

The annotation block draws on four external resources. InterPro: which protein families and domains the sequence belongs to. GO: standardized terms for what the protein does, what process it participates in, and where in the cell it acts. CATH: which structural fold it has in the CATH hierarchy. Organism: the species of origin.

— Where its atoms are —

Atomic coordinates in PDBx/mmCIF format — the same representation the Protein Data Bank distributes. Each line of the _atom_site loop places one backbone atom in Cartesian space (units: ångströms, origin: arbitrary).

Six rendered views show the 3D structure from the faces of a cube — i.e. along ±x, ±y, ±z. Rendering representation is drawn randomly per protein from cartoon (secondary-structure ribbons), sticks (backbone bonds), or molecular surface; coloring is either N→C rainbow (blue at the N-terminus through red at the C-terminus) or one color per chain.

— Local backbone conformation —

DSSP 8-state secondary structure assigns each residue one of H (α-helix), G (3₁₀-helix), I (π-helix), E (extended β-strand), B (isolated β-bridge), T (hydrogen-bonded turn), S (bend), or '-' (coil). The assignment is computed from backbone hydrogen-bond geometry via the Kabsch–Sander algorithm.

P-SEA three-state annotation labels each residue as helix, strand, or coil based purely on the geometry of the Cα trace. It serves as a fallback when the full backbone (and thus DSSP) is unavailable.

φ (phi) and ψ (psi) are the two rotatable backbone dihedrals per residue: φ is the C(i-1)–N–Cα–C torsion, ψ is the N–Cα–C–N(i+1) torsion, both in degrees on (−180°, 180°]. α-helical residues cluster near (−60°, −45°); β-strand residues near (−120°, +130°). A Ramachandran plot is simply a scatter of (φ, ψ) for every residue.

— Global shape and packing —

Radius of gyration (Rg) is the root-mean-square distance of Cα atoms from their centroid — a single number for overall size and compactness. A globular domain of N residues has Rg ≈ 2.2·N^0.38 Å; an extended or disordered chain has a much larger Rg. The Cα contact count is the number of residue pairs whose Cα atoms are within 8 Å and are more than four positions apart in sequence — a standard proxy for tertiary packing density. The bounding box is the smallest axis-aligned box enclosing all Cα atoms.

Accessible surface area quantifies burial. A residue with SASA near zero is packed into the hydrophobic core; one with SASA >100 Å² sits on the surface. Computed here via the Shrake–Rupley numerical algorithm with a 1.4 Å probe.

The contact map is a binary N×N matrix image: pixel (i, j) is dark where Cα_i and Cα_j are within 8 Å and |i−j|>4. Because the |i−j|>4 filter removes local helical contacts, off-diagonal stripes parallel to the main diagonal indicate parallel β-sheets; stripes perpendicular to it indicate antiparallel β-sheets. The Ramachandran plot scatters every residue's (φ, ψ) pair against the sterically allowed regions. The PAE heatmap renders the predicted-aligned-error matrix.

— Structural neighborhood —

A 3Di character summarizes, for each residue, the relative orientation of the Cα frame of its nearest spatial neighbor. Because it encodes fold topology rather than chemistry, 3Di alignments detect remote structural similarity that sequence alignment misses.

Structural nearest neighbors (via Foldseek easy-search vs the PDB). Reported per hit: target PDB id, E-value, and alignment TM-score. A TM-score above ~0.5 is the conventional threshold for 'same fold'.

— Confidence and disorder —

For AlphaFold models, the B-factor field carries pLDDT — the model's own estimate of local accuracy on a 0–100 scale. Regions with pLDDT<50 should be treated as essentially unmodeled; they often correspond to intrinsically disordered segments.

B-factor (Debye–Waller factor) reflects atomic displacement in the crystal lattice. It is an experimental observable (units Å²), not a prediction; low values mean the atom is pinned down, high values mean it moves or is heterogeneous across the crystal.

Predicted Aligned Error (PAE) is an AlphaFold confidence matrix: entry (i, j) is the expected error in the position of residue j, in ångströms, when the prediction is superimposed on the true structure at residue i. Low PAE within a block of residues means that block is internally rigid and well-predicted; high PAE between two blocks means their relative placement is uncertain even if each block individually is confident.